Protein 6OAW (pdb70)

Foldseek 3Di:
DDAQFLAADDDPVDPDDFDKDWAFADPLLVVLQVVVQVVLQVLDDDVGHDDLNQLVLLCVQLLCLLLCVPPPLNLLNVLQDNFLLQCSNVLVVPPPPDDPVVSVVVSVVSLVVLLVVLPNTDTDIRGQDPVNNNVRNDCSSNSSCSSQVSHVNSSSNSSSNRLSVDFPQNVVCSSLSVLSSLLSVLCVVLPQLLQWWKWKWFCVDVDTDTKIWSFDDWAAAPRRQIWGFTWICVVVPNPATATAIGRSSGIDPIGDIDGDDPVRSVRQDDPSGGDPRRVVSSVVCRRHVDPPHPPPFKWKKAAAPVRLCLVPDPPLSFAFDVNDRDDHRGITITPGHLVSLLVVCVPVPPRIQTPDDPVSNVVVCSVVVVVVVVVVVVD/DDDDQFLAAADDPVDDDDWDKDWAWAFPLLVVLLVVVDVVLVDDDDDDDLNQLVLLCVQLLCLLLCVVPPVNLLNVLQDNFLLQCSNVLVVPPPPDDPVVSVVVLVVSLVVLLVVLVDDDPGPTDTDIRTQDPVNNNVRNDCSRRSSCSSQVSHVNSSSNSSSNRLSPDFPQNVVCSSLVVLSSLLSVLCVVCPQLLQWWKWKWFPVDVGTDTWIWSFDDWDAAPRGQIWGFTWICVVVPNPATATAIGRSDGIDDIDHIDGDDPVHSVRQDDPSGGPPRRVVLSVQCRNPVPQSRAFFDKWWKAAAPVRLCLVPDPVLSFAAVVRDRDDHRGITITRGHPVSLLVVCVPVVPRIQTPDDPVSNVVVCCVVVVVCVVVVVPD

Nearest PDB structures (foldseek):
  6oaw-assembly1_A  TM=1.003E+00  e=7.909E-63  Ruminococcus sp.
  6oaw-assembly1_B  TM=7.623E-01  e=4.161E-57  Ruminococcus sp.
  7u02-assembly1_M  TM=3.745E-01  e=2.035E-04  Caulobacter vibrioides CB15
  6oaw-assembly1_B  TM=1.003E+00  e=1.234E-64  Ruminococcus sp.
  6oaw-assembly1_A  TM=7.583E-01  e=3.830E-58  Ruminococcus sp.

Secondary structure (P-SEA, 3-state):
cccccccccccccccbbbbbbbbbbcaaaaaaaaaaaaaaaaacccccccccaaaaaaaaaaaaaaaacccccccccccccccccccaaaaaaccccccaaaaaaaaaaaaaaaaaaaccccbbbbbbcaaaaaaaacccaaaaaaaacccaaaaaaaaaaaaaaccaaaaaaaaaaaaaaaaaaaaaaacccccccccccccccccbbbbcccccbbbbccccccccbbbbccccccccccccccccccccccccbbbbcaaaaaaccccccccaaaaaaaaaaaacccccccccbbbbbbbccccccccccccccccccccccccccbbbbbcccaaaaaaaccccccccccccccccccccaaaaaaaaaaaaaac/cccccccccccccccbbbbbbbbbbbcaaaaaaaaaaaaaaaaaccccccaaaaaaaaaaaaaaaacccccccccccccccccccaaaaaaccccccaaaaaaaaaaaaaaaaaaaaccccccccbbbbbbcaaaaaaaacccaaaaaaaacccaaaaaaaaaaaaaaccaaaaaaaaaaaaaaaaaaaaaaaccccccccccccccccccccccccccccccccccccccccccccccccccccccccccccccccccbbbbcaaaaaaccccccccaaaaaaaaaaaaccccccccbbbbbbbbccccccccccccccccccccccccccbbbbbcccaaaaaaaccccccccccccccccccccaaaaaaaaaaaaacc

Sequence (761 aa):
IPPSTFLPKRDKNVPYIAEVQSIPLSPSAYSVIIKDKSIFETSLSPNGSVSSSFLTSIFDSAYIASLKYKSDDNYKYIGIPLLNAFVEWQIEEIDDSLDDKSKEIIKSYLISKLSAKYENAVRVRLSICRDLYDTLSSDDLYYENKVYSLTLRRFLKAVYEDYALLSDCERERLIFADNIIKINEVIKQNGSRYYSFIYAYSNYSREKRRIRLIPYRIVSDEYKYNYLVCLSDEKSAGKEFKADSYRRISRLSGLSIAEKLSQKEYSSVTEYERLKEGHVKSVKHLLSDPRFGSDESDISKVYLTEKGVEFRKILYQRPILKGNEKPKPNTVNEFISPPIQVKYYFNKFGKDGVILSPSDSFEERTLYVEGADAYNREVELIPPSTFLPKRDKNVPYIAEVQSIPLSPSAYSVIIKDKSIFETSLGSVSSSFLTSIFDSAYIASLKYKSDDNYKYIGIPLLNAFVEWQIEEIDDSLDDKSKEIIKSYLISKLSAKYEKTKTENAVRVRLSICRDLYDTLSSDDLYYENKVYSLTLRRFLKAVYEDYALLSDCERERLIFADNIIKINEVIKQNGSRYYSFIYAYSNYSREKRRIRLIPYRIVSDEYKYNYLVCLSDEKSAGKEFKADSYRISRLSGLSIAEKLSQKEYSSVTEYERLKEGHVKSVKHLLSDPRFGSDESDISKVYLTEKGVEFRKILYQRPILKGNEKPKPNTVNEFISPPIQVKYYFNKFGKDGVILSPSDSFEERTLYVEGADAYNREVE

B-factor: mean 52.68, std 16.55, range [24.04, 129.69]

Structure (mmCIF, N/CA/C/O backbone):
data_6OAW
#
_entry.id   6OAW
#
_cell.length_a   76.768
_cell.length_b   95.294
_cell.length_c   77.337
_cell.angle_alpha   90.000
_cell.angle_beta   112.760
_cell.angle_gamma   90.000
#
_symmetry.space_group_name_H-M   'P 1 2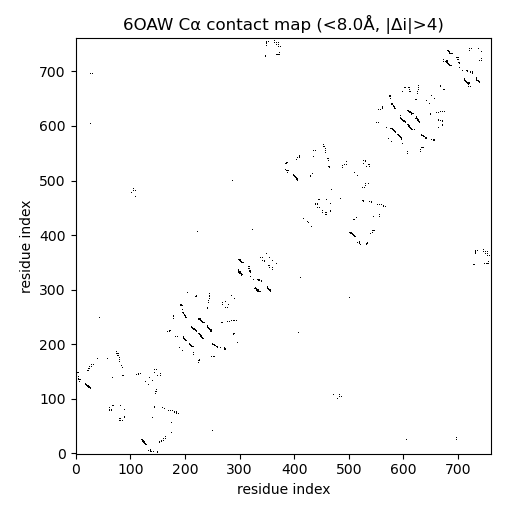1 1'
#
loop_
_entity.id
_entity.type
_entity.pdbx_description
1 polymer WYL1
2 non-polymer 'UNKNOWN LIGAND'
3 water water
#
loop_
_atom_site.group_PDB
_atom_site.id
_atom_site.type_symbol
_atom_site.label_atom_id
_atom_site.label_alt_id
_atom_site.label_comp_id
_atom_site.label_asym_id
_atom_site.label_entity_id
_atom_site.label_seq_id
_atom_site.pdbx_PDB_ins_code
_atom_site.Cartn_x
_atom_site.Cartn_y
_atom_site.Cartn_z
_atom_site.occupancy
_atom_site.B_iso_or_equiv
_atom_site.auth_seq_id
_atom_site.auth_comp_id
_atom_site.auth_asym_id
_atom_site.auth_atom_id
_atom_site.pdbx_PDB_model_num
ATOM 1 C CA . ILE A 1 4 ? 33.327 67.999 45.963 1.00 88.53 3 ILE A CA 1
ATOM 2 C C . ILE A 1 4 ? 33.220 66.632 46.643 1.00 87.63 3 ILE A C 1
ATOM 3 O O . ILE A 1 4 ? 34.174 66.172 47.270 1.00 84.49 3 ILE A O 1
ATOM 4 N N . PRO A 1 5 ? 32.068 65.929 46.522 1.00 87.29 4 PRO A N 1
ATOM 5 C CA . PRO A 1 5 ? 31.788 64.737 47.331 1.00 84.69 4 PRO A CA 1
ATOM 6 C C . PRO A 1 5 ? 32.457 63.456 46.830 1.00 82.23 4 PRO A C 1
ATOM 7 O O . PRO A 1 5 ? 32.643 63.283 45.624 1.00 77.42 4 PRO A O 1
ATOM 11 N N . PRO A 1 6 ? 32.771 62.489 47.730 1.00 78.79 5 PRO A N 1
ATOM 12 C CA . PRO A 1 6 ? 33.561 61.318 47.364 1.00 73.72 5 PRO A CA 1
ATOM 13 C C . PRO A 1 6 ? 32.855 60.539 46.252 1.00 69.38 5 PRO A C 1
ATOM 14 O O . PRO A 1 6 ? 31.628 60.545 46.211 1.00 69.12 5 PRO A O 1
ATOM 18 N N . SER A 1 7 ? 33.650 59.979 45.345 1.00 63.76 6 SER A N 1
ATOM 19 C CA . SER A 1 7 ? 33.190 59.216 44.155 1.00 62.69 6 SER A CA 1
ATOM 20 C C . SER A 1 7 ? 33.560 57.737 44.336 1.00 56.75 6 SER A C 1
ATOM 21 O O . SER A 1 7 ? 32.889 56.871 43.767 1.00 59.46 6 SER A O 1
ATOM 24 N N . THR A 1 8 ? 34.606 57.454 45.105 1.00 52.00 7 THR A N 1
ATOM 25 C CA . THR A 1 8 ? 35.200 56.103 45.265 1.00 50.72 7 THR A CA 1
ATOM 26 C C . THR A 1 8 ? 35.226 55.712 46.750 1.00 48.39 7 THR A C 1
ATOM 27 O O . THR A 1 8 ? 35.088 56.589 47.627 1.00 50.81 7 THR A O 1
ATOM 31 N N . PHE A 1 9 ? 35.385 54.420 47.029 1.00 45.42 8 PHE A N 1
ATOM 32 C CA . PHE A 1 9 ? 35.460 53.845 48.397 1.00 42.86 8 PHE A CA 1
ATOM 33 C C . PHE A 1 9 ? 36.555 54.536 49.205 1.00 42.47 8 PHE A C 1
ATOM 34 O O . PHE A 1 9 ? 36.337 54.781 50.394 1.00 42.51 8 PHE A O 1
ATOM 42 N N . LEU A 1 10 ? 37.692 54.790 48.558 1.00 42.12 9 LEU A N 1
ATOM 43 C CA . LEU A 1 10 ? 38.875 55.458 49.152 1.00 42.25 9 LEU A CA 1
ATOM 44 C C . LEU A 1 10 ? 39.315 56.560 48.206 1.00 42.42 9 LEU A C 1
ATOM 45 O O . LEU A 1 10 ? 39.208 56.426 46.978 1.00 40.93 9 LEU A O 1
ATOM 50 N N . PRO A 1 11 ? 39.846 57.675 48.746 1.00 41.40 10 PRO A N 1
ATOM 51 C CA . PRO A 1 11 ? 40.289 58.772 47.892 1.00 42.87 10 PRO A CA 1
ATOM 52 C C . PRO A 1 11 ? 41.593 58.346 47.194 1.00 42.18 10 PRO A C 1
ATOM 53 O O . PRO A 1 11 ? 42.296 57.504 47.722 1.00 41.46 10 PRO A O 1
ATOM 57 N N . LYS A 1 12 ? 41.872 58.914 46.026 1.00 41.70 11 LYS A N 1
ATOM 58 C CA . LYS A 1 12 ? 43.150 58.745 45.308 1.00 42.44 11 LYS A CA 1
ATOM 59 C C . LYS A 1 12 ? 44.251 59.250 46.246 1.00 41.77 11 LYS A C 1
ATOM 60 O O . LYS A 1 12 ? 44.044 60.283 46.846 1.00 42.66 11 LYS A O 1
ATOM 63 N N . ARG A 1 13 ? 45.363 58.527 46.386 1.00 40.38 12 ARG A N 1
ATOM 64 C CA . ARG A 1 13 ? 46.494 58.951 47.256 1.00 41.70 12 ARG A CA 1
ATOM 65 C C . ARG A 1 13 ? 47.509 59.747 46.420 1.00 44.14 12 ARG A C 1
ATOM 66 O O . ARG A 1 13 ? 47.648 59.470 45.256 1.00 45.11 12 ARG A O 1
ATOM 74 N N . ASP A 1 14 ? 48.210 60.698 47.020 1.00 46.14 13 ASP A N 1
ATOM 75 C CA . ASP A 1 14 ? 49.454 61.287 46.467 1.00 48.23 13 ASP A CA 1
ATOM 76 C C . ASP A 1 14 ? 50.490 60.165 46.373 1.00 49.62 13 ASP A C 1
ATOM 77 O O . ASP A 1 14 ? 50.972 59.722 47.434 1.00 47.55 13 ASP A O 1
ATOM 82 N N . LYS A 1 15 ? 50.805 59.708 45.153 1.00 50.89 14 LYS A N 1
ATOM 83 C CA . LYS A 1 15 ? 51.850 58.666 44.910 1.00 50.99 14 LYS A CA 1
ATOM 84 C C . LYS A 1 15 ? 53.256 59.220 45.172 1.00 51.76 14 LYS A C 1
ATOM 85 O O . LYS A 1 15 ? 54.171 58.413 45.210 1.00 52.51 14 LYS A O 1
ATOM 91 N N . ASN A 1 16 ? 53.432 60.521 45.399 1.00 53.38 15 ASN A N 1
ATOM 92 C CA . ASN A 1 16 ? 54.762 61.095 45.768 1.00 55.65 15 ASN A CA 1
ATOM 93 C C . ASN A 1 16 ? 55.094 60.820 47.241 1.00 54.10 15 ASN A C 1
ATOM 94 O O . ASN A 1 16 ? 56.262 60.944 47.609 1.00 53.86 15 ASN A O 1
ATOM 99 N N . VAL A 1 17 ? 54.106 60.443 48.045 1.00 52.12 16 VAL A N 1
ATOM 100 C CA . VAL A 1 17 ? 54.265 60.200 49.508 1.00 51.94 16 VAL A CA 1
ATOM 101 C C . VAL A 1 17 ? 54.453 58.702 49.720 1.00 48.54 16 VAL A C 1
ATOM 102 O O . VAL A 1 17 ? 53.718 57.925 49.146 1.00 44.52 16 VAL A O 1
ATOM 106 N N . PRO A 1 18 ? 55.450 58.245 50.510 1.00 48.15 17 PRO A N 1
ATOM 107 C CA . PRO A 1 18 ? 55.558 56.826 50.838 1.00 46.86 17 PRO A CA 1
ATOM 108 C C . PRO A 1 18 ? 54.196 56.265 51.287 1.00 45.29 17 PRO A C 1
ATOM 109 O O . PRO A 1 18 ? 53.484 56.952 52.025 1.00 47.70 17 PRO A O 1
ATOM 113 N N . TYR A 1 19 ? 53.848 55.064 50.848 1.00 40.97 18 TYR A N 1
ATOM 114 C CA . TYR A 1 19 ? 52.564 54.425 51.178 1.00 39.66 18 TYR A CA 1
ATOM 115 C C . TYR A 1 19 ? 52.571 53.911 52.636 1.00 39.88 18 TYR A C 1
ATOM 116 O O . TYR A 1 19 ? 53.507 53.233 53.051 1.00 40.94 18 TYR A O 1
ATOM 125 N N . ILE A 1 20 ? 51.528 54.207 53.400 1.00 39.12 19 ILE A N 1
ATOM 126 C CA . ILE A 1 20 ? 51.294 53.556 54.724 1.00 39.68 19 ILE A CA 1
ATOM 127 C C . ILE A 1 20 ? 50.001 52.778 54.581 1.00 38.50 19 ILE A C 1
ATOM 128 O O . ILE A 1 20 ? 49.029 53.385 54.221 1.00 37.58 19 ILE A O 1
ATOM 133 N N . ALA A 1 21 ? 50.060 51.462 54.762 1.00 40.80 20 ALA A N 1
ATOM 134 C CA . ALA A 1 21 ? 48.900 50.537 54.788 1.00 41.40 20 ALA A CA 1
ATOM 135 C C . ALA A 1 21 ? 47.980 50.961 55.939 1.00 44.79 20 ALA A C 1
ATOM 136 O O . ALA A 1 21 ? 48.418 50.873 57.095 1.00 49.54 20 ALA A O 1
ATOM 138 N N . GLU A 1 22 ? 46.784 51.442 55.635 1.00 47.70 21 GLU A N 1
ATOM 139 C CA . GLU A 1 22 ? 45.726 51.694 56.643 1.00 51.35 21 GLU A CA 1
ATOM 140 C C . GLU A 1 22 ? 44.939 50.383 56.844 1.00 48.65 21 GLU A C 1
ATOM 141 O O . GLU A 1 22 ? 44.848 49.590 55.888 1.00 39.41 21 GLU A O 1
ATOM 143 N N . VAL A 1 23 ? 44.444 50.169 58.068 1.00 47.56 22 VAL A N 1
ATOM 144 C CA . VAL A 1 23 ? 43.709 48.953 58.502 1.00 46.21 22 VAL A CA 1
ATOM 145 C C . VAL A 1 23 ? 42.217 49.239 58.485 1.00 47.65 22 VAL A C 1
ATOM 146 O O . VAL A 1 23 ? 41.802 50.219 59.139 1.00 50.01 22 VAL A O 1
ATOM 150 N N . GLN A 1 24 ? 41.455 48.405 57.766 1.00 44.97 23 GLN A N 1
ATOM 151 C CA . GLN A 1 24 ? 39.976 48.422 57.733 1.00 46.59 23 GLN A CA 1
ATOM 152 C C . GLN A 1 24 ? 39.469 47.275 58.604 1.00 45.29 23 GLN A C 1
ATOM 153 O O . GLN A 1 24 ? 39.865 46.132 58.352 1.00 46.94 23 GLN A O 1
ATOM 159 N N . SER A 1 25 ? 38.634 47.609 59.578 1.00 43.84 24 SER A N 1
ATOM 160 C CA . SER A 1 25 ? 37.891 46.698 60.473 1.00 45.15 24 SER A CA 1
ATOM 161 C C . SER A 1 25 ? 36.689 46.179 59.699 1.00 42.23 24 SER A C 1
ATOM 162 O O . SER A 1 25 ? 35.876 47.007 59.280 1.00 44.13 24 SER A O 1
ATOM 165 N N . ILE A 1 26 ? 36.634 44.874 59.436 1.00 37.57 25 ILE A N 1
ATOM 166 C CA . ILE A 1 26 ? 35.495 44.264 58.702 1.00 37.72 25 ILE A CA 1
ATOM 167 C C . ILE A 1 26 ? 34.757 43.381 59.691 1.00 38.94 25 ILE A C 1
ATOM 168 O O . ILE A 1 26 ? 35.340 42.442 60.237 1.00 39.48 25 ILE A O 1
ATOM 173 N N . PRO A 1 27 ? 33.470 43.673 59.955 1.00 39.86 26 PRO A N 1
ATOM 174 C CA . PRO A 1 27 ? 32.649 42.843 60.826 1.00 41.03 26 PRO A CA 1
ATOM 175 C C . PRO A 1 27 ? 32.056 41.669 60.031 1.00 39.86 26 PRO A C 1
ATOM 176 O O . PRO A 1 27 ? 31.211 41.851 59.198 1.00 40.70 26 PRO A O 1
ATOM 180 N N . LEU A 1 28 ? 32.541 40.476 60.337 1.00 39.29 27 LEU A N 1
ATOM 181 C CA . LEU A 1 28 ? 32.151 39.219 59.671 1.00 38.00 27 LEU A CA 1
ATOM 182 C C . LEU A 1 28 ? 31.303 38.426 60.643 1.00 37.43 27 LEU A C 1
ATOM 183 O O . LEU A 1 28 ? 31.623 38.435 61.846 1.00 35.85 27 LEU A O 1
ATOM 188 N N . SER A 1 29 ? 30.267 37.778 60.107 1.00 38.49 28 SER A N 1
ATOM 189 C CA . SER A 1 29 ? 29.449 36.788 60.846 1.00 38.94 28 SER A CA 1
ATOM 190 C C . SER A 1 29 ? 30.416 35.747 61.396 1.00 38.76 28 SER A C 1
ATOM 191 O O . SER A 1 29 ? 31.467 35.501 60.819 1.00 35.02 28 SER A O 1
ATOM 194 N N . PRO A 1 30 ? 30.151 35.189 62.594 1.00 41.71 29 PRO A N 1
ATOM 195 C CA . PRO A 1 30 ? 30.957 34.087 63.106 1.00 41.53 29 PRO A CA 1
ATOM 196 C C . PRO A 1 30 ? 31.070 32.958 62.070 1.00 40.43 29 PRO A C 1
ATOM 197 O O . PRO A 1 30 ? 32.134 32.395 61.975 1.00 40.84 29 PRO A O 1
ATOM 201 N N . SER A 1 31 ? 30.033 32.717 61.265 1.00 41.46 30 SER A N 1
ATOM 202 C CA . SER A 1 31 ? 30.007 31.561 60.327 1.00 41.88 30 SER A CA 1
ATOM 203 C C . SER A 1 31 ? 30.995 31.818 59.192 1.00 39.05 30 SER A C 1
ATOM 204 O O . SER A 1 31 ? 31.816 30.917 58.936 1.00 36.14 30 SER A O 1
ATOM 207 N N . ALA A 1 32 ? 31.012 33.038 58.647 1.00 37.03 31 ALA A N 1
ATOM 208 C CA . ALA A 1 32 ? 31.963 33.462 57.605 1.00 33.24 31 ALA A CA 1
ATOM 209 C C . ALA A 1 32 ? 33.387 33.417 58.139 1.00 34.31 31 ALA A C 1
ATOM 210 O O . ALA A 1 32 ? 34.295 32.936 57.388 1.00 34.61 31 ALA A O 1
ATOM 212 N N . TYR A 1 33 ? 33.631 33.950 59.336 1.00 35.13 32 TYR A N 1
ATOM 213 C CA . TYR A 1 33 ? 34.992 33.964 59.911 1.00 36.17 32 TYR A CA 1
ATOM 214 C C . TYR A 1 33 ? 35.498 32.509 60.022 1.00 38.64 32 TYR A C 1
ATOM 215 O O . TYR A 1 33 ? 36.676 32.249 59.729 1.00 37.82 32 TYR A O 1
ATOM 224 N N . SER A 1 34 ? 34.664 31.599 60.518 1.00 38.78 33 SER A N 1
ATOM 225 C CA . SER A 1 34 ? 35.074 30.197 60.763 1.00 43.05 33 SER A CA 1
ATOM 226 C C . SER A 1 34 ? 35.404 29.510 59.417 1.00 40.64 33 SER A C 1
ATOM 227 O O . SER A 1 34 ? 36.402 28.776 59.351 1.00 40.91 33 SER A O 1
ATOM 230 N N . VAL A 1 35 ? 34.639 29.781 58.360 1.00 39.42 34 VAL A N 1
ATOM 231 C CA . VAL A 1 35 ? 34.934 29.241 56.995 1.00 37.62 34 VAL A CA 1
ATOM 232 C C . VAL A 1 35 ? 36.295 29.782 56.507 1.00 36.44 34 VAL A C 1
ATOM 233 O O . VAL A 1 35 ? 37.144 29.007 56.038 1.00 36.53 34 VAL A O 1
ATOM 237 N N . ILE A 1 36 ? 36.547 31.071 56.664 1.00 36.09 35 ILE A N 1
ATOM 238 C CA . ILE A 1 36 ? 37.793 31.731 56.176 1.00 34.46 35 ILE A CA 1
ATOM 239 C C . ILE A 1 36 ? 39.019 31.243 56.959 1.00 34.59 35 ILE A C 1
ATOM 240 O O . ILE A 1 36 ? 40.020 30.961 56.282 1.00 35.87 35 ILE A O 1
ATOM 245 N N . ILE A 1 37 ? 38.986 31.140 58.288 1.00 35.90 36 ILE A N 1
ATOM 246 C CA . ILE A 1 37 ? 40.170 30.624 59.063 1.00 35.97 36 ILE A CA 1
ATOM 247 C C . ILE A 1 37 ? 40.425 29.154 58.713 1.00 34.35 36 ILE A C 1
ATOM 248 O O . ILE A 1 37 ? 41.562 28.820 58.522 1.00 35.56 36 ILE A O 1
ATOM 252 N N . LYS A 1 38 ? 39.416 28.300 58.626 1.00 33.72 37 LYS A N 1
ATOM 253 C CA . LYS A 1 38 ? 39.602 26.928 58.091 1.00 34.64 37 LYS A CA 1
ATOM 254 C C . LYS A 1 38 ? 40.253 27.000 56.672 1.00 33.22 37 LYS A C 1
ATOM 255 O O . LYS A 1 38 ? 41.253 26.338 56.457 1.00 33.02 37 LYS A O 1
ATOM 259 N N . ASP A 1 39 ? 39.737 27.780 55.727 1.00 31.95 38 ASP A N 1
ATOM 260 C CA . ASP A 1 39 ? 40.296 27.830 54.341 1.00 31.63 38 ASP A CA 1
ATOM 261 C C . ASP A 1 39 ? 41.763 28.237 54.412 1.00 30.68 38 ASP A C 1
ATOM 262 O O . ASP A 1 39 ? 42.552 27.650 53.712 1.00 30.38 38 ASP A O 1
ATOM 267 N N . LYS A 1 40 ? 42.102 29.211 55.252 1.00 31.07 39 LYS A N 1
ATOM 268 C CA . LYS A 1 40 ? 43.484 29.739 55.366 1.00 31.12 39 LYS A CA 1
ATOM 269 C C . LYS A 1 40 ? 44.403 28.629 55.860 1.00 33.35 39 LYS A C 1
ATOM 270 O O . LYS A 1 40 ? 45.492 28.491 55.299 1.00 34.34 39 LYS A O 1
ATOM 276 N N . SER A 1 41 ? 43.995 27.888 56.895 1.00 34.65 40 SER A N 1
ATOM 277 C CA . SER A 1 41 ? 44.772 26.742 57.444 1.00 37.07 40 SER A CA 1
ATOM 278 C C . SER A 1 41 ? 44.986 25.677 56.383 1.00 35.42 40 SER A C 1
ATOM 279 O O . SER A 1 41 ? 46.034 25.103 56.324 1.00 37.28 40 SER A O 1
ATOM 282 N N . ILE A 1 42 ? 43.960 25.404 55.613 1.00 34.70 41 ILE A N 1
ATOM 283 C CA . ILE A 1 42 ? 44.050 24.390 54.525 1.00 37.62 41 ILE A CA 1
ATOM 284 C C . ILE A 1 42 ? 44.911 24.943 53.384 1.00 36.99 41 ILE A C 1
ATOM 285 O O . ILE A 1 42 ? 45.783 24.212 52.928 1.00 38.05 41 ILE A O 1
ATOM 290 N N . PHE A 1 43 ? 44.754 26.191 52.988 1.00 36.98 42 PHE A N 1
ATOM 291 C CA . PHE A 1 43 ? 45.642 26.737 51.936 1.00 41.29 42 PHE A CA 1
ATOM 292 C C . PHE A 1 43 ? 47.115 26.618 52.379 1.00 44.31 42 PHE A C 1
ATOM 293 O O . PHE A 1 43 ? 47.964 26.183 51.576 1.00 43.61 42 PHE A O 1
ATOM 301 N N . GLU A 1 44 ? 47.420 26.991 53.623 1.00 46.97 43 GLU A N 1
ATOM 302 C CA . GLU A 1 44 ? 48.823 27.016 54.134 1.00 53.02 43 GLU A CA 1
ATOM 303 C C . GLU A 1 44 ? 49.490 25.642 53.986 1.00 55.82 43 GLU A C 1
ATOM 304 O O . GLU A 1 44 ? 50.706 25.634 53.753 1.00 62.28 43 GLU A O 1
ATOM 310 N N . THR A 1 45 ? 48.737 24.535 54.084 1.00 56.05 44 THR A N 1
ATOM 311 C CA . THR A 1 45 ? 49.252 23.143 53.901 1.00 55.45 44 THR A CA 1
ATOM 312 C C . THR A 1 45 ? 49.717 22.925 52.451 1.00 55.44 44 THR A C 1
ATOM 313 O O . THR A 1 45 ? 50.392 21.899 52.230 1.00 58.45 44 THR A O 1
ATOM 317 N N . SER A 1 46 ? 49.374 23.806 51.497 1.00 52.82 45 SER A N 1
ATOM 318 C CA . SER A 1 46 ? 49.957 23.803 50.122 1.00 56.80 45 SER A CA 1
ATOM 319 C C . SER A 1 46 ? 51.393 24.367 50.132 1.00 61.75 45 SER A C 1
ATOM 320 O O . SER A 1 46 ? 52.155 23.990 49.226 1.00 62.08 45 SER A O 1
ATOM 323 N N . LEU A 1 47 ? 51.755 25.225 51.097 1.00 64.19 46 LEU A N 1
ATOM 324 C CA . LEU A 1 47 ? 53.084 25.904 51.150 1.00 71.76 46 LEU A CA 1
ATOM 325 C C . LEU A 1 47 ? 54.190 24.962 51.682 1.00 80.24 46 LEU A C 1
ATOM 326 O O . LEU A 1 47 ? 53.863 23.834 52.145 1.00 81.88 46 LEU A O 1
ATOM 331 N N . SER A 1 48 ? 55.454 25.428 51.629 1.00 86.14 47 SER A N 1
ATOM 332 C CA . SER A 1 48 ? 56.672 24.819 52.243 1.00 92.47 47 SER A CA 1
ATOM 333 C C . SER A 1 48 ? 56.437 24.553 53.732 1.00 94.87 47 SER A C 1
ATOM 334 O O . SER A 1 48 ? 55.906 25.414 54.432 1.00 93.55 47 SER A O 1
ATOM 336 N N . PRO A 1 49 ? 56.908 23.403 54.274 1.00 98.12 48 PRO A N 1
ATOM 337 C CA . PRO A 1 49 ? 56.414 22.846 55.542 1.00 97.57 48 PRO A CA 1
ATOM 338 C C . PRO A 1 49 ? 55.834 23.786 56.621 1.00 95.52 48 PRO A C 1
ATOM 339 O O . PRO A 1 49 ? 54.684 23.564 56.981 1.00 92.51 48 PRO A O 1
ATOM 343 N N . ASN A 1 50 ? 56.593 24.784 57.108 1.00 94.06 49 ASN A N 1
ATOM 344 C CA . ASN A 1 50 ? 56.224 25.627 58.289 1.00 91.04 49 ASN A CA 1
ATOM 345 C C . ASN A 1 50 ? 55.596 26.968 57.838 1.00 86.59 49 ASN A C 1
ATOM 346 O O . ASN A 1 50 ? 55.488 27.875 58.700 1.00 85.03 49 ASN A O 1
ATOM 348 N N . GLY A 1 51 ? 55.136 27.065 56.574 1.00 79.36 50 GLY A N 1
ATOM 349 C CA . GLY A 1 51 ? 54.795 28.311 55.849 1.00 71.04 50 GLY A CA 1
ATOM 350 C C . GLY A 1 51 ? 53.423 28.868 56.206 1.00 65.76 50 GLY A C 1
ATOM 351 O O . GLY A 1 51 ? 52.492 28.075 56.450 1.00 61.95 50 GLY A O 1
ATOM 352 N N . SER A 1 52 ? 53.298 30.201 56.168 1.00 59.76 51 SER A N 1
ATOM 353 C CA . SER A 1 52 ? 52.149 30.998 56.674 1.00 56.00 51 SER A CA 1
ATOM 354 C C . SER A 1 52 ? 51.805 32.114 55.677 1.00 52.32 51 SER A C 1
ATOM 355 O O . SER A 1 52 ? 52.699 32.625 54.980 1.00 52.55 51 SER A O 1
ATOM 357 N N . VAL A 1 53 ? 50.541 32.520 55.646 1.00 48.61 52 VAL A N 1
ATOM 358 C CA . VAL A 1 53 ? 50.107 33.806 55.037 1.00 47.18 52 VAL A CA 1
ATOM 359 C C . VAL A 1 53 ? 49.395 34.588 56.138 1.00 43.26 52 VAL A C 1
ATOM 360 O O . VAL A 1 53 ? 48.697 33.963 56.963 1.00 42.33 52 VAL A O 1
ATOM 364 N N . SER A 1 54 ? 49.513 35.901 56.131 1.00 39.46 53 SER A N 1
ATOM 365 C CA . SER A 1 54 ? 48.698 36.737 57.037 1.00 38.75 53 SER A CA 1
ATOM 366 C C . SER A 1 54 ? 47.244 36.659 56.575 1.00 37.10 53 SER A C 1
ATOM 367 O O . SER A 1 54 ? 46.967 36.397 55.401 1.00 32.46 53 SER A O 1
ATOM 378 N N . SER A 1 56 ? 45.411 39.230 56.203 1.00 35.69 55 SER A N 1
ATOM 379 C CA . SER A 1 56 ? 45.248 40.359 55.248 1.00 34.55 55 SER A CA 1
ATOM 380 C C . SER A 1 56 ? 45.578 39.859 53.839 1.00 35.62 55 SER A C 1
ATOM 381 O O . SER A 1 56 ? 44.827 40.121 52.899 1.00 35.00 55 SER A O 1
ATOM 384 N N . SER A 1 57 ? 46.694 39.162 53.701 1.00 36.60 56 SER A N 1
ATOM 385 C CA . SER A 1 57 ? 47.157 38.617 52.406 1.00 38.37 56 SER A CA 1
ATOM 386 C C . SER A 1 57 ? 46.112 37.623 51.864 1.00 36.03 56 SER A C 1
ATOM 387 O O . SER A 1 57 ? 45.762 37.688 50.680 1.00 33.20 56 SER A O 1
ATOM 390 N N . PHE A 1 58 ? 45.577 36.760 52.726 1.00 35.90 57 PHE A N 1
ATOM 391 C CA . PHE A 1 58 ? 44.608 35.717 52.319 1.00 34.31 57 PHE A CA 1
ATOM 392 C C . PHE A 1 58 ? 43.331 36.438 51.855 1.00 33.51 57 PHE A C 1
ATOM 393 O O . PHE A 1 58 ? 42.785 36.101 50.800 1.00 34.52 57 PHE A O 1
ATOM 401 N N . LEU A 1 59 ? 42.863 37.427 52.611 1.00 33.47 58 LEU A N 1
ATOM 402 C CA . LEU A 1 59 ? 41.617 38.159 52.270 1.00 33.77 58 LEU A CA 1
ATOM 403 C C . LEU A 1 59 ? 41.869 38.953 50.981 1.00 32.91 58 LEU A C 1
ATOM 404 O O . LEU A 1 59 ? 40.915 39.098 50.185 1.00 30.00 58 LEU A O 1
ATOM 409 N N . THR A 1 60 ? 43.083 39.462 50.804 1.00 30.39 59 THR A N 1
ATOM 410 C CA . THR A 1 60 ? 43.468 40.231 49.611 1.00 31.33 59 THR A CA 1
ATOM 411 C C . THR A 1 60 ? 43.443 39.313 48.361 1.00 32.28 59 THR A C 1
ATOM 412 O O . THR A 1 60 ? 42.951 39.780 47.303 1.00 31.50 59 THR A O 1
ATOM 416 N N . SER A 1 61 ? 43.967 38.081 48.449 1.00 31.48 60 SER A N 1
ATOM 417 C CA . SER A 1 61 ? 43.931 37.075 47.350 1.00 32.03 60 SER A CA 1
ATOM 418 C C . SER A 1 61 ? 42.472 36.816 46.944 1.00 31.38 60 SER A C 1
ATOM 419 O O . SER A 1 61 ? 42.175 36.698 45.767 1.00 30.96 60 SER A O 1
ATOM 422 N N . ILE A 1 62 ? 41.594 36.664 47.924 1.00 30.70 61 ILE A N 1
ATOM 423 C CA . ILE A 1 62 ? 40.169 36.330 47.656 1.00 30.82 61 ILE A CA 1
ATOM 424 C C . ILE A 1 62 ? 39.586 37.510 46.891 1.00 32.15 61 ILE A C 1
ATOM 425 O O . ILE A 1 62 ? 39.000 37.277 45.822 1.00 34.56 61 ILE A O 1
ATOM 430 N N . PHE A 1 63 ? 39.761 38.723 47.426 1.00 30.87 62 PHE A N 1
ATOM 431 C CA . PHE A 1 63 ? 39.302 39.969 46.781 1.00 30.27 62 PHE A CA 1
ATOM 432 C C . PHE A 1 63 ? 39.865 40.016 45.356 1.00 29.44 62 PHE A C 1
ATOM 433 O O . PHE A 1 63 ? 39.087 40.223 44.480 1.00 31.02 62 PHE A O 1
ATOM 441 N N . ASP A 1 64 ? 41.163 39.806 45.149 1.00 31.99 63 ASP A N 1
ATOM 442 C CA . ASP A 1 64 ? 41.837 40.012 43.830 1.00 34.50 63 ASP A CA 1
ATOM 443 C C . ASP A 1 64 ? 41.257 39.033 42.798 1.00 34.18 63 ASP A C 1
ATOM 444 O O . ASP A 1 64 ? 40.937 39.466 41.650 1.00 34.65 63 ASP A O 1
ATOM 449 N N . SER A 1 65 ? 41.092 37.776 43.187 1.00 33.40 64 SER A N 1
ATOM 450 C CA . SER A 1 65 ? 40.530 36.724 42.306 1.00 34.59 64 SER A CA 1
ATOM 451 C C . SER A 1 65 ? 39.083 37.075 41.925 1.00 32.48 64 SER A C 1
ATOM 452 O O . SER A 1 65 ? 38.762 37.078 40.747 1.00 32.89 64 SER A O 1
ATOM 455 N N . ALA A 1 66 ? 38.228 37.326 42.902 1.00 32.27 65 ALA A N 1
ATOM 456 C CA . ALA A 1 66 ? 36.795 37.574 42.698 1.00 31.61 65 ALA A CA 1
ATOM 457 C C . ALA A 1 66 ? 36.635 38.836 41.847 1.00 33.87 65 ALA A C 1
ATOM 458 O O . ALA A 1 66 ? 35.765 38.848 40.950 1.00 32.73 65 ALA A O 1
ATOM 460 N N . TYR A 1 67 ? 37.470 39.848 42.102 1.00 33.44 66 TYR A N 1
ATOM 461 C CA . TYR A 1 67 ? 37.365 41.168 41.450 1.00 33.15 66 TYR A CA 1
ATOM 462 C C . TYR A 1 67 ? 37.692 41.036 39.958 1.00 32.04 66 TYR A C 1
ATOM 463 O O . TYR A 1 67 ? 36.954 41.553 39.092 1.00 30.74 66 TYR A O 1
ATOM 472 N N . ILE A 1 68 ? 38.813 40.415 39.661 1.00 32.03 67 ILE A N 1
ATOM 473 C CA . ILE A 1 68 ? 39.311 40.368 38.268 1.00 33.74 67 ILE A CA 1
ATOM 474 C C . ILE A 1 68 ? 38.338 39.522 37.417 1.00 33.92 67 ILE A C 1
ATOM 475 O O . ILE A 1 68 ? 38.133 39.883 36.226 1.00 34.55 67 ILE A O 1
ATOM 480 N N . ALA A 1 69 ? 37.748 38.454 37.960 1.00 33.26 68 ALA A N 1
ATOM 481 C CA . ALA A 1 69 ? 36.716 37.664 37.234 1.00 33.60 68 ALA A CA 1
ATOM 482 C C . ALA A 1 69 ? 35.516 38.569 36.896 1.00 35.49 68 ALA A C 1
ATOM 483 O O . ALA A 1 69 ? 34.988 38.502 35.761 1.00 34.68 68 ALA A O 1
ATOM 485 N N . SER A 1 70 ? 35.104 39.421 37.835 1.00 34.64 69 SER A N 1
ATOM 486 C CA . SER A 1 70 ? 33.975 40.355 37.615 1.00 35.70 69 SER A CA 1
ATOM 487 C C . SER A 1 70 ? 34.376 41.383 36.554 1.00 35.47 69 SER A C 1
ATOM 488 O O . SER A 1 70 ? 33.668 41.534 35.589 1.00 34.36 69 SER A O 1
ATOM 491 N N . LEU A 1 71 ? 35.535 42.005 36.712 1.00 36.63 70 LEU A N 1
ATOM 492 C CA . LEU A 1 71 ? 35.965 43.132 35.864 1.00 38.60 70 LEU A CA 1
ATOM 493 C C . LEU A 1 71 ? 36.115 42.657 34.414 1.00 39.61 70 LEU A C 1
ATOM 494 O O . LEU A 1 71 ? 35.797 43.410 33.521 1.00 43.73 70 LEU A O 1
ATOM 499 N N . LYS A 1 72 ? 36.597 41.442 34.207 1.00 39.17 71 LYS A N 1
ATOM 500 C CA . LYS A 1 72 ? 37.006 40.911 32.894 1.00 39.31 71 LYS A CA 1
ATOM 501 C C . LYS A 1 72 ? 35.930 39.974 32.349 1.00 38.23 71 LYS A C 1
ATOM 502 O O . LYS A 1 72 ? 36.200 39.349 31.314 1.00 38.88 71 LYS A O 1
ATOM 508 N N . TYR A 1 73 ? 34.734 39.942 32.956 1.00 39.75 72 TYR A N 1
ATOM 509 C CA . TYR A 1 73 ? 33.659 38.987 32.603 1.00 43.52 72 TYR A CA 1
ATOM 510 C C . TYR A 1 73 ? 33.332 39.072 31.108 1.00 47.65 72 TYR A C 1
ATOM 511 O O . TYR A 1 73 ? 33.127 38.004 30.496 1.00 49.83 72 TYR A O 1
ATOM 520 N N . LYS A 1 74 ? 33.301 40.260 30.511 1.00 51.42 73 LYS A N 1
ATOM 521 C CA . LYS A 1 74 ? 32.908 40.367 29.072 1.00 58.70 73 LYS A CA 1
ATOM 522 C C . LYS A 1 74 ? 34.114 40.666 28.191 1.00 57.77 73 LYS A C 1
ATOM 523 O O . LYS A 1 74 ? 33.914 40.753 26.987 1.00 65.35 73 LYS A O 1
ATOM 529 N N . SER A 1 75 ? 35.321 40.712 28.742 1.00 53.34 74 SER A N 1
ATOM 530 C CA . SER A 1 75 ? 36.494 41.173 27.973 1.00 53.19 74 SER A CA 1
ATOM 531 C C . SER A 1 75 ? 36.891 40.131 26.922 1.00 54.55 74 SER A C 1
ATOM 532 O O . SER A 1 75 ? 36.395 38.973 26.926 1.00 51.98 74 SER A O 1
ATOM 535 N N . ASP A 1 76 ? 37.749 40.577 26.017 1.00 56.34 75 ASP A N 1
ATOM 536 C CA . ASP A 1 76 ? 38.327 39.781 24.908 1.00 59.29 75 ASP A CA 1
ATOM 537 C C . ASP A 1 76 ? 39.073 38.580 25.472 1.00 57.30 75 ASP A C 1
ATOM 538 O O . ASP A 1 76 ? 39.145 37.556 24.755 1.00 62.10 75 ASP A O 1
ATOM 543 N N . ASP A 1 77 ? 39.597 38.702 26.690 1.00 54.76 76 ASP A N 1
ATOM 544 C CA . ASP A 1 77 ? 40.501 37.678 27.275 1.00 56.15 76 ASP A CA 1
ATOM 545 C C . ASP A 1 77 ? 39.796 36.989 28.470 1.00 51.58 76 ASP A C 1
ATOM 546 O O . ASP A 1 77 ? 40.490 36.552 29.382 1.00 51.78 76 ASP A O 1
ATOM 551 N N . ASN A 1 78 ? 38.467 36.856 28.425 1.00 47.91 77 ASN A N 1
ATOM 552 C CA . ASN A 1 78 ? 37.667 36.229 29.500 1.00 46.78 77 ASN A CA 1
ATOM 553 C C . ASN A 1 78 ? 37.859 34.712 29.516 1.00 43.25 77 ASN A C 1
ATOM 554 O O . ASN A 1 78 ? 37.488 34.115 30.526 1.00 43.66 77 ASN A O 1
ATOM 559 N N . TYR A 1 79 ? 38.428 34.127 28.469 1.00 40.74 78 TYR A N 1
ATOM 560 C CA . TYR A 1 79 ? 38.953 32.738 28.445 1.00 42.44 78 TYR A CA 1
ATOM 561 C C . TYR A 1 79 ? 39.879 32.514 29.647 1.00 40.41 78 TYR A C 1
ATOM 562 O O . TYR A 1 79 ? 39.940 31.378 30.125 1.00 37.87 78 TYR A O 1
ATOM 571 N N . LYS A 1 80 ? 40.504 33.581 30.174 1.00 40.01 79 LYS A N 1
ATOM 572 C CA . LYS A 1 80 ? 41.492 33.482 31.275 1.00 38.66 79 LYS A CA 1
ATOM 573 C C . LYS A 1 80 ? 40.784 33.117 32.570 1.00 35.40 79 LYS A C 1
ATOM 574 O O . LYS A 1 80 ? 41.457 32.563 33.407 1.00 33.00 79 LYS A O 1
ATOM 580 N N . TYR A 1 81 ? 39.481 33.396 32.693 1.00 34.86 80 TYR A N 1
ATOM 581 C CA . TYR A 1 81 ? 38.747 33.409 33.976 1.00 33.92 80 TYR A CA 1
ATOM 582 C C . TYR A 1 81 ? 37.643 32.355 33.961 1.00 33.40 80 TYR A C 1
ATOM 583 O O . TYR A 1 81 ? 36.813 32.377 34.863 1.00 31.74 80 TYR A O 1
ATOM 592 N N . ILE A 1 82 ? 37.658 31.439 32.993 1.00 33.03 81 ILE A N 1
ATOM 593 C CA . ILE A 1 82 ? 36.646 30.352 32.947 1.00 33.26 81 ILE A CA 1
ATOM 594 C C . ILE A 1 82 ? 36.774 29.576 34.264 1.00 33.03 81 ILE A C 1
ATOM 595 O O . ILE A 1 82 ? 37.896 29.156 34.606 1.00 33.53 81 ILE A O 1
ATOM 600 N N . GLY A 1 83 ? 35.680 29.413 35.002 1.00 33.61 82 GLY A N 1
ATOM 601 C CA . GLY A 1 83 ? 35.660 28.607 36.235 1.00 33.67 82 GLY A CA 1
ATOM 602 C C . GLY A 1 83 ? 35.949 29.447 37.482 1.00 35.41 82 GLY A C 1
ATOM 603 O O . GLY A 1 83 ? 35.756 28.897 38.561 1.00 37.56 82 GLY A O 1
ATOM 604 N N . ILE A 1 84 ? 36.403 30.710 37.371 1.00 33.22 83 ILE A N 1
ATOM 605 C CA . ILE A 1 84 ? 36.563 31.579 38.568 1.00 33.27 83 ILE A CA 1
ATOM 606 C C . ILE A 1 84 ? 35.170 32.038 38.997 1.00 31.87 83 ILE A C 1
ATOM 607 O O . ILE A 1 84 ? 34.432 32.609 38.197 1.00 32.79 83 ILE A O 1
ATOM 612 N N . PRO A 1 85 ? 34.724 31.743 40.239 1.00 31.92 84 PRO A N 1
ATOM 613 C CA . PRO A 1 85 ? 33.393 32.139 40.691 1.00 30.94 84 PRO A CA 1
ATOM 614 C C . PRO A 1 85 ? 33.123 33.652 40.603 1.00 32.61 84 PRO A C 1
ATOM 615 O O . PRO A 1 85 ? 34.018 34.461 40.838 1.00 31.39 84 PRO A O 1
ATOM 619 N N . LEU A 1 86 ? 31.893 33.992 40.221 1.00 32.15 85 LEU A N 1
ATOM 620 C CA . LEU A 1 86 ? 31.380 35.373 40.112 1.00 33.80 85 LEU A CA 1
ATOM 621 C C . LEU A 1 86 ? 30.529 35.630 41.350 1.00 33.57 85 LEU A C 1
ATOM 622 O O . LEU A 1 86 ? 29.452 35.091 41.451 1.00 36.83 85 LEU A O 1
ATOM 627 N N . LEU A 1 87 ? 31.067 36.352 42.328 1.00 33.23 86 LEU A N 1
ATOM 628 C CA . LEU A 1 87 ? 30.377 36.586 43.611 1.00 32.97 86 LEU A CA 1
ATOM 629 C C . LEU A 1 87 ? 29.274 37.608 43.350 1.00 33.69 86 LEU A C 1
ATOM 630 O O . LEU A 1 87 ? 29.532 38.593 42.571 1.00 31.46 86 LEU A O 1
ATOM 635 N N . ASN A 1 88 ? 28.123 37.390 43.990 1.00 34.91 87 ASN A N 1
ATOM 636 C CA . ASN A 1 88 ? 26.965 38.319 44.033 1.00 37.50 87 ASN A CA 1
ATOM 637 C C . ASN A 1 88 ? 27.401 39.691 44.556 1.00 36.84 87 ASN A C 1
ATOM 638 O O . ASN A 1 88 ? 26.796 40.636 44.125 1.00 37.43 87 ASN A O 1
ATOM 643 N N . ALA A 1 89 ? 28.467 39.785 45.364 1.00 35.29 88 ALA A N 1
ATOM 644 C CA . ALA A 1 89 ? 28.974 41.052 45.940 1.00 36.20 88 ALA A CA 1
ATOM 645 C C . ALA A 1 89 ? 29.571 41.950 44.863 1.00 35.13 88 ALA A C 1
ATOM 646 O O . ALA A 1 89 ? 29.572 43.171 45.060 1.00 34.93 88 ALA A O 1
ATOM 648 N N . PHE A 1 90 ? 30.121 41.361 43.804 1.00 36.37 89 PHE A N 1
ATOM 649 C CA . PHE A 1 90 ? 30.634 42.104 42.628 1.00 36.66 89 PHE A CA 1
ATOM 650 C C . PHE A 1 90 ? 29.485 42.321 41.654 1.00 38.21 89 PHE A C 1
ATOM 651 O O . PHE A 1 90 ? 28.680 41.418 41.442 1.00 38.79 89 PHE A O 1
ATOM 659 N N . VAL A 1 91 ? 29.430 43.527 41.085 1.00 39.64 90 VAL A N 1
ATOM 660 C CA . VAL A 1 91 ? 28.225 44.053 40.394 1.00 38.58 90 VAL A CA 1
ATOM 661 C C . VAL A 1 91 ? 28.510 44.174 38.892 1.00 37.92 90 VAL A C 1
ATOM 662 O O . VAL A 1 91 ? 27.587 43.929 38.122 1.00 38.31 90 VAL A O 1
ATOM 666 N N . GLU A 1 92 ? 29.725 44.563 38.502 1.00 36.83 91 GLU A N 1
ATOM 667 C CA . GLU A 1 92 ? 30.099 44.808 37.088 1.00 38.62 91 GLU A CA 1
ATOM 668 C C . GLU A 1 92 ? 29.644 43.623 36.222 1.00 39.73 91 GLU A C 1
ATOM 669 O O . GLU A 1 92 ? 28.964 43.871 35.212 1.00 40.83 91 GLU A O 1
ATOM 675 N N . TRP A 1 93 ? 29.982 42.387 36.608 1.00 36.89 92 TRP A N 1
ATOM 676 C CA . TRP A 1 93 ? 29.625 41.207 35.788 1.00 37.87 92 TRP A CA 1
ATOM 677 C C . TRP A 1 93 ? 28.106 41.141 35.654 1.00 38.95 92 TRP A C 1
ATOM 678 O O . TRP A 1 93 ? 27.663 40.676 34.614 1.00 43.71 92 TRP A O 1
ATOM 689 N N . GLN A 1 94 ? 27.355 41.525 36.683 1.00 37.82 93 GLN A N 1
ATOM 690 C CA . GLN A 1 94 ? 25.886 41.327 36.695 1.00 38.79 93 GLN A CA 1
ATOM 691 C C . GLN A 1 94 ? 25.270 42.335 35.745 1.00 39.94 93 GLN A C 1
ATOM 692 O O . GLN A 1 94 ? 24.303 41.960 35.091 1.00 40.87 93 GLN A O 1
ATOM 698 N N . ILE A 1 95 ? 25.873 43.522 35.609 1.00 42.11 94 ILE A N 1
ATOM 699 C CA . ILE A 1 95 ? 25.445 44.530 34.590 1.00 44.42 94 ILE A CA 1
ATOM 700 C C . ILE A 1 95 ? 25.816 44.002 33.192 1.00 45.93 94 ILE A C 1
ATOM 701 O O . ILE A 1 95 ? 24.938 43.948 32.361 1.00 50.73 94 ILE A O 1
ATOM 706 N N . GLU A 1 96 ? 27.046 43.547 32.980 1.00 47.03 95 GLU A N 1
ATOM 707 C CA . GLU A 1 96 ? 27.557 43.084 31.662 1.00 50.02 95 GLU A CA 1
ATOM 708 C C . GLU A 1 96 ? 26.839 41.809 31.199 1.00 49.32 95 GLU A C 1
ATOM 709 O O . GLU A 1 96 ? 26.805 41.577 29.985 1.00 50.07 95 GLU A O 1
ATOM 715 N N . GLU A 1 97 ? 26.278 41.017 32.112 1.00 47.24 96 GLU A N 1
ATOM 716 C CA . GLU A 1 97 ? 25.543 39.770 31.792 1.00 49.06 96 GLU A CA 1
ATOM 717 C C . GLU A 1 97 ? 24.226 40.085 31.070 1.00 50.03 96 GLU A C 1
ATOM 718 O O . GLU A 1 97 ? 23.676 39.189 30.429 1.00 51.86 96 GLU A O 1
ATOM 724 N N . ILE A 1 98 ? 23.720 41.307 31.163 1.00 48.65 97 ILE A N 1
ATOM 725 C CA . ILE A 1 98 ? 22.418 41.671 30.547 1.00 48.28 97 ILE A CA 1
ATOM 726 C C . ILE A 1 98 ? 22.479 41.359 29.042 1.00 48.85 97 ILE A C 1
ATOM 727 O O . ILE A 1 98 ? 23.417 41.788 28.363 1.00 48.91 97 ILE A O 1
ATOM 732 N N . ASP A 1 99 ? 21.497 40.625 28.538 1.00 49.64 98 ASP A N 1
ATOM 733 C CA . ASP A 1 99 ? 21.436 40.220 27.108 1.00 52.73 98 ASP A CA 1
ATOM 734 C C . ASP A 1 99 ? 21.758 41.432 26.225 1.00 55.32 98 ASP A C 1
ATOM 735 O O . ASP A 1 99 ? 20.965 42.396 26.207 1.00 55.09 98 ASP A O 1
ATOM 740 N N . ASP A 1 100 ? 22.888 41.386 25.524 1.00 58.18 99 ASP A N 1
ATOM 741 C CA . ASP A 1 100 ? 23.402 42.481 24.654 1.00 61.35 99 ASP A CA 1
ATOM 742 C C . ASP A 1 100 ? 22.399 42.808 23.534 1.00 63.52 99 ASP A C 1
ATOM 743 O O . ASP A 1 100 ? 22.428 43.966 23.053 1.00 65.32 99 ASP A O 1
ATOM 746 N N . SER A 1 101 ? 21.537 41.858 23.135 1.00 61.52 100 SER A N 1
ATOM 747 C CA . SER A 1 101 ? 20.586 42.035 22.008 1.00 62.69 100 SER A CA 1
ATOM 748 C C . SER A 1 101 ? 19.392 42.924 22.402 1.00 62.39 100 SER A C 1
ATOM 749 O O . SER A 1 101 ? 18.643 43.310 21.485 1.00 63.68 100 SER A O 1
ATOM 752 N N . LEU A 1 102 ? 19.179 43.226 23.693 1.00 58.99 101 LEU A N 1
ATOM 753 C CA . LEU A 1 102 ? 18.024 44.061 24.151 1.00 59.41 101 LEU A CA 1
ATOM 754 C C . LEU A 1 102 ? 18.282 45.505 23.741 1.00 59.68 101 LEU A C 1
ATOM 755 O O . LEU A 1 102 ? 19.473 45.875 23.678 1.00 58.19 101 LEU A O 1
ATOM 760 N N . ASP A 1 103 ? 17.224 46.293 23.511 1.00 61.93 102 ASP A N 1
ATOM 761 C CA . ASP A 1 103 ? 17.368 47.746 23.215 1.00 63.48 102 ASP A CA 1
ATOM 762 C C . ASP A 1 103 ? 17.915 48.467 24.451 1.00 61.37 102 ASP A C 1
ATOM 763 O O . ASP A 1 103 ? 17.917 47.880 25.576 1.00 57.03 102 ASP A O 1
ATOM 768 N N . ASP A 1 104 ? 18.454 49.666 24.234 1.00 62.96 103 ASP A N 1
ATOM 769 C CA . ASP A 1 104 ? 19.165 50.445 25.283 1.00 62.24 103 ASP A CA 1
ATOM 770 C C . ASP A 1 104 ? 18.226 50.726 26.463 1.00 59.68 103 ASP A C 1
ATOM 771 O O . ASP A 1 104 ? 18.662 50.532 27.586 1.00 56.77 103 ASP A O 1
ATOM 776 N N . LYS A 1 105 ? 16.973 51.113 26.196 1.00 60.62 104 LYS A N 1
ATOM 777 C CA . LYS A 1 105 ? 15.981 51.416 27.255 1.00 60.52 104 LYS A CA 1
ATOM 778 C C . LYS A 1 105 ? 15.781 50.196 28.172 1.00 57.76 104 LYS A C 1
ATOM 779 O O . LYS A 1 105 ? 15.841 50.367 29.381 1.00 55.73 104 LYS A O 1
ATOM 785 N N . SER A 1 106 ? 15.585 49.003 27.617 1.00 56.91 105 SER A N 1
ATOM 786 C CA . SER A 1 106 ? 15.373 47.757 28.399 1.00 55.18 105 SER A CA 1
ATOM 787 C C . SER A 1 106 ? 16.593 47.496 29.278 1.00 52.77 105 SER A C 1
ATOM 788 O O . SER A 1 106 ? 16.427 47.196 30.444 1.00 51.61 105 SER A O 1
ATOM 791 N N . LYS A 1 107 ? 17.792 47.606 28.733 1.00 53.60 106 LYS A N 1
ATOM 792 C CA . LYS A 1 107 ? 19.038 47.402 29.516 1.00 52.54 106 LYS A CA 1
ATOM 793 C C . LYS A 1 107 ? 19.134 48.417 30.664 1.00 51.57 106 LYS A C 1
ATOM 794 O O . LYS A 1 107 ? 19.460 47.994 31.795 1.00 48.13 106 LYS A O 1
ATOM 800 N N . GLU A 1 108 ? 18.857 49.698 30.406 1.00 53.79 107 GLU A N 1
ATOM 801 C CA . GLU A 1 108 ? 18.882 50.757 31.457 1.00 53.99 107 GLU A CA 1
ATOM 802 C C . GLU A 1 108 ? 17.860 50.388 32.543 1.00 52.74 107 GLU A C 1
ATOM 803 O O . GLU A 1 108 ? 18.182 50.502 33.716 1.00 51.77 107 GLU A O 1
ATOM 809 N N . ILE A 1 109 ? 16.684 49.882 32.176 1.00 53.92 108 ILE A N 1
ATOM 810 C CA . ILE A 1 109 ? 15.644 49.486 33.171 1.00 54.17 108 ILE A CA 1
ATOM 811 C C . ILE A 1 109 ? 16.184 48.316 33.988 1.00 51.85 108 ILE A C 1
ATOM 812 O O . ILE A 1 109 ? 15.969 48.316 35.208 1.00 51.13 108 ILE A O 1
ATOM 817 N N . ILE A 1 110 ? 16.858 47.357 33.357 1.00 50.45 109 ILE A N 1
ATOM 818 C CA . ILE A 1 110 ? 17.349 46.177 34.113 1.00 48.18 109 ILE A CA 1
ATOM 819 C C . ILE A 1 110 ? 18.501 46.634 35.003 1.00 46.67 109 ILE A C 1
ATOM 820 O O . ILE A 1 110 ? 18.533 46.194 36.141 1.00 44.25 109 ILE A O 1
ATOM 825 N N . LYS A 1 111 ? 19.423 47.441 34.471 1.00 49.11 110 LYS A N 1
ATOM 826 C CA . LYS A 1 111 ? 20.577 48.021 35.218 1.00 50.00 110 LYS A CA 1
ATOM 827 C C . LYS A 1 111 ? 20.055 48.685 36.499 1.00 50.71 110 LYS A C 1
ATOM 828 O O . LYS A 1 111 ? 20.562 48.350 37.566 1.00 49.91 110 LYS A O 1
ATOM 833 N N . SER A 1 112 ? 19.063 49.575 36.399 1.00 53.12 111 SER A N 1
ATOM 834 C CA . SER A 1 112 ? 18.487 50.292 37.567 1.00 54.51 111 SER A CA 1
ATOM 835 C C . SER A 1 112 ? 17.841 49.296 38.529 1.00 54.23 111 SER A C 1
ATOM 836 O O . SER A 1 112 ? 18.033 49.479 39.750 1.00 52.55 111 SER A O 1
ATOM 839 N N . TYR A 1 113 ? 17.102 48.307 38.018 1.00 52.75 112 TYR A N 1
ATOM 840 C CA . TYR A 1 113 ? 16.501 47.244 38.865 1.00 53.64 112 TYR A CA 1
ATOM 841 C C . TYR A 1 113 ? 17.605 46.529 39.653 1.00 52.52 112 TYR A C 1
ATOM 842 O O . TYR A 1 113 ? 17.372 46.242 40.811 1.00 53.98 112 TYR A O 1
ATOM 851 N N . LEU A 1 114 ? 18.735 46.203 39.030 1.00 51.17 113 LEU A N 1
ATOM 852 C CA . LEU A 1 114 ? 19.829 45.454 39.697 1.00 51.10 113 LEU A CA 1
ATOM 853 C C . LEU A 1 114 ? 20.532 46.332 40.748 1.00 49.82 113 LEU A C 1
ATOM 854 O O . LEU A 1 114 ? 20.758 45.847 41.856 1.00 47.30 113 LEU A O 1
ATOM 859 N N . ILE A 1 115 ? 20.903 47.558 40.406 1.00 51.11 114 ILE A N 1
ATOM 860 C CA . ILE A 1 115 ? 21.582 48.470 41.361 1.00 50.64 114 ILE A CA 1
ATOM 861 C C . ILE A 1 115 ? 20.679 48.591 42.604 1.00 53.35 114 ILE A C 1
ATOM 862 O O . ILE A 1 115 ? 21.150 48.288 43.711 1.00 52.67 114 ILE A O 1
ATOM 867 N N . SER A 1 116 ? 19.402 48.929 42.424 1.00 55.19 115 SER A N 1
ATOM 868 C CA . SER A 1 116 ? 18.450 49.178 43.539 1.00 57.92 115 SER A CA 1
ATOM 869 C C . SER A 1 116 ? 18.260 47.922 44.387 1.00 58.42 115 SER A C 1
ATOM 870 O O . SER A 1 116 ? 18.134 48.082 45.630 1.00 62.63 115 SER A O 1
ATOM 873 N N . LYS A 1 117 ? 18.197 46.737 43.773 1.00 55.63 116 LYS A N 1
ATOM 874 C CA . LYS A 1 117 ? 17.925 45.484 44.522 1.00 57.04 116 LYS A CA 1
ATOM 875 C C . LYS A 1 117 ? 19.195 45.037 45.261 1.00 54.20 116 LYS A C 1
ATOM 876 O O . LYS A 1 117 ? 19.075 44.462 46.365 1.00 53.39 116 LYS A O 1
ATOM 882 N N . LEU A 1 118 ? 20.371 45.243 44.666 1.00 52.57 117 LEU A N 1
ATOM 883 C CA . LEU A 1 118 ? 21.638 44.850 45.326 1.00 51.09 117 LEU A CA 1
ATOM 884 C C . LEU A 1 118 ? 21.899 45.828 46.475 1.00 52.42 117 LEU A C 1
ATOM 885 O O . LEU A 1 118 ? 22.311 45.332 47.520 1.00 54.13 117 LEU A O 1
ATOM 890 N N . SER A 1 119 ? 21.621 47.128 46.313 1.00 55.73 118 SER A N 1
ATOM 891 C CA . SER A 1 119 ? 21.677 48.130 47.405 1.00 59.93 118 SER A CA 1
ATOM 892 C C . SER A 1 119 ? 20.858 47.650 48.609 1.00 65.47 118 SER A C 1
ATOM 893 O O . SER A 1 119 ? 21.411 47.569 49.730 1.00 66.48 118 SER A O 1
ATOM 896 N N . ALA A 1 120 ? 19.585 47.330 48.392 1.00 68.99 119 ALA A N 1
ATOM 897 C CA . ALA A 1 120 ? 18.651 46.922 49.467 1.00 70.27 119 ALA A CA 1
ATOM 898 C C . ALA A 1 120 ? 19.159 45.631 50.129 1.00 69.14 119 ALA A C 1
ATOM 899 O O . ALA A 1 120 ? 19.041 45.542 51.355 1.00 72.78 119 ALA A O 1
ATOM 901 N N . LYS A 1 121 ? 19.735 44.694 49.369 1.00 65.78 120 LYS A N 1
ATOM 902 C CA . LYS A 1 121 ? 20.160 43.364 49.892 1.00 67.22 120 LYS A CA 1
ATOM 903 C C . LYS A 1 121 ? 21.391 43.483 50.814 1.00 69.24 120 LYS A C 1
ATOM 904 O O . LYS A 1 121 ? 21.406 42.834 51.862 1.00 70.79 120 LYS A O 1
ATOM 910 N N . TYR A 1 122 ? 22.425 44.229 50.424 1.00 69.67 121 TYR A N 1
ATOM 911 C CA . TYR A 1 122 ? 23.662 44.411 51.240 1.00 67.55 121 TYR A CA 1
ATOM 912 C C . TYR A 1 122 ? 23.620 45.714 52.060 1.00 74.04 121 TYR A C 1
ATOM 913 O O . TYR A 1 122 ? 24.727 46.237 52.344 1.00 74.25 121 TYR A O 1
ATOM 922 N N . GLU A 1 123 ? 22.430 46.216 52.437 1.00 79.50 122 GLU A N 1
ATOM 923 C CA . GLU A 1 123 ? 22.242 47.309 53.440 1.00 83.69 122 GLU A CA 1
ATOM 924 C C . GLU A 1 123 ? 21.370 46.770 54.587 1.00 91.38 122 GLU A C 1
ATOM 925 O O . GLU A 1 123 ? 21.805 46.889 55.757 1.00 96.31 122 GLU A O 1
ATOM 927 N N . ASN A 1 129 ? 26.494 39.760 66.213 1.00 52.32 128 ASN A N 1
ATOM 928 C CA . ASN A 1 129 ? 27.735 39.488 67.000 1.00 53.12 128 ASN A CA 1
ATOM 929 C C . ASN A 1 129 ? 28.901 39.250 66.033 1.00 53.57 128 ASN A C 1
ATOM 930 O O . ASN A 1 129 ? 29.375 38.112 65.919 1.00 56.13 128 ASN A O 1
ATOM 932 N N . ALA A 1 130 ? 29.369 40.305 65.381 1.00 50.51 129 ALA A N 1
ATOM 933 C CA . ALA A 1 130 ? 30.416 40.253 64.353 1.00 48.46 129 ALA A CA 1
ATOM 934 C C . ALA A 1 130 ? 31.762 39.893 64.982 1.00 47.31 129 ALA A C 1
ATOM 935 O O . ALA A 1 130 ? 32.047 40.289 66.094 1.00 46.89 129 ALA A O 1
ATOM 937 N N . VAL A 1 131 ? 32.582 39.197 64.213 1.00 46.23 130 VAL A N 1
ATOM 938 C CA . VAL A 1 131 ? 34.049 39.104 64.442 1.00 47.40 130 VAL A CA 1
ATOM 939 C C . VAL A 1 131 ? 34.675 40.273 63.683 1.00 44.39 130 VAL A C 1
ATOM 940 O O . VAL A 1 131 ? 34.485 40.348 62.467 1.00 43.77 130 VAL A O 1
ATOM 944 N N . ARG A 1 132 ? 35.397 41.136 64.387 1.00 46.28 131 ARG A N 1
ATOM 945 C CA . ARG A 1 132 ? 36.051 42.336 63.815 1.00 46.01 131 ARG A CA 1
ATOM 946 C C . ARG A 1 132 ? 37.363 41.838 63.208 1.00 45.23 131 ARG A C 1
ATOM 947 O O . ARG A 1 132 ? 38.231 41.376 63.932 1.00 48.23 131 ARG A O 1
ATOM 951 N N . VAL A 1 133 ? 37.442 41.775 61.886 1.00 45.13 132 VAL A N 1
ATOM 952 C CA . VAL A 1 133 ? 38.691 41.338 61.195 1.00 45.57 132 VAL A CA 1
ATOM 953 C C . VAL A 1 133 ? 39.405 42.581 60.650 1.00 44.05 132 VAL A C 1
ATOM 954 O O . VAL A 1 133 ? 38.780 43.400 59.955 1.00 42.02 132 VAL A O 1
ATOM 958 N N . ARG A 1 134 ? 40.662 42.716 61.035 1.00 44.95 133 ARG A N 1
ATOM 959 C CA . ARG A 1 134 ? 41.549 43.857 60.748 1.00 47.73 133 ARG A CA 1
ATOM 960 C C . ARG A 1 134 ? 42.289 43.536 59.453 1.00 42.64 133 ARG A C 1
ATOM 961 O O . ARG A 1 134 ? 43.200 42.721 59.467 1.00 45.39 133 ARG A O 1
ATOM 969 N N . LEU A 1 135 ? 41.845 44.125 58.361 1.00 38.88 134 LEU A N 1
ATOM 970 C CA . LEU A 1 135 ? 42.456 43.925 57.031 1.00 36.31 134 LEU A CA 1
ATOM 971 C C . LEU A 1 135 ? 43.406 45.092 56.770 1.00 35.61 134 LEU A C 1
ATOM 972 O O . LEU A 1 135 ? 42.924 46.219 56.684 1.00 34.84 134 LEU A O 1
ATOM 977 N N . SER A 1 136 ? 44.703 44.820 56.694 1.00 35.15 135 SER A N 1
ATOM 978 C CA . SER A 1 136 ? 45.738 45.788 56.263 1.00 35.76 135 SER A CA 1
ATOM 979 C C . SER A 1 136 ? 45.641 45.920 54.736 1.00 34.72 135 SER A C 1
ATOM 980 O O . SER A 1 136 ? 45.715 44.868 54.034 1.00 34.50 135 SER A O 1
ATOM 983 N N . ILE A 1 137 ? 45.404 47.141 54.237 1.00 35.07 136 ILE A N 1
ATOM 984 C CA . ILE A 1 137 ? 45.263 47.471 52.787 1.00 35.49 136 ILE A CA 1
ATOM 985 C C . ILE A 1 137 ? 46.651 47.693 52.175 1.00 35.12 136 ILE A C 1
ATOM 986 O O . ILE A 1 137 ? 47.268 48.783 52.451 1.00 37.88 136 ILE A O 1
ATOM 991 N N . CYS A 1 138 ? 47.113 46.788 51.330 1.00 32.82 137 CYS A N 1
ATOM 992 C CA . CYS A 1 138 ? 48.383 46.960 50.573 1.00 36.86 137 CYS A CA 1
ATOM 993 C C . CYS A 1 138 ? 48.185 48.057 49.515 1.00 36.37 137 CYS A C 1
ATOM 994 O O . CYS A 1 138 ? 47.024 48.471 49.202 1.00 33.35 137 CYS A O 1
ATOM 997 N N . ARG A 1 139 ? 49.301 48.529 49.002 1.00 37.18 138 ARG A N 1
ATOM 998 C CA . ARG A 1 139 ? 49.317 49.634 48.025 1.00 40.79 138 ARG A CA 1
ATOM 999 C C . ARG A 1 139 ? 48.440 49.296 46.812 1.00 38.05 138 ARG A C 1
ATOM 1000 O O . ARG A 1 139 ? 47.662 50.166 46.408 1.00 36.44 138 ARG A O 1
ATOM 1008 N N . ASP A 1 140 ? 48.566 48.093 46.251 1.00 36.84 139 ASP A N 1
ATOM 1009 C CA . ASP A 1 140 ? 47.832 47.710 45.019 1.00 37.30 139 ASP A CA 1
ATOM 1010 C C . ASP A 1 140 ? 46.340 47.651 45.325 1.00 35.00 139 ASP A C 1
ATOM 1011 O O . ASP A 1 140 ? 45.589 48.155 44.495 1.00 32.99 139 ASP A O 1
ATOM 1016 N N . LEU A 1 141 ? 45.926 47.128 46.485 1.00 35.42 140 LEU A N 1
ATOM 1017 C CA . LEU A 1 141 ? 44.477 47.107 46.853 1.00 35.07 140 LEU A CA 1
ATOM 1018 C C . LEU A 1 141 ? 43.988 48.541 47.088 1.00 35.25 140 LEU A C 1
ATOM 1019 O O . LEU A 1 141 ? 42.888 48.850 46.662 1.00 34.68 140 LEU A O 1
ATOM 1024 N N . TYR A 1 142 ? 44.790 49.404 47.705 1.00 35.33 141 TYR A N 1
ATOM 1025 C CA . TYR A 1 142 ? 44.367 50.815 47.923 1.00 36.18 141 TYR A CA 1
ATOM 1026 C C . TYR A 1 142 ? 44.023 51.445 46.565 1.00 37.01 141 TYR A C 1
ATOM 1027 O O . TYR A 1 142 ? 42.970 52.104 46.468 1.00 36.65 141 TYR A O 1
ATOM 1036 N N . ASP A 1 143 ? 44.899 51.255 45.570 1.00 37.54 142 ASP A N 1
ATOM 1037 C CA . ASP A 1 143 ? 44.799 51.883 44.227 1.00 39.61 142 ASP A CA 1
ATOM 1038 C C . ASP A 1 143 ? 43.589 51.312 43.477 1.00 39.32 142 ASP A C 1
ATOM 1039 O O . ASP A 1 143 ? 42.934 52.082 42.755 1.00 42.80 142 ASP A O 1
ATOM 1044 N N . THR A 1 144 ? 43.252 50.041 43.682 1.00 38.17 143 THR A N 1
ATOM 1045 C CA . THR A 1 144 ? 42.009 49.450 43.135 1.00 39.03 143 THR A CA 1
ATOM 1046 C C . THR A 1 144 ? 40.789 50.106 43.809 1.00 38.50 143 THR A C 1
ATOM 1047 O O . THR A 1 144 ? 39.861 50.518 43.081 1.00 36.73 143 THR A O 1
ATOM 1051 N N . LEU A 1 145 ? 40.774 50.184 45.141 1.00 38.19 144 LEU A N 1
ATOM 1052 C CA . LEU A 1 145 ? 39.601 50.677 45.905 1.00 39.00 144 LEU A CA 1
ATOM 1053 C C . LEU A 1 145 ? 39.415 52.190 45.697 1.00 41.97 144 LEU A C 1
ATOM 1054 O O . LEU A 1 145 ? 38.329 52.695 46.041 1.00 43.83 144 LEU A O 1
ATOM 1059 N N . SER A 1 146 ? 40.397 52.880 45.118 1.00 42.52 145 SER A N 1
ATOM 1060 C CA . SER A 1 146 ? 40.322 54.328 44.812 1.00 46.31 145 SER A CA 1
ATOM 1061 C C . SER A 1 146 ? 40.154 54.571 43.308 1.00 47.30 145 SER A C 1
ATOM 1062 O O . SER A 1 146 ? 40.034 55.720 42.933 1.00 47.96 145 SER A O 1
ATOM 1065 N N . SER A 1 147 ? 40.120 53.530 42.474 1.00 46.46 146 SER A N 1
ATOM 1066 C CA . SER A 1 147 ? 39.956 53.658 40.994 1.00 46.09 146 SER A CA 1
ATOM 1067 C C . SER A 1 147 ? 38.475 53.831 40.644 1.00 46.28 146 SER A C 1
AT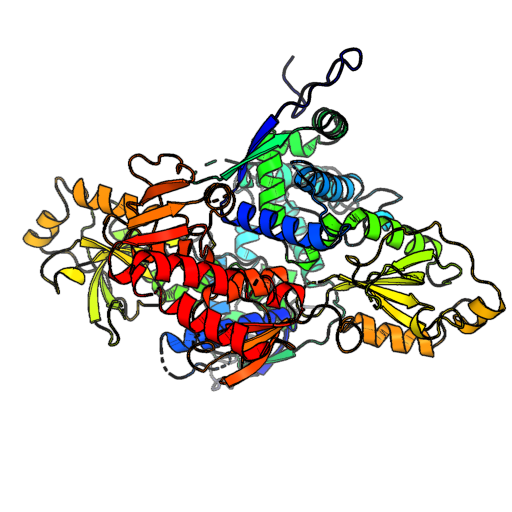OM 1068 O O . SER A 1 147 ? 37.618 53.640 41.539 1.00 44.23 146 SER A O 1
ATOM 1071 N N . ASP A 1 148 ? 38.204 54.106 39.368 1.00 48.28 147 ASP A N 1
ATOM 1072 C CA . ASP A 1 148 ? 36.843 54.267 38.808 1.00 50.42 147 ASP A CA 1
ATOM 1073 C C . ASP A 1 148 ? 36.336 52.904 38.329 1.00 47.89 147 ASP A C 1
ATOM 1074 O O . ASP A 1 148 ? 35.199 52.863 37.804 1.00 44.26 147 ASP A O 1
ATOM 1079 N N . ASP A 1 149 ? 37.088 51.812 38.555 1.00 47.18 148 ASP A N 1
ATOM 1080 C CA . ASP A 1 149 ? 36.717 50.471 38.026 1.00 44.88 148 ASP A CA 1
ATOM 1081 C C . ASP A 1 149 ? 35.842 49.709 39.023 1.00 41.20 148 ASP A C 1
ATOM 1082 O O . ASP A 1 149 ? 35.692 48.521 38.875 1.00 45.24 148 ASP A O 1
ATOM 1087 N N . LEU A 1 150 ? 35.257 50.392 39.984 1.00 39.92 149 LEU A N 1
ATOM 1088 C CA . LEU A 1 150 ? 34.238 49.878 40.930 1.00 40.06 149 LEU A CA 1
ATOM 1089 C C . LEU A 1 150 ? 33.013 50.782 40.850 1.00 39.93 149 LEU A C 1
ATOM 1090 O O . LEU A 1 150 ? 32.359 50.978 41.859 1.00 40.00 149 LEU A O 1
ATOM 1095 N N . TYR A 1 151 ? 32.730 51.312 39.673 1.00 42.38 150 TYR A N 1
ATOM 1096 C CA . TYR A 1 151 ? 31.603 52.241 39.394 1.00 45.58 150 TYR A CA 1
ATOM 1097 C C . TYR A 1 151 ? 30.325 51.741 40.077 1.00 42.57 150 TYR A C 1
ATOM 1098 O O . TYR A 1 151 ? 29.768 52.446 40.891 1.00 45.03 150 TYR A O 1
ATOM 1107 N N . TYR A 1 152 ? 29.881 50.527 39.781 1.00 41.00 151 TYR A N 1
ATOM 1108 C CA . TYR A 1 152 ? 28.557 50.017 40.218 1.00 40.85 151 TYR A CA 1
ATOM 1109 C C . TYR A 1 152 ? 28.614 49.567 41.666 1.00 39.40 151 TYR A C 1
ATOM 1110 O O . TYR A 1 152 ? 27.605 49.676 42.339 1.00 42.23 151 TYR A O 1
ATOM 1119 N N . GLU A 1 153 ? 29.761 49.069 42.128 1.00 38.94 152 GLU A N 1
ATOM 1120 C CA . GLU A 1 153 ? 29.970 48.690 43.557 1.00 38.74 152 GLU A CA 1
ATOM 1121 C C . GLU A 1 153 ? 29.843 49.939 44.440 1.00 39.08 152 GLU A C 1
ATOM 1122 O O . GLU A 1 153 ? 29.197 49.860 45.472 1.00 39.91 152 GLU A O 1
ATOM 1128 N N . ASN A 1 154 ? 30.402 51.066 44.012 1.00 41.16 153 ASN A N 1
ATOM 1129 C CA . ASN A 1 154 ? 30.354 52.354 44.758 1.00 43.76 153 ASN A CA 1
ATOM 1130 C C . ASN A 1 154 ? 28.898 52.768 44.965 1.00 46.06 153 ASN A C 1
ATOM 1131 O O . ASN A 1 154 ? 28.575 53.272 46.083 1.00 47.23 153 ASN A O 1
ATOM 1136 N N . LYS A 1 155 ? 28.053 52.549 43.946 1.00 47.08 154 LYS A N 1
ATOM 1137 C CA . LYS A 1 155 ? 26.612 52.913 43.995 1.00 48.29 154 LYS A CA 1
ATOM 1138 C C . LYS A 1 155 ? 25.884 51.928 44.922 1.00 45.66 154 LYS A C 1
ATOM 1139 O O . LYS A 1 155 ? 25.158 52.380 45.818 1.00 45.48 154 LYS A O 1
ATOM 1145 N N . VAL A 1 156 ? 26.108 50.626 44.736 1.00 42.15 155 VAL A N 1
ATOM 1146 C CA . VAL A 1 156 ? 25.427 49.549 45.505 1.00 41.47 155 VAL A CA 1
ATOM 1147 C C . VAL A 1 156 ? 25.740 49.668 46.998 1.00 40.80 155 VAL A C 1
ATOM 1148 O O . VAL A 1 156 ? 24.815 49.519 47.796 1.00 40.41 155 VAL A O 1
ATOM 1152 N N . TYR A 1 157 ? 26.995 49.932 47.366 1.00 40.15 156 TYR A N 1
ATOM 1153 C CA . TYR A 1 157 ? 27.463 49.915 48.775 1.00 39.56 156 TYR A CA 1
ATOM 1154 C C . TYR A 1 157 ? 27.561 51.357 49.309 1.00 42.01 156 TYR A C 1
ATOM 1155 O O . TYR A 1 157 ? 28.146 51.551 50.417 1.00 41.67 156 TYR A O 1
ATOM 1164 N N . SER A 1 158 ? 26.978 52.328 48.593 1.00 43.49 157 SER A N 1
ATOM 1165 C CA . SER A 1 158 ? 26.981 53.777 48.932 1.00 46.54 157 SER A CA 1
ATOM 1166 C C . SER A 1 158 ? 28.368 54.195 49.433 1.00 46.54 157 SER A C 1
ATOM 1167 O O . SER A 1 158 ? 28.443 54.682 50.573 1.00 46.82 157 SER A O 1
ATOM 1170 N N . LEU A 1 159 ? 29.424 53.943 48.641 1.00 46.58 158 LEU A N 1
ATOM 1171 C CA . LEU A 1 159 ? 30.811 54.421 48.911 1.00 46.54 158 LEU A CA 1
ATOM 1172 C C . LEU A 1 159 ? 31.352 53.904 50.257 1.00 43.96 158 LEU A C 1
ATOM 1173 O O . LEU A 1 159 ? 32.362 54.427 50.703 1.00 42.72 158 LEU A O 1
ATOM 1178 N N . THR A 1 160 ? 30.756 52.882 50.871 1.00 40.49 159 THR A N 1
ATOM 1179 C CA . THR A 1 160 ? 31.172 52.418 52.217 1.00 39.36 159 THR A CA 1
ATOM 1180 C C . THR A 1 160 ? 31.992 51.126 52.092 1.00 37.98 159 THR A C 1
ATOM 1181 O O . THR A 1 160 ? 31.397 50.070 51.916 1.00 35.21 159 THR A O 1
ATOM 1185 N N . LEU A 1 161 ? 33.317 51.238 52.182 1.00 37.39 160 LEU A N 1
ATOM 1186 C CA . LEU A 1 161 ? 34.268 50.122 51.990 1.00 36.71 160 LEU A CA 1
ATOM 1187 C C . LEU A 1 161 ? 33.905 48.954 52.905 1.00 36.75 160 LEU A C 1
ATOM 1188 O O . LEU A 1 161 ? 33.859 47.802 52.413 1.00 36.56 160 LEU A O 1
ATOM 1193 N N . ARG A 1 162 ? 33.602 49.231 54.163 1.00 38.42 161 ARG A N 1
ATOM 1194 C CA . ARG A 1 162 ? 33.259 48.221 55.200 1.00 40.46 161 ARG A CA 1
ATOM 1195 C C . ARG A 1 162 ? 32.120 47.337 54.653 1.00 40.85 161 ARG A C 1
ATOM 1196 O O . ARG A 1 162 ? 32.222 46.114 54.725 1.00 39.33 161 ARG A O 1
ATOM 1199 N N . ARG A 1 163 ? 31.067 47.949 54.119 1.00 41.98 162 ARG A N 1
ATOM 1200 C CA . ARG A 1 163 ? 29.869 47.254 53.601 1.00 42.93 162 ARG A CA 1
ATOM 1201 C C . ARG A 1 163 ? 30.269 46.385 52.393 1.00 41.33 162 ARG A C 1
ATOM 1202 O O . ARG A 1 163 ? 29.838 45.209 52.333 1.00 40.24 162 ARG A O 1
ATOM 1210 N N . PHE A 1 164 ? 31.060 46.932 51.468 1.00 37.98 163 PHE A N 1
ATOM 1211 C CA . PHE A 1 164 ? 31.498 46.221 50.245 1.00 38.57 163 PHE A CA 1
ATOM 1212 C C . PHE A 1 164 ? 32.302 44.984 50.669 1.00 36.60 163 PHE A C 1
ATOM 1213 O O . PHE A 1 164 ? 31.978 43.875 50.228 1.00 35.57 163 PHE A O 1
ATOM 1221 N N . LEU A 1 165 ? 33.317 45.168 51.510 1.00 35.85 164 LEU A N 1
ATOM 1222 C CA . LEU A 1 165 ? 34.252 44.068 51.873 1.00 35.89 164 LEU A CA 1
ATOM 1223 C C . LEU A 1 165 ? 33.508 43.016 52.707 1.00 35.41 164 LEU A C 1
ATOM 1224 O O . LEU A 1 165 ? 33.765 41.842 52.521 1.00 34.23 164 LEU A O 1
ATOM 1229 N N . LYS A 1 166 ? 32.594 43.418 53.579 1.00 35.47 165 LYS A N 1
ATOM 1230 C CA . LYS A 1 166 ? 31.792 42.443 54.337 1.00 36.30 165 LYS A CA 1
ATOM 1231 C C . LYS A 1 166 ? 30.995 41.577 53.359 1.00 37.21 165 LYS A C 1
ATOM 1232 O O . LYS A 1 166 ? 30.921 40.340 53.574 1.00 38.00 165 LYS A O 1
ATOM 1238 N N . ALA A 1 167 ? 30.390 42.195 52.345 1.00 35.79 166 ALA A N 1
ATOM 1239 C CA . ALA A 1 167 ? 29.583 41.497 51.322 1.00 36.25 166 ALA A CA 1
ATOM 1240 C C . ALA A 1 167 ? 30.484 40.523 50.549 1.00 35.36 166 ALA A C 1
ATOM 1241 O O . ALA A 1 167 ? 30.072 39.380 50.312 1.00 34.38 166 ALA A O 1
ATOM 1243 N N . VAL A 1 168 ? 31.691 40.944 50.188 1.00 33.03 167 VAL A N 1
ATOM 1244 C CA . VAL A 1 168 ? 32.629 40.062 49.454 1.00 32.71 167 VAL A CA 1
ATOM 1245 C C . VAL A 1 168 ? 32.885 38.788 50.289 1.00 33.81 167 VAL A C 1
ATOM 1246 O O . VAL A 1 168 ? 32.764 37.686 49.716 1.00 32.53 167 VAL A O 1
ATOM 1250 N N . TYR A 1 169 ? 33.216 38.927 51.580 1.00 32.52 168 TYR A N 1
ATOM 1251 C CA . TYR A 1 169 ? 33.720 37.808 52.418 1.00 31.88 168 TYR A CA 1
ATOM 1252 C C . TYR A 1 169 ? 32.543 36.974 52.897 1.00 32.66 168 TYR A C 1
ATOM 1253 O O . TYR A 1 169 ? 32.738 35.763 52.956 1.00 33.82 168 TYR A O 1
ATOM 1262 N N . GLU A 1 170 ? 31.385 37.573 53.188 1.00 33.20 169 GLU A N 1
ATOM 1263 C CA . GLU A 1 170 ? 30.152 36.810 53.499 1.00 35.09 169 GLU A CA 1
ATOM 1264 C C . GLU A 1 170 ? 29.786 35.948 52.279 1.00 34.77 169 GLU A C 1
ATOM 1265 O O . GLU A 1 170 ? 29.444 34.792 52.475 1.00 35.78 169 GLU A O 1
ATOM 1271 N N . ASP A 1 171 ? 29.859 36.482 51.070 1.00 36.24 170 ASP A N 1
ATOM 1272 C CA . ASP A 1 171 ? 29.513 35.709 49.840 1.00 37.41 170 ASP A CA 1
ATOM 1273 C C . ASP A 1 171 ? 30.564 34.622 49.607 1.00 35.17 170 ASP A C 1
ATOM 1274 O O . ASP A 1 171 ? 30.184 33.495 49.302 1.00 34.29 170 ASP A O 1
ATOM 1279 N N . TYR A 1 172 ? 31.845 34.943 49.768 1.00 34.80 171 TYR A N 1
ATOM 1280 C CA . TYR A 1 172 ? 32.937 33.946 49.706 1.00 34.44 171 TYR A CA 1
ATOM 1281 C C . TYR A 1 172 ? 32.562 32.738 50.572 1.00 36.17 171 TYR A C 1
ATOM 1282 O O . TYR A 1 172 ? 32.478 31.609 50.064 1.00 35.01 171 TYR A O 1
ATOM 1291 N N . ALA A 1 173 ? 32.250 32.995 51.843 1.00 38.12 172 ALA A N 1
ATOM 1292 C CA . ALA A 1 173 ? 31.984 31.954 52.866 1.00 37.80 172 ALA A CA 1
ATOM 1293 C C . ALA A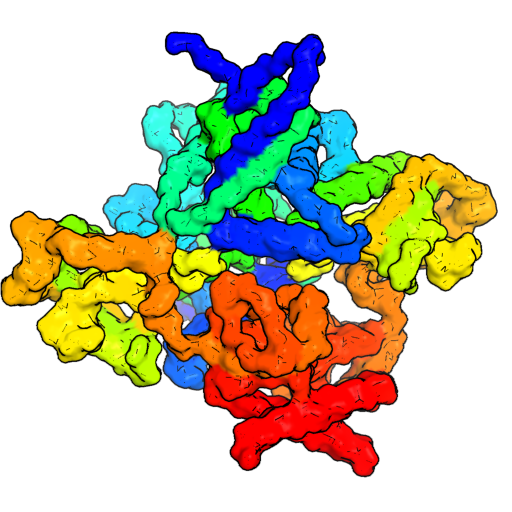 1 173 ? 30.779 31.073 52.509 1.00 37.83 172 ALA A C 1
ATOM 1294 O O . ALA A 1 173 ? 30.716 30.004 53.088 1.00 36.64 172 ALA A O 1
ATOM 1296 N N . LEU A 1 174 ? 29.857 31.517 51.636 1.00 39.15 173 LEU A N 1
ATOM 1297 C CA . LEU A 1 174 ? 28.620 30.770 51.262 1.00 39.63 173 LEU A CA 1
ATOM 1298 C C . LEU A 1 174 ? 28.896 29.783 50.108 1.00 38.05 173 LEU A C 1
ATOM 1299 O O . LEU A 1 174 ? 28.116 28.856 49.926 1.00 37.83 173 LEU A O 1
ATOM 1304 N N . LEU A 1 175 ? 29.966 29.981 49.351 1.00 37.72 174 LEU A N 1
ATOM 1305 C CA . LEU A 1 175 ? 30.355 29.098 48.224 1.00 35.63 174 LEU A CA 1
ATOM 1306 C C . LEU A 1 175 ? 30.650 27.682 48.762 1.00 34.88 174 LEU A C 1
ATOM 1307 O O . LEU A 1 175 ? 31.111 27.535 49.903 1.00 34.09 174 LEU A O 1
ATOM 1312 N N . SER A 1 176 ? 30.515 26.687 47.912 1.00 34.15 175 SER A N 1
ATOM 1313 C CA . SER A 1 176 ? 30.962 25.295 48.167 1.00 33.51 175 SER A CA 1
ATOM 1314 C C . SER A 1 176 ? 32.496 25.250 48.334 1.00 32.12 175 SER A C 1
ATOM 1315 O O . SER A 1 176 ? 33.202 26.198 47.878 1.00 29.78 175 SER A O 1
ATOM 1318 N N . ASP A 1 177 ? 33.027 24.177 48.911 1.00 29.91 176 ASP A N 1
ATOM 1319 C CA . ASP A 1 177 ? 34.479 24.011 49.116 1.00 31.66 176 ASP A CA 1
ATOM 1320 C C . ASP A 1 177 ? 35.215 24.211 47.778 1.00 32.11 176 ASP A C 1
ATOM 1321 O O . ASP A 1 177 ? 36.180 24.988 47.740 1.00 32.50 176 ASP A O 1
ATOM 1326 N N . CYS A 1 178 ? 34.756 23.575 46.697 1.00 30.66 177 CYS A N 1
ATOM 1327 C CA . CYS A 1 178 ? 35.467 23.563 45.405 1.00 30.82 177 CYS A CA 1
ATOM 1328 C C . CYS A 1 178 ? 35.375 24.966 44.797 1.00 30.64 177 CYS A C 1
ATOM 1329 O O . CYS A 1 178 ? 36.339 25.388 44.119 1.00 30.77 177 CYS A O 1
ATOM 1332 N N . GLU A 1 179 ? 34.294 25.704 45.037 1.00 31.13 178 GLU A N 1
ATOM 1333 C CA . GLU A 1 179 ? 34.212 27.092 44.524 1.00 30.71 178 GLU A CA 1
ATOM 1334 C C . GLU A 1 179 ? 35.222 27.954 45.268 1.00 30.73 178 GLU A C 1
ATOM 1335 O O . GLU A 1 179 ? 35.935 28.697 44.601 1.00 32.81 178 GLU A O 1
ATOM 1341 N N . ARG A 1 180 ? 35.303 27.847 46.585 1.00 29.16 179 ARG A N 1
ATOM 1342 C CA . ARG A 1 180 ? 36.223 28.690 47.363 1.00 30.77 179 ARG A CA 1
ATOM 1343 C C . ARG A 1 180 ? 37.646 28.378 46.909 1.00 31.06 179 ARG A C 1
ATOM 1344 O O . ARG A 1 180 ? 38.451 29.336 46.795 1.00 30.63 179 ARG A O 1
ATOM 1352 N N . GLU A 1 181 ? 37.921 27.099 46.637 1.00 29.32 180 GLU A N 1
ATOM 1353 C CA . GLU A 1 181 ? 39.271 26.623 46.233 1.00 30.98 180 GLU A CA 1
ATOM 1354 C C . GLU A 1 181 ? 39.652 27.270 44.890 1.00 28.83 180 GLU A C 1
ATOM 1355 O O . GLU A 1 181 ? 40.834 27.598 44.701 1.00 30.60 180 GLU A O 1
ATOM 1361 N N . ARG A 1 182 ? 38.702 27.523 44.011 1.00 28.01 181 ARG A N 1
ATOM 1362 C CA . ARG A 1 182 ? 39.014 28.093 42.679 1.00 29.23 181 ARG A CA 1
ATOM 1363 C C . ARG A 1 182 ? 39.345 29.580 42.806 1.00 30.82 181 ARG A C 1
ATOM 1364 O O . ARG A 1 182 ? 40.204 30.045 42.058 1.00 33.74 181 ARG A O 1
ATOM 1372 N N . LEU A 1 183 ? 38.785 30.296 43.774 1.00 31.15 182 LEU A N 1
ATOM 1373 C CA . LEU A 1 183 ? 39.222 31.688 44.048 1.00 31.35 182 LEU A CA 1
ATOM 1374 C C . LEU A 1 183 ? 40.653 31.676 44.603 1.00 32.13 182 LEU A C 1
ATOM 1375 O O . LEU A 1 183 ? 41.490 32.482 44.164 1.00 34.32 182 LEU A O 1
ATOM 1380 N N . ILE A 1 184 ? 40.952 30.779 45.524 1.00 31.54 183 ILE A N 1
ATOM 1381 C CA . ILE A 1 184 ? 42.287 30.739 46.180 1.00 32.50 183 ILE A CA 1
ATOM 1382 C C . ILE A 1 184 ? 43.372 30.339 45.171 1.00 31.60 183 ILE A C 1
ATOM 1383 O O . ILE A 1 184 ? 44.480 30.820 45.323 1.00 31.27 183 ILE A O 1
ATOM 1388 N N . PHE A 1 185 ? 43.077 29.439 44.246 1.00 29.57 184 PHE A N 1
ATOM 1389 C CA . PHE A 1 185 ? 44.076 28.893 43.296 1.00 31.09 184 PHE A CA 1
ATOM 1390 C C . PHE A 1 185 ? 43.822 29.488 41.918 1.00 32.29 184 PHE A C 1
ATOM 1391 O O . PHE A 1 185 ? 44.214 28.879 40.941 1.00 32.50 184 PHE A O 1
ATOM 1399 N N . ALA A 1 186 ? 43.206 30.671 41.868 1.00 34.25 185 ALA A N 1
ATOM 1400 C CA . ALA A 1 186 ? 42.878 31.389 40.626 1.00 34.95 185 ALA A CA 1
ATOM 1401 C C . ALA A 1 186 ? 44.127 31.495 39.747 1.00 37.15 185 ALA A C 1
ATOM 1402 O O . ALA A 1 186 ? 43.977 31.354 38.506 1.00 39.37 185 ALA A O 1
ATOM 1404 N N . ASP A 1 187 ? 45.295 31.774 40.318 1.00 38.37 186 ASP A N 1
ATOM 1405 C CA . ASP A 1 187 ? 46.523 32.014 39.513 1.00 42.20 186 ASP A CA 1
ATOM 1406 C C . ASP A 1 187 ? 46.833 30.729 38.720 1.00 40.59 186 ASP A C 1
ATOM 1407 O O . ASP A 1 187 ? 47.040 30.823 37.500 1.00 37.50 186 ASP A O 1
ATOM 1412 N N . ASN A 1 188 ? 46.766 29.548 39.351 1.00 39.03 187 ASN A N 1
ATOM 1413 C CA . ASN A 1 188 ? 46.918 28.251 38.637 1.00 37.64 187 ASN A CA 1
ATOM 1414 C C . ASN A 1 188 ? 45.823 28.154 37.574 1.00 37.07 187 ASN A C 1
ATOM 1415 O O . ASN A 1 188 ? 46.106 27.709 36.431 1.00 37.68 187 ASN A O 1
ATOM 1420 N N . ILE A 1 189 ? 44.598 28.539 37.920 1.00 34.42 188 ILE A N 1
ATOM 1421 C CA . ILE A 1 189 ? 43.471 28.345 36.981 1.00 34.35 188 ILE A CA 1
ATOM 1422 C C . ILE A 1 189 ? 43.671 29.215 35.737 1.00 34.77 188 ILE A C 1
ATOM 1423 O O . ILE A 1 189 ? 43.427 28.711 34.630 1.00 35.10 188 ILE A O 1
ATOM 1428 N N . ILE A 1 190 ? 44.086 30.458 35.930 1.00 36.46 189 ILE A N 1
ATOM 1429 C CA . ILE A 1 190 ? 44.319 31.450 34.837 1.00 39.19 189 ILE A CA 1
ATOM 1430 C C . ILE A 1 190 ? 45.404 30.905 33.883 1.00 39.70 189 ILE A C 1
ATOM 1431 O O . ILE A 1 190 ? 45.185 30.976 32.673 1.00 39.50 189 ILE A O 1
ATOM 1436 N N . LYS A 1 191 ? 46.522 30.389 34.399 1.00 39.99 190 LYS A N 1
ATOM 1437 C CA . LYS A 1 191 ? 47.639 29.850 33.575 1.00 41.95 190 LYS A CA 1
ATOM 1438 C C . LYS A 1 191 ? 47.143 28.624 32.804 1.00 40.50 190 LYS A C 1
ATOM 1439 O O . LYS A 1 191 ? 47.399 28.533 31.595 1.00 42.52 190 LYS A O 1
ATOM 1445 N N . ILE A 1 192 ? 46.389 27.752 33.467 1.00 36.73 191 ILE A N 1
ATOM 1446 C CA . ILE A 1 192 ? 45.793 26.563 32.807 1.00 36.12 191 ILE A CA 1
ATOM 1447 C C . ILE A 1 192 ? 44.862 27.020 31.677 1.00 35.39 191 ILE A C 1
ATOM 1448 O O . ILE A 1 192 ? 44.987 26.473 30.564 1.00 36.63 191 ILE A O 1
ATOM 1453 N N . ASN A 1 193 ? 44.006 27.998 31.935 1.00 34.29 192 ASN A N 1
ATOM 1454 C CA . ASN A 1 193 ? 43.008 28.473 30.949 1.00 35.62 192 ASN A CA 1
ATOM 1455 C C . ASN A 1 193 ? 43.732 29.075 29.753 1.00 39.82 192 ASN A C 1
ATOM 1456 O O . ASN A 1 193 ? 43.202 28.946 28.671 1.00 40.75 192 ASN A O 1
ATOM 1461 N N . GLU A 1 194 ? 44.860 29.761 29.964 1.00 42.36 193 GLU A N 1
ATOM 1462 C CA . GLU A 1 194 ? 45.643 30.380 28.862 1.00 45.70 193 GLU A CA 1
ATOM 1463 C C . GLU A 1 194 ? 46.052 29.263 27.899 1.00 44.51 193 GLU A C 1
ATOM 1464 O O . GLU A 1 194 ? 45.820 29.445 26.708 1.00 43.79 193 GLU A O 1
ATOM 1470 N N . VAL A 1 195 ? 46.540 28.144 28.423 1.00 42.59 194 VAL A N 1
ATOM 1471 C CA . VAL A 1 195 ? 47.064 26.990 27.644 1.00 44.09 194 VAL A CA 1
ATOM 1472 C C . VAL A 1 195 ? 45.878 26.282 26.981 1.00 43.44 194 VAL A C 1
ATOM 1473 O O . VAL A 1 195 ? 46.020 25.860 25.836 1.00 46.19 194 VAL A O 1
ATOM 1477 N N . ILE A 1 196 ? 44.752 26.122 27.673 1.00 40.54 195 ILE A N 1
ATOM 1478 C CA . ILE A 1 196 ? 43.531 25.489 27.083 1.00 38.75 195 ILE A CA 1
ATOM 1479 C C . ILE A 1 196 ? 43.107 26.265 25.823 1.00 40.20 195 ILE A C 1
ATOM 1480 O O . ILE A 1 196 ? 42.771 25.597 24.803 1.00 40.61 195 ILE A O 1
ATOM 1485 N N . LYS A 1 197 ? 43.087 27.596 25.889 1.00 39.98 196 LYS A N 1
ATOM 1486 C CA . LYS A 1 197 ? 42.691 28.468 24.756 1.00 44.52 196 LYS A CA 1
ATOM 1487 C C . LYS A 1 197 ? 43.709 28.303 23.601 1.00 46.37 196 LYS A C 1
ATOM 1488 O O . LYS A 1 197 ? 43.264 28.022 22.495 1.00 46.88 196 LYS A O 1
ATOM 1493 N N . GLN A 1 198 ? 45.011 28.478 23.864 1.00 46.92 197 GLN A N 1
ATOM 1494 C CA . GLN A 1 198 ? 46.107 28.364 22.862 1.00 51.83 197 GLN A CA 1
ATOM 1495 C C . GLN A 1 198 ? 45.992 27.006 22.149 1.00 50.57 197 GLN A C 1
ATOM 1496 O O . GLN A 1 198 ? 46.137 26.990 20.950 1.00 51.06 197 GLN A O 1
ATOM 1498 N N . ASN A 1 199 ? 45.684 25.925 22.881 1.00 48.57 198 ASN A N 1
ATOM 1499 C CA . ASN A 1 199 ? 45.703 24.529 22.375 1.00 46.99 198 ASN A CA 1
ATOM 1500 C C . ASN A 1 199 ? 44.416 24.245 21.581 1.00 46.62 198 ASN A C 1
ATOM 1501 O O . ASN A 1 199 ? 44.503 23.477 20.580 1.00 47.11 198 ASN A O 1
ATOM 1506 N N . GLY A 1 200 ? 43.284 24.859 21.944 1.00 44.41 199 GLY A N 1
ATOM 1507 C CA . GLY A 1 200 ? 41.942 24.461 21.454 1.00 43.03 199 GLY A CA 1
ATOM 1508 C C . GLY A 1 200 ? 41.810 22.944 21.366 1.00 43.15 199 GLY A C 1
ATOM 1509 O O . GLY A 1 200 ? 42.125 22.258 22.345 1.00 39.07 199 GLY A O 1
ATOM 1510 N N . SER A 1 201 ? 41.501 22.434 20.170 1.00 48.03 200 SER A N 1
ATOM 1511 C CA . SER A 1 201 ? 41.252 21.014 19.824 1.00 49.05 200 SER A CA 1
ATOM 1512 C C . SER A 1 201 ? 42.515 20.321 19.306 1.00 50.27 200 SER A C 1
ATOM 1513 O O . SER A 1 201 ? 42.430 19.101 19.027 1.00 48.77 200 SER A O 1
ATOM 1516 N N . ARG A 1 202 ? 43.618 21.056 19.167 1.00 50.70 201 ARG A N 1
ATOM 1517 C CA . ARG A 1 202 ? 44.837 20.596 18.462 1.00 54.40 201 ARG A CA 1
ATOM 1518 C C . ARG A 1 202 ? 45.867 20.054 19.461 1.00 50.72 201 ARG A C 1
ATOM 1519 O O . ARG A 1 202 ? 46.698 19.225 19.053 1.00 49.55 201 ARG A O 1
ATOM 1527 N N . TYR A 1 203 ? 45.828 20.493 20.726 1.00 47.64 202 TYR A N 1
ATOM 1528 C CA . TYR A 1 203 ? 46.697 19.947 21.811 1.00 46.22 202 TYR A CA 1
ATOM 1529 C C . TYR A 1 203 ? 48.151 19.931 21.331 1.00 49.52 202 TYR A C 1
ATOM 1530 O O . TYR A 1 203 ? 48.834 18.931 21.522 1.00 49.17 202 TYR A O 1
ATOM 1539 N N . TYR A 1 204 ? 48.607 21.028 20.727 1.00 53.94 203 TYR A N 1
ATOM 1540 C CA . TYR A 1 204 ? 49.963 21.137 20.125 1.00 58.58 203 TYR A CA 1
ATOM 1541 C C . TYR A 1 204 ? 51.002 21.249 21.254 1.00 59.44 203 TYR A C 1
ATOM 1542 O O . TYR A 1 204 ? 52.166 20.793 21.042 1.00 62.17 203 TYR A O 1
ATOM 1545 N N . SER A 1 205 ? 50.633 21.806 22.413 1.00 56.96 204 SER A N 1
ATOM 1546 C CA . SER A 1 205 ? 51.624 22.237 23.441 1.00 59.14 204 SER A CA 1
ATOM 1547 C C . SER A 1 205 ? 51.344 21.640 24.834 1.00 56.18 204 SER A C 1
ATOM 1548 O O . SER A 1 205 ? 50.170 21.336 25.161 1.00 54.88 204 SER A O 1
ATOM 1551 N N . PHE A 1 206 ? 52.418 21.462 25.608 1.00 56.18 205 PHE A N 1
ATOM 1552 C CA . PHE A 1 206 ? 52.413 21.059 27.030 1.00 54.37 205 PHE A CA 1
ATOM 1553 C C . PHE A 1 206 ? 52.980 22.218 27.855 1.00 55.55 205 PHE A C 1
ATOM 1554 O O . PHE A 1 206 ? 53.683 23.038 27.286 1.00 56.31 205 PHE A O 1
ATOM 1562 N N . ILE A 1 207 ? 52.650 22.261 29.149 1.00 53.70 206 ILE A N 1
ATOM 1563 C CA . ILE A 1 207 ? 53.368 23.054 30.199 1.00 54.73 206 ILE A CA 1
ATOM 1564 C C . ILE A 1 207 ? 54.059 22.084 31.155 1.00 54.65 206 ILE A C 1
ATOM 1565 O O . ILE A 1 207 ? 53.533 20.978 31.398 1.00 52.96 206 ILE A O 1
ATOM 1570 N N . TYR A 1 208 ? 55.206 22.504 31.672 1.00 57.18 207 TYR A N 1
ATOM 1571 C CA . TYR A 1 208 ? 55.896 21.875 32.815 1.00 57.80 207 TYR A CA 1
ATOM 1572 C C . TYR A 1 208 ? 55.165 22.359 34.058 1.00 55.76 207 TYR A C 1
ATOM 1573 O O . TYR A 1 208 ? 54.646 23.502 34.060 1.00 53.95 207 TYR A O 1
ATOM 1582 N N . ALA A 1 209 ? 55.059 21.499 35.061 1.00 55.64 208 ALA A N 1
ATOM 1583 C CA . ALA A 1 209 ? 54.515 21.868 36.383 1.00 53.46 208 ALA A CA 1
ATOM 1584 C C . ALA A 1 209 ? 55.149 20.999 37.466 1.00 55.84 208 ALA A C 1
ATOM 1585 O O . ALA A 1 209 ? 55.642 19.899 37.168 1.00 56.61 208 ALA A O 1
ATOM 1587 N N . TYR A 1 210 ? 55.108 21.495 38.697 1.00 55.95 209 TYR A N 1
ATOM 1588 C CA . TYR A 1 210 ? 55.510 20.737 39.895 1.00 57.98 209 TYR A CA 1
ATOM 1589 C C . TYR A 1 210 ? 54.221 20.171 40.499 1.00 54.76 209 TYR A C 1
ATOM 1590 O O . TYR A 1 210 ? 53.185 20.878 40.569 1.00 50.30 209 TYR A O 1
ATOM 1599 N N . SER A 1 211 ? 54.301 18.895 40.867 1.00 56.43 210 SER A N 1
ATOM 1600 C CA . SER A 1 211 ? 53.238 18.089 41.494 1.00 56.20 210 SER A CA 1
ATOM 1601 C C . SER A 1 211 ? 53.708 17.578 42.860 1.00 59.27 210 SER A C 1
ATOM 1602 O O . SER A 1 211 ? 54.773 16.947 42.906 1.00 62.06 210 SER A O 1
ATOM 1605 N N . ASN A 1 212 ? 52.914 17.897 43.890 1.00 61.70 211 ASN A N 1
ATOM 1606 C CA . ASN A 1 212 ? 52.821 17.280 45.241 1.00 66.41 211 ASN A CA 1
ATOM 1607 C C . ASN A 1 212 ? 51.760 16.158 45.208 1.00 69.07 211 ASN A C 1
ATOM 1608 O O . ASN A 1 212 ? 51.674 15.390 46.166 1.00 70.60 211 ASN A O 1
ATOM 1618 N N . TYR A 1 214 ? 51.443 13.036 43.302 1.00 84.41 213 TYR A N 1
ATOM 1619 C CA . TYR A 1 214 ? 51.813 11.593 43.268 1.00 90.53 213 TYR A CA 1
ATOM 1620 C C . TYR A 1 214 ? 53.259 11.394 43.757 1.00 96.57 213 TYR A C 1
ATOM 1621 O O . TYR A 1 214 ? 53.865 10.337 43.451 1.00 95.18 213 TYR A O 1
ATOM 1630 N N . SER A 1 215 ? 53.795 12.360 44.516 1.00 97.36 214 SER A N 1
ATOM 1631 C CA . SER A 1 215 ? 55.131 12.287 45.176 1.00 99.54 214 SER A CA 1
ATOM 1632 C C . SER A 1 215 ? 55.111 13.105 46.479 1.00 98.15 214 SER A C 1
ATOM 1633 O O . SER A 1 215 ? 54.291 14.057 46.554 1.00 94.26 214 SER A O 1
ATOM 1635 N N . ARG A 1 216 ? 55.949 12.745 47.470 1.00 99.53 215 ARG A N 1
ATOM 1636 C CA . ARG A 1 216 ? 56.090 13.501 48.749 1.00 98.88 215 ARG A CA 1
ATOM 1637 C C . ARG A 1 216 ? 56.815 14.825 48.457 1.00 97.62 215 ARG A C 1
ATOM 1638 O O . ARG A 1 216 ? 56.306 15.869 48.902 1.00 95.70 215 ARG A O 1
ATOM 1640 N N . GLU A 1 217 ? 57.935 14.784 47.719 1.00 98.71 216 GLU A N 1
ATOM 1641 C CA . GLU A 1 217 ? 58.673 15.988 47.230 1.00 97.86 216 GLU A CA 1
ATOM 1642 C C . GLU A 1 217 ? 58.116 16.405 45.860 1.00 93.54 216 GLU A C 1
ATOM 1643 O O . GLU A 1 217 ? 57.728 15.501 45.074 1.00 91.66 216 GLU A O 1
ATOM 1645 N N . LYS A 1 218 ? 58.067 17.719 45.591 1.00 90.82 217 LYS A N 1
ATOM 1646 C CA . LYS A 1 218 ? 57.557 18.321 44.322 1.00 85.12 217 LYS A CA 1
ATOM 1647 C C . LYS A 1 218 ? 58.315 17.710 43.130 1.00 88.81 217 LYS A C 1
ATOM 1648 O O . LYS A 1 218 ? 59.579 17.742 43.149 1.00 93.87 217 LYS A O 1
ATOM 1650 N N . ARG A 1 219 ? 57.574 17.138 42.164 1.00 85.14 218 ARG A N 1
ATOM 1651 C CA . ARG A 1 219 ? 58.076 16.395 40.963 1.00 84.95 218 ARG A CA 1
ATOM 1652 C C . ARG A 1 219 ? 57.754 17.221 39.708 1.00 79.17 218 ARG A C 1
ATOM 1653 O O . ARG A 1 219 ? 56.566 17.589 39.530 1.00 70.48 218 ARG A O 1
ATOM 1658 N N . ARG A 1 220 ? 58.766 17.525 38.892 1.00 80.29 219 ARG A N 1
ATOM 1659 C CA . ARG A 1 220 ? 58.581 18.301 37.636 1.00 77.98 219 ARG A CA 1
ATOM 1660 C C . ARG A 1 220 ? 58.055 17.356 36.553 1.00 72.80 219 ARG A C 1
ATOM 1661 O O . ARG A 1 220 ? 58.787 16.443 36.165 1.00 75.53 219 ARG A O 1
ATOM 1669 N N . ILE A 1 221 ? 56.825 17.594 36.109 1.00 66.25 220 ILE A N 1
ATOM 1670 C CA . ILE A 1 221 ? 56.094 16.792 35.084 1.00 63.72 220 ILE A CA 1
ATOM 1671 C C . ILE A 1 221 ? 55.686 17.710 33.929 1.00 59.64 220 ILE A C 1
ATOM 1672 O O . ILE A 1 221 ? 55.804 18.940 34.063 1.00 59.16 220 ILE A O 1
ATOM 1677 N N . ARG A 1 222 ? 55.238 17.103 32.830 1.00 57.65 221 ARG A N 1
ATOM 1678 C CA . ARG A 1 222 ? 54.683 17.798 31.644 1.00 54.94 221 ARG A CA 1
ATOM 1679 C C . ARG A 1 222 ? 53.178 17.530 31.579 1.00 49.42 221 ARG A C 1
ATOM 1680 O O . ARG A 1 222 ? 52.807 16.359 31.676 1.00 49.86 221 ARG A O 1
ATOM 1688 N N . LEU A 1 223 ? 52.367 18.567 31.409 1.00 45.99 222 LEU A N 1
ATOM 1689 C CA . LEU A 1 223 ? 50.885 18.497 31.353 1.00 42.99 222 LEU A CA 1
ATOM 1690 C C . LEU A 1 223 ? 50.389 19.046 30.033 1.00 41.91 222 LEU A C 1
ATOM 1691 O O . LEU A 1 223 ? 50.854 20.095 29.655 1.00 44.45 222 LEU A O 1
ATOM 1696 N N . ILE A 1 224 ? 49.379 18.403 29.456 1.00 40.48 223 ILE A N 1
ATOM 1697 C CA . ILE A 1 224 ? 48.536 18.930 28.353 1.00 39.72 223 ILE A CA 1
ATOM 1698 C C . ILE A 1 224 ? 47.155 19.098 28.965 1.00 36.81 223 ILE A C 1
ATOM 1699 O O . ILE A 1 224 ? 46.433 18.130 29.155 1.00 36.45 223 ILE A O 1
ATOM 1704 N N . PRO A 1 225 ? 46.779 20.319 29.376 1.00 37.84 224 PRO A N 1
ATOM 1705 C CA . PRO A 1 225 ? 45.518 20.525 30.081 1.00 35.04 224 PRO A CA 1
ATOM 1706 C C . PRO A 1 225 ? 44.320 20.170 29.191 1.00 34.77 224 PRO A C 1
ATOM 1707 O O . PRO A 1 225 ? 44.405 20.358 27.996 1.00 37.16 224 PRO A O 1
ATOM 1711 N N . TYR A 1 226 ? 43.242 19.664 29.789 1.00 32.80 225 TYR A N 1
ATOM 1712 C CA . TYR A 1 226 ? 41.960 19.419 29.086 1.00 31.63 225 TYR A CA 1
ATOM 1713 C C . TYR A 1 226 ? 40.872 20.288 29.700 1.00 29.54 225 TYR A C 1
ATOM 1714 O O . TYR A 1 226 ? 40.262 21.119 29.009 1.00 29.10 225 TYR A O 1
ATOM 1723 N N . ARG A 1 227 ? 40.594 20.101 30.986 1.00 29.21 226 ARG A N 1
ATOM 1724 C CA . ARG A 1 227 ? 39.491 20.833 31.659 1.00 28.58 226 ARG A CA 1
ATOM 1725 C C . ARG A 1 227 ? 39.660 20.668 33.167 1.00 29.15 226 ARG A C 1
ATOM 1726 O O . ARG A 1 227 ? 40.142 19.589 33.608 1.00 27.29 226 ARG A O 1
ATOM 1734 N N . ILE A 1 228 ? 39.286 21.712 33.912 1.00 27.95 227 ILE A N 1
ATOM 1735 C CA . ILE A 1 228 ? 39.237 21.670 35.402 1.00 27.17 227 ILE A CA 1
ATOM 1736 C C . ILE A 1 228 ? 37.835 21.192 35.777 1.00 26.74 227 ILE A C 1
ATOM 1737 O O . ILE A 1 228 ? 36.883 21.735 35.239 1.00 26.68 227 ILE A O 1
ATOM 1742 N N . VAL A 1 229 ? 37.703 20.183 36.653 1.00 26.57 228 VAL A N 1
ATOM 1743 C CA . VAL A 1 229 ? 36.383 19.685 37.100 1.00 27.37 228 VAL A CA 1
ATOM 1744 C C . VAL A 1 229 ? 36.438 19.529 38.612 1.00 27.46 228 VAL A C 1
ATOM 1745 O O . VAL A 1 229 ? 37.515 19.300 39.160 1.00 27.37 228 VAL A O 1
ATOM 1749 N N . SER A 1 230 ? 35.285 19.493 39.247 1.00 26.64 229 SER A N 1
ATOM 1750 C CA . SER A 1 230 ? 35.207 19.255 40.691 1.00 27.82 229 SER A CA 1
ATOM 1751 C C . SER A 1 230 ? 34.852 17.778 40.885 1.00 28.14 229 SER A C 1
ATOM 1752 O O . SER A 1 230 ? 34.218 17.205 39.993 1.00 27.74 229 SER A O 1
ATOM 1755 N N . ASP A 1 231 ? 35.306 17.187 41.990 1.00 26.12 230 ASP A N 1
ATOM 1756 C CA . ASP A 1 231 ? 34.932 15.810 42.377 1.00 25.87 230 ASP A CA 1
ATOM 1757 C C . ASP A 1 231 ? 33.441 15.742 42.718 1.00 27.19 230 ASP A C 1
ATOM 1758 O O . ASP A 1 231 ? 32.814 16.756 42.869 1.00 26.39 230 ASP A O 1
ATOM 1763 N N . GLU A 1 232 ? 32.913 14.548 42.938 1.00 30.26 231 GLU A N 1
ATOM 1764 C CA . GLU A 1 232 ? 31.493 14.319 43.255 1.00 35.04 231 GLU A CA 1
ATOM 1765 C C . GLU A 1 232 ? 31.167 14.869 44.670 1.00 36.37 231 GLU A C 1
ATOM 1766 O O . GLU A 1 232 ? 29.993 15.073 44.925 1.00 35.53 231 GLU A O 1
ATOM 1772 N N . TYR A 1 233 ? 32.158 15.220 45.501 1.00 35.33 232 TYR A N 1
ATOM 1773 C CA . TYR A 1 233 ? 31.938 15.778 46.859 1.00 37.01 232 TYR A CA 1
ATOM 1774 C C . TYR A 1 233 ? 31.930 17.300 46.824 1.00 34.68 232 TYR A C 1
ATOM 1775 O O . TYR A 1 233 ? 31.654 17.861 47.855 1.00 33.51 232 TYR A O 1
ATOM 1784 N N . LYS A 1 234 ? 32.213 17.934 45.674 1.00 32.54 233 LYS A N 1
ATOM 1785 C CA . LYS A 1 234 ? 32.310 19.410 45.581 1.00 30.77 233 LYS A CA 1
ATOM 1786 C C . LYS A 1 234 ? 33.375 19.861 46.607 1.00 30.40 233 LYS A C 1
ATOM 1787 O O . LYS A 1 234 ? 33.232 20.960 47.222 1.00 28.08 233 LYS A O 1
ATOM 1798 N N . TYR A 1 236 ? 37.312 19.093 46.084 1.00 28.84 235 TYR A N 1
ATOM 1799 C CA . TYR A 1 236 ? 38.510 19.559 45.356 1.00 28.23 235 TYR A CA 1
ATOM 1800 C C . TYR A 1 236 ? 38.232 19.674 43.864 1.00 27.92 235 TYR A C 1
ATOM 1801 O O . TYR A 1 236 ? 37.361 18.971 43.332 1.00 28.36 235 TYR A O 1
ATOM 1810 N N . ASN A 1 237 ? 38.990 20.575 43.220 1.00 27.44 236 ASN A N 1
ATOM 1811 C CA . ASN A 1 237 ? 39.027 20.752 41.754 1.00 26.94 236 ASN A CA 1
ATOM 1812 C C . ASN A 1 237 ? 40.248 20.013 41.205 1.00 28.63 236 ASN A C 1
ATOM 1813 O O . ASN A 1 237 ? 41.319 20.063 41.815 1.00 29.30 236 ASN A O 1
ATOM 1818 N N . TYR A 1 238 ? 40.055 19.305 40.100 1.00 27.39 237 TYR A N 1
ATOM 1819 C CA . TYR A 1 238 ? 41.099 18.519 39.407 1.00 28.27 237 TYR A CA 1
ATOM 1820 C C . TYR A 1 238 ? 41.314 19.106 38.019 1.00 26.78 237 TYR A C 1
ATOM 1821 O O . TYR A 1 238 ? 40.331 19.374 37.312 1.00 24.89 237 TYR A O 1
ATOM 1830 N N . LEU A 1 239 ? 42.575 19.265 37.639 1.00 27.74 238 LEU A N 1
ATOM 1831 C CA . LEU A 1 239 ? 42.943 19.440 36.215 1.00 27.67 238 LEU A CA 1
ATOM 1832 C C . LEU A 1 239 ? 42.966 18.046 35.573 1.00 27.93 238 LEU A C 1
ATOM 1833 O O . LEU A 1 239 ? 43.885 17.261 35.867 1.00 30.37 238 LEU A O 1
ATOM 1838 N N . VAL A 1 240 ? 41.972 17.747 34.756 1.00 27.42 239 VAL A N 1
ATOM 1839 C CA . VAL A 1 240 ? 41.987 16.571 33.848 1.00 29.28 239 VAL A CA 1
ATOM 1840 C C . VAL A 1 240 ? 42.869 16.941 32.672 1.00 28.98 239 VAL A C 1
ATOM 1841 O O . VAL A 1 240 ? 42.689 18.026 32.113 1.00 27.42 239 VAL A O 1
ATOM 1845 N N . CYS A 1 241 ? 43.823 16.074 32.349 1.00 32.36 240 CYS A N 1
ATOM 1846 C CA . CYS A 1 241 ? 44.898 16.416 31.404 1.00 34.62 240 CYS A CA 1
ATOM 1847 C C . CYS A 1 241 ? 45.487 15.143 30.817 1.00 36.22 240 CYS A C 1
ATOM 1848 O O . CYS A 1 241 ? 45.080 14.036 31.256 1.00 35.36 240 CYS A O 1
ATOM 1851 N N . LEU A 1 242 ? 46.443 15.292 29.899 1.00 36.60 241 LEU A N 1
ATOM 1852 C CA . LEU A 1 242 ? 47.435 14.225 29.669 1.00 39.09 241 LEU A CA 1
ATOM 1853 C C . LEU A 1 242 ? 48.704 14.633 30.412 1.00 40.98 241 LEU A C 1
ATOM 1854 O O . LEU A 1 242 ? 49.017 15.846 30.461 1.00 39.41 241 LEU A O 1
ATOM 1859 N N . SER A 1 243 ? 49.446 13.639 30.896 1.00 41.84 242 SER A N 1
ATOM 1860 C CA . SER A 1 243 ? 50.637 13.836 31.744 1.00 43.93 242 SER A CA 1
ATOM 1861 C C . SER A 1 243 ? 51.650 12.748 31.414 1.00 47.25 242 SER A C 1
ATOM 1862 O O . SER A 1 243 ? 51.218 11.673 30.996 1.00 47.47 242 SER A O 1
ATOM 1865 N N . ASP A 1 244 ? 52.934 13.029 31.620 1.00 51.13 243 ASP A N 1
ATOM 1866 C CA . ASP A 1 244 ? 54.030 12.076 31.349 1.00 56.35 243 ASP A CA 1
ATOM 1867 C C . ASP A 1 244 ? 54.522 11.451 32.659 1.00 59.70 243 ASP A C 1
ATOM 1868 O O . ASP A 1 244 ? 55.562 10.769 32.639 1.00 64.44 243 ASP A O 1
ATOM 1873 N N . GLU A 1 245 ? 53.816 11.648 33.768 1.00 58.43 244 GLU A N 1
ATOM 1874 C CA . GLU A 1 245 ? 54.329 11.228 35.096 1.00 61.35 244 GLU A CA 1
ATOM 1875 C C . GLU A 1 245 ? 54.374 9.700 35.159 1.00 62.44 244 GLU A C 1
ATOM 1876 O O . GLU A 1 245 ? 55.401 9.177 35.609 1.00 65.43 244 GLU A O 1
ATOM 1882 N N . LYS A 1 246 ? 53.297 9.028 34.747 1.00 60.84 245 LYS A N 1
ATOM 1883 C CA . LYS A 1 246 ? 53.043 7.586 35.032 1.00 64.37 245 LYS A CA 1
ATOM 1884 C C . LYS A 1 246 ? 54.077 6.720 34.290 1.00 70.60 245 LYS A C 1
ATOM 1885 O O . LYS A 1 246 ? 54.435 5.631 34.810 1.00 74.08 245 LYS A O 1
ATOM 1887 N N . SER A 1 247 ? 54.534 7.174 33.117 1.00 71.59 246 SER A N 1
ATOM 1888 C CA . SER A 1 247 ? 55.546 6.487 32.270 1.00 76.88 246 SER A CA 1
ATOM 1889 C C . SER A 1 247 ? 56.925 7.100 32.534 1.00 79.59 246 SER A C 1
ATOM 1890 O O . SER A 1 247 ? 57.862 6.724 31.841 1.00 82.85 246 SER A O 1
ATOM 1893 N N . ALA A 1 248 ? 57.022 8.032 33.492 1.00 78.25 247 ALA A N 1
ATOM 1894 C CA . ALA A 1 248 ? 58.284 8.679 33.924 1.00 81.94 247 ALA A CA 1
ATOM 1895 C C . ALA A 1 248 ? 58.959 9.361 32.727 1.00 82.38 247 ALA A C 1
ATOM 1896 O O . ALA A 1 248 ? 60.111 9.006 32.430 1.00 87.45 247 ALA A O 1
ATOM 1898 N N . GLY A 1 249 ? 58.257 10.277 32.058 1.00 77.56 248 GLY A N 1
ATOM 1899 C CA . GLY A 1 249 ? 58.793 11.115 30.973 1.00 78.62 248 GLY A CA 1
ATOM 1900 C C . GLY A 1 249 ? 58.578 10.519 29.586 1.00 79.52 248 GLY A C 1
ATOM 1901 O O . GLY A 1 249 ? 58.677 11.286 28.605 1.00 79.97 248 GLY A O 1
ATOM 1902 N N . LYS A 1 250 ? 58.299 9.214 29.479 1.00 80.08 249 LYS A N 1
ATOM 1903 C CA . LYS A 1 250 ? 58.347 8.467 28.188 1.00 80.60 249 LYS A CA 1
ATOM 1904 C C . LYS A 1 250 ? 57.165 8.874 27.287 1.00 75.85 249 LYS A C 1
ATOM 1905 O O . LYS A 1 250 ? 57.390 9.108 26.107 1.00 79.80 249 LYS A O 1
ATOM 1907 N N . GLU A 1 251 ? 55.937 8.968 27.789 1.00 70.55 250 GLU A N 1
ATOM 1908 C CA . GLU A 1 251 ? 54.730 9.199 26.944 1.00 65.88 250 GLU A CA 1
ATOM 1909 C C . GLU A 1 251 ? 53.629 9.887 27.762 1.00 61.12 250 GLU A C 1
ATOM 1910 O O . GLU A 1 251 ? 53.624 9.808 29.009 1.00 60.13 250 GLU A O 1
ATOM 1912 N N . PHE A 1 252 ? 52.711 10.536 27.065 1.00 56.79 251 PHE A N 1
ATOM 1913 C CA . PHE A 1 252 ? 51.567 11.267 27.649 1.00 51.92 251 PHE A CA 1
ATOM 1914 C C . PHE A 1 252 ? 50.383 10.319 27.840 1.00 50.37 251 PHE A C 1
ATOM 1915 O O . PHE A 1 252 ? 50.027 9.636 26.873 1.00 50.69 251 PHE A O 1
ATOM 1923 N N . LYS A 1 253 ? 49.827 10.278 29.064 1.00 47.61 252 LYS A N 1
ATOM 1924 C CA . LYS A 1 253 ? 48.635 9.458 29.418 1.00 45.60 252 LYS A CA 1
ATOM 1925 C C . LYS A 1 253 ? 47.661 10.343 30.180 1.00 41.85 252 LYS A C 1
ATOM 1926 O O . LYS A 1 253 ? 48.092 11.253 30.981 1.00 40.43 252 LYS A O 1
ATOM 1928 N N . ALA A 1 254 ? 46.376 10.091 29.964 1.00 39.86 253 ALA A N 1
ATOM 1929 C CA . ALA A 1 254 ? 45.294 10.794 30.676 1.00 35.53 253 ALA A CA 1
ATOM 1930 C C . ALA A 1 254 ? 45.553 10.708 32.178 1.00 34.56 253 ALA A C 1
ATOM 1931 O O . ALA A 1 254 ? 45.906 9.669 32.653 1.00 35.89 253 ALA A O 1
ATOM 1933 N N . ASP A 1 255 ? 45.395 11.817 32.888 1.00 33.15 254 ASP A N 1
ATOM 1934 C CA . ASP A 1 255 ? 45.586 11.858 34.348 1.00 34.20 254 ASP A CA 1
ATOM 1935 C C . ASP A 1 255 ? 44.769 13.026 34.916 1.00 31.13 254 ASP A C 1
ATOM 1936 O O . ASP A 1 255 ? 44.128 13.791 34.145 1.00 28.41 254 ASP A O 1
ATOM 1941 N N . SER A 1 256 ? 44.808 13.146 36.229 1.00 31.96 255 SER A N 1
ATOM 1942 C CA . SER A 1 256 ? 43.995 14.083 37.032 1.00 32.57 255 SER A CA 1
ATOM 1943 C C . SER A 1 256 ? 44.880 14.614 38.157 1.00 32.43 255 SER A C 1
ATOM 1944 O O . SER A 1 256 ? 45.549 13.788 38.782 1.00 35.62 255 SER A O 1
ATOM 1947 N N . TYR A 1 257 ? 44.991 15.918 38.320 1.00 31.71 256 TYR A N 1
ATOM 1948 C CA . TYR A 1 257 ? 45.806 16.560 39.395 1.00 32.84 256 TYR A CA 1
ATOM 1949 C C . TYR A 1 257 ? 44.951 17.557 40.174 1.00 31.16 256 TYR A C 1
ATOM 1950 O O . TYR A 1 257 ? 44.324 18.401 39.539 1.00 29.21 256 TYR A O 1
ATOM 1959 N N . ARG A 1 258 ? 44.931 17.459 41.507 1.00 31.65 257 ARG A N 1
ATOM 1960 C CA A ARG A 1 258 ? 44.360 18.518 42.384 0.50 30.26 257 ARG A CA 1
ATOM 1961 C CA B ARG A 1 258 ? 44.324 18.526 42.346 0.50 30.30 257 ARG A CA 1
ATOM 1962 C C . ARG A 1 258 ? 45.006 19.848 41.987 1.00 29.87 257 ARG A C 1
ATOM 1963 O O . ARG A 1 258 ? 46.219 19.904 41.967 1.00 30.35 257 ARG A O 1
ATOM 1978 N N . ILE A 1 259 ? 44.230 20.859 41.637 1.00 29.67 258 ILE A N 1
ATOM 1979 C CA . ILE A 1 259 ? 44.821 22.177 41.280 1.00 31.58 258 ILE A CA 1
ATOM 1980 C C . ILE A 1 259 ? 45.566 22.742 42.498 1.00 32.84 258 ILE A C 1
ATOM 1981 O O . ILE A 1 259 ? 46.505 23.518 42.275 1.00 33.17 258 ILE A O 1
ATOM 1986 N N . SER A 1 260 ? 45.207 22.331 43.729 1.00 32.32 259 SER A N 1
ATOM 1987 C CA . SER A 1 260 ? 45.915 22.777 44.956 1.00 35.45 259 SER A CA 1
ATOM 1988 C C . SER A 1 260 ? 47.314 22.153 45.064 1.00 37.59 259 SER A C 1
ATOM 1989 O O . SER A 1 260 ? 48.074 22.607 45.931 1.00 40.36 259 SER A O 1
ATOM 1992 N N . ARG A 1 261 ? 47.652 21.127 44.278 1.00 37.79 260 ARG A N 1
ATOM 1993 C CA . ARG A 1 261 ? 48.960 20.413 44.404 1.00 42.13 260 ARG A CA 1
ATOM 1994 C C . ARG A 1 261 ? 49.814 20.647 43.145 1.00 41.27 260 ARG A C 1
ATOM 1995 O O . ARG A 1 261 ? 50.764 19.887 42.939 1.00 42.42 260 ARG A O 1
ATOM 2003 N N . LEU A 1 262 ? 49.468 21.643 42.325 1.00 40.34 261 LEU A N 1
ATOM 2004 C CA . LEU A 1 262 ? 50.294 22.098 41.171 1.00 42.99 261 LEU A CA 1
ATOM 2005 C C . LEU A 1 262 ? 50.909 23.439 41.557 1.00 45.95 261 LEU A C 1
ATOM 2006 O O . LEU A 1 262 ? 50.228 24.245 42.224 1.00 44.56 261 LEU A O 1
ATOM 2011 N N . SER A 1 263 ? 52.180 23.625 41.198 1.00 48.91 262 SER A N 1
ATOM 2012 C CA . SER A 1 263 ? 52.924 24.900 41.367 1.00 51.03 262 SER A CA 1
ATOM 2013 C C . SER A 1 263 ? 53.991 25.008 40.268 1.00 53.57 262 SER A C 1
ATOM 2014 O O . SER A 1 263 ? 54.140 24.024 39.512 1.00 52.73 262 SER A O 1
ATOM 2017 N N . GLY A 1 264 ? 54.701 26.144 40.209 1.00 55.58 263 GLY A N 1
ATOM 2018 C CA . GLY A 1 264 ? 55.763 26.441 39.230 1.00 58.77 263 GLY A CA 1
ATOM 2019 C C . GLY A 1 264 ? 55.323 26.147 37.805 1.00 57.41 263 GLY A C 1
ATOM 2020 O O . GLY A 1 264 ? 56.079 25.486 37.101 1.00 58.25 263 GLY A O 1
ATOM 2021 N N . LEU A 1 265 ? 54.115 26.568 37.415 1.00 54.63 264 LEU A N 1
ATOM 2022 C CA . LEU A 1 265 ? 53.583 26.340 36.047 1.00 54.70 264 LEU A CA 1
ATOM 2023 C C . LEU A 1 265 ? 54.409 27.152 35.034 1.00 59.79 264 LEU A C 1
ATOM 2024 O O . LEU A 1 265 ? 54.615 28.340 35.289 1.00 64.45 264 LEU A O 1
ATOM 2029 N N . SER A 1 266 ? 54.903 26.526 33.958 1.00 61.86 265 SER A N 1
ATOM 2030 C CA . SER A 1 266 ? 55.736 27.209 32.922 1.00 66.78 265 SER A CA 1
ATOM 2031 C C . SER A 1 266 ? 54.852 27.714 31.773 1.00 66.41 265 SER A C 1
ATOM 2032 O O . SER A 1 266 ? 53.647 27.393 31.756 1.00 66.53 265 SER A O 1
ATOM 2035 N N . ILE A 1 267 ? 55.426 28.573 30.926 1.00 72.82 266 ILE A N 1
ATOM 2036 C CA . ILE A 1 267 ? 55.007 28.871 29.522 1.00 74.15 266 ILE A CA 1
ATOM 2037 C C . ILE A 1 267 ? 54.692 27.533 28.838 1.00 72.40 266 ILE A C 1
ATOM 2038 O O . ILE A 1 267 ? 55.358 26.537 29.162 1.00 74.59 266 ILE A O 1
ATOM 2040 N N . ALA A 1 268 ? 53.743 27.508 27.905 1.00 71.21 267 ALA A N 1
ATOM 2041 C CA . ALA A 1 268 ? 53.556 26.377 26.968 1.00 69.32 267 ALA A CA 1
ATOM 2042 C C . ALA A 1 268 ? 54.764 26.290 26.021 1.00 74.56 267 ALA A C 1
ATOM 2043 O O . ALA A 1 268 ? 55.231 27.337 25.526 1.00 76.50 267 ALA A O 1
ATOM 2045 N N . GLU A 1 269 ? 55.265 25.066 25.826 1.00 74.29 268 GLU A N 1
ATOM 2046 C CA . GLU A 1 269 ? 56.179 24.645 24.735 1.00 76.87 268 GLU A CA 1
ATOM 2047 C C . GLU A 1 269 ? 55.424 23.671 23.828 1.00 74.70 268 GLU A C 1
ATOM 2048 O O . GLU A 1 269 ? 54.600 22.899 24.347 1.00 67.09 268 GLU A O 1
ATOM 2054 N N . LYS A 1 270 ? 55.731 23.677 22.530 1.00 76.84 269 LYS A N 1
ATOM 2055 C CA . LYS A 1 270 ? 55.141 22.743 21.542 1.00 76.67 269 LYS A CA 1
ATOM 2056 C C . LYS A 1 270 ? 55.778 21.366 21.769 1.00 77.53 269 LYS A C 1
ATOM 2057 O O . LYS A 1 270 ? 56.982 21.320 22.100 1.00 81.16 269 LYS A O 1
ATOM 2062 N N . LEU A 1 271 ? 54.982 20.296 21.656 1.00 73.91 270 LEU A N 1
ATOM 2063 C CA . LEU A 1 271 ? 55.463 18.885 21.688 1.00 74.43 270 LEU A CA 1
ATOM 2064 C C . LEU A 1 271 ? 56.305 18.593 20.440 1.00 77.73 270 LEU A C 1
ATOM 2065 O O . LEU A 1 271 ? 56.059 19.239 19.408 1.00 77.52 270 LEU A O 1
ATOM 2070 N N . SER A 1 272 ? 57.247 17.644 20.544 1.00 80.93 271 SER A N 1
ATOM 2071 C CA . SER A 1 272 ? 58.038 17.077 19.415 1.00 83.61 271 SER A CA 1
ATOM 2072 C C . SER A 1 272 ? 57.143 16.103 18.635 1.00 82.82 271 SER A C 1
ATOM 2073 O O . SER A 1 272 ? 56.142 15.627 19.200 1.00 76.24 271 SER A O 1
ATOM 2075 N N . GLN A 1 273 ? 57.471 15.836 17.361 1.00 88.22 272 GLN A N 1
ATOM 2076 C CA . GLN A 1 273 ? 56.512 15.216 16.401 1.00 88.56 272 GLN A CA 1
ATOM 2077 C C . GLN A 1 273 ? 56.236 13.766 16.817 1.00 86.54 272 GLN A C 1
ATOM 2078 O O . GLN A 1 273 ? 55.072 13.338 16.709 1.00 80.37 272 GLN A O 1
ATOM 2084 N N . LYS A 1 274 ? 57.259 13.045 17.284 1.00 90.10 273 LYS A N 1
ATOM 2085 C CA . LYS A 1 274 ? 57.103 11.714 17.933 1.00 89.36 273 LYS A CA 1
ATOM 2086 C C . LYS A 1 274 ? 56.026 11.830 19.036 1.00 84.37 273 LYS A C 1
ATOM 2087 O O . LYS A 1 274 ? 55.035 11.071 18.961 1.00 83.86 273 LYS A O 1
ATOM 2089 N N . GLU A 1 275 ? 56.163 12.773 19.979 1.00 80.82 274 GLU A N 1
ATOM 2090 C CA . GLU A 1 275 ? 55.203 12.948 21.117 1.00 76.48 274 GLU A CA 1
ATOM 2091 C C . GLU A 1 275 ? 53.832 13.440 20.617 1.00 70.50 274 GLU A C 1
ATOM 2092 O O . GLU A 1 275 ? 52.796 12.878 21.089 1.00 65.01 274 GLU A O 1
ATOM 2098 N N . TYR A 1 276 ? 53.804 14.451 19.737 1.00 68.05 275 TYR A N 1
ATOM 2099 C CA . TYR A 1 276 ? 52.540 14.962 19.152 1.00 65.68 275 TYR A CA 1
ATOM 2100 C C . TYR A 1 276 ? 51.776 13.816 18.457 1.00 66.52 275 TYR A C 1
ATOM 2101 O O . TYR A 1 276 ? 50.539 13.789 18.637 1.00 66.44 275 TYR A O 1
ATOM 2110 N N . SER A 1 277 ? 52.465 12.875 17.791 1.00 67.86 276 SER A N 1
ATOM 2111 C CA . SER A 1 277 ? 51.876 11.735 17.037 1.00 68.63 276 SER A CA 1
ATOM 2112 C C . SER A 1 277 ? 51.417 10.624 17.996 1.00 68.49 276 SER A C 1
ATOM 2113 O O . SER A 1 277 ? 50.546 9.851 17.577 1.00 69.62 276 SER A O 1
ATOM 2115 N N . SER A 1 278 ? 51.937 10.529 19.232 1.00 69.33 277 SER A N 1
ATOM 2116 C CA . SER A 1 278 ? 51.371 9.666 20.319 1.00 66.87 277 SER A CA 1
ATOM 2117 C C . SER A 1 278 ? 50.041 10.244 20.805 1.00 62.62 277 SER A C 1
ATOM 2118 O O . SER A 1 278 ? 49.150 9.456 21.201 1.00 62.55 277 SER A O 1
ATOM 2120 N N . VAL A 1 279 ? 49.891 11.568 20.804 1.00 60.41 278 VAL A N 1
ATOM 2121 C CA . VAL A 1 279 ? 48.729 12.238 21.465 1.00 56.00 278 VAL A CA 1
ATOM 2122 C C . VAL A 1 279 ? 47.596 12.446 20.454 1.00 53.83 278 VAL A C 1
ATOM 2123 O O . VAL A 1 279 ? 46.440 12.215 20.807 1.00 50.55 278 VAL A O 1
ATOM 2127 N N . THR A 1 280 ? 47.914 12.890 19.242 1.00 54.99 279 THR A N 1
ATOM 2128 C CA . THR A 1 280 ? 46.903 13.241 18.207 1.00 54.33 279 THR A CA 1
ATOM 2129 C C . THR A 1 280 ? 47.130 12.426 16.928 1.00 57.31 279 THR A C 1
ATOM 2130 O O . THR A 1 280 ? 48.232 11.902 16.729 1.00 56.98 279 THR A O 1
ATOM 2134 N N . GLU A 1 281 ? 46.070 12.308 16.135 1.00 58.16 280 GLU A N 1
ATOM 2135 C CA . GLU A 1 281 ? 46.102 11.954 14.701 1.00 61.78 280 GLU A CA 1
ATOM 2136 C C . GLU A 1 281 ? 45.287 13.013 13.949 1.00 60.97 280 GLU A C 1
ATOM 2137 O O . GLU A 1 281 ? 44.153 13.343 14.420 1.00 56.04 280 GLU A O 1
ATOM 2143 N N . TYR A 1 282 ? 45.858 13.527 12.852 1.00 63.45 281 TYR A N 1
ATOM 2144 C CA . TYR A 1 282 ? 45.283 14.581 11.980 1.00 64.28 281 TYR A CA 1
ATOM 2145 C C . TYR A 1 282 ? 44.820 15.733 12.869 1.00 61.52 281 TYR A C 1
ATOM 2146 O O . TYR A 1 282 ? 43.684 16.223 12.701 1.00 60.67 281 TYR A O 1
ATOM 2155 N N . GLU A 1 283 ? 45.684 16.110 13.823 1.00 60.58 282 GLU A N 1
ATOM 2156 C CA . GLU A 1 283 ? 45.522 17.284 14.727 1.00 58.79 282 GLU A CA 1
ATOM 2157 C C . GLU A 1 283 ? 44.288 17.157 15.631 1.00 55.42 282 GLU A C 1
ATOM 2158 O O . GLU A 1 283 ? 43.807 18.187 16.117 1.00 55.01 282 GLU A O 1
ATOM 2164 N N . ARG A 1 284 ? 43.803 15.942 15.870 1.00 54.93 283 ARG A N 1
ATOM 2165 C CA . ARG A 1 284 ? 42.718 15.679 16.843 1.00 52.15 283 ARG A CA 1
ATOM 2166 C C . ARG A 1 284 ? 43.171 14.619 17.845 1.00 49.38 283 ARG A C 1
ATOM 2167 O O . ARG A 1 284 ? 43.919 13.738 17.467 1.00 49.43 283 ARG A O 1
ATOM 2175 N N . LEU A 1 285 ? 42.739 14.753 19.095 1.00 46.44 284 LEU A N 1
ATOM 2176 C CA . LEU A 1 285 ? 43.061 13.810 20.189 1.00 45.52 284 LEU A CA 1
ATOM 2177 C C . LEU A 1 285 ? 42.684 12.388 19.764 1.00 45.57 284 LEU A C 1
ATOM 2178 O O . LEU A 1 285 ? 41.529 12.207 19.363 1.00 45.29 284 LEU A O 1
ATOM 2183 N N . LYS A 1 286 ? 43.593 11.417 19.893 1.00 46.57 285 LYS A N 1
ATOM 2184 C CA . LYS A 1 286 ? 43.310 9.995 19.548 1.00 48.91 285 LYS A CA 1
ATOM 2185 C C . LYS A 1 286 ? 42.191 9.473 20.441 1.00 48.11 285 LYS A C 1
ATOM 2186 O O . LYS A 1 286 ? 42.127 9.868 21.647 1.00 43.66 285 LYS A O 1
ATOM 2192 N N . GLU A 1 287 ? 41.397 8.569 19.873 1.00 50.97 286 GLU A N 1
ATOM 2193 C CA . GLU A 1 287 ? 40.182 7.985 20.498 1.00 51.96 286 GLU A CA 1
ATOM 2194 C C . GLU A 1 287 ? 40.507 7.472 21.917 1.00 48.88 286 GLU A C 1
ATOM 2195 O O . GLU A 1 287 ? 39.660 7.658 22.810 1.00 48.51 286 GLU A O 1
ATOM 2201 N N . GLY A 1 288 ? 41.697 6.903 22.127 1.00 47.39 287 GLY A N 1
ATOM 2202 C CA . GLY A 1 288 ? 42.136 6.297 23.397 1.00 47.85 287 GLY A CA 1
ATOM 2203 C C . GLY A 1 288 ? 42.268 7.337 24.505 1.00 44.30 287 GLY A C 1
ATOM 2204 O O . GLY A 1 288 ? 41.768 7.099 25.628 1.00 43.78 287 GLY A O 1
ATOM 2205 N N . HIS A 1 289 ? 42.914 8.457 24.196 1.00 43.07 288 HIS A N 1
ATOM 2206 C CA . HIS A 1 289 ? 43.041 9.629 25.091 1.00 41.69 288 HIS A CA 1
ATOM 2207 C C . HIS A 1 289 ? 41.661 10.232 25.357 1.00 39.98 288 HIS A C 1
ATOM 2208 O O . HIS A 1 289 ? 41.360 10.474 26.540 1.00 37.67 288 HIS A O 1
ATOM 2215 N N . VAL A 1 290 ? 40.835 10.422 24.320 1.00 42.16 289 VAL A N 1
ATOM 2216 C CA . VAL A 1 290 ? 39.438 10.962 24.465 1.00 40.27 289 VAL A CA 1
ATOM 2217 C C . VAL A 1 290 ? 38.694 10.102 25.499 1.00 38.49 289 VAL A C 1
ATOM 2218 O O . VAL A 1 290 ? 38.091 10.693 26.395 1.00 35.54 289 VAL A O 1
ATOM 2222 N N . LYS A 1 291 ? 38.739 8.766 25.362 1.00 39.90 290 LYS A N 1
ATOM 2223 C CA . LYS A 1 291 ? 37.938 7.802 26.158 1.00 41.80 290 LYS A CA 1
ATOM 2224 C C . LYS A 1 291 ? 38.381 7.860 27.637 1.00 40.57 290 LYS A C 1
ATOM 2225 O O . LYS A 1 291 ? 37.486 7.972 28.528 1.00 38.16 290 LYS A O 1
ATOM 2230 N N . SER A 1 292 ? 39.695 7.876 27.879 1.00 40.20 291 SER A N 1
ATOM 2231 C CA . SER A 1 292 ? 40.303 7.945 29.231 1.00 38.89 291 SER A CA 1
ATOM 2232 C C . SER A 1 292 ? 39.949 9.289 29.856 1.00 36.83 291 SER A C 1
ATOM 2233 O O . SER A 1 292 ? 39.528 9.308 31.043 1.00 34.94 291 SER A O 1
ATOM 2236 N N . VAL A 1 293 ? 40.115 10.373 29.094 1.00 35.31 292 VAL A N 1
ATOM 2237 C CA . VAL A 1 293 ? 39.748 11.745 29.542 1.00 32.84 292 VAL A CA 1
ATOM 2238 C C . VAL A 1 293 ? 38.252 11.767 29.919 1.00 33.09 292 VAL A C 1
ATOM 2239 O O . VAL A 1 293 ? 37.949 12.249 31.021 1.00 31.94 292 VAL A O 1
ATOM 2243 N N . LYS A 1 294 ? 37.367 11.222 29.094 1.00 33.85 293 LYS A N 1
ATOM 2244 C CA . LYS A 1 294 ? 35.903 11.175 29.381 1.00 36.71 293 LYS A CA 1
ATOM 2245 C C . LYS A 1 294 ? 35.599 10.501 30.730 1.00 34.43 293 LYS A C 1
ATOM 2246 O O . LYS A 1 294 ? 34.787 11.061 31.418 1.00 34.28 293 LYS A O 1
ATOM 2252 N N . HIS A 1 295 ? 36.217 9.365 31.088 1.00 34.40 294 HIS A N 1
ATOM 2253 C CA . HIS A 1 295 ? 36.061 8.737 32.441 1.00 34.98 294 HIS A CA 1
ATOM 2254 C C . HIS A 1 295 ? 36.449 9.741 33.554 1.00 34.26 294 HIS A C 1
ATOM 2255 O O . HIS A 1 295 ? 35.641 9.950 34.462 1.00 35.22 294 HIS A O 1
ATOM 2262 N N . LEU A 1 296 ? 37.585 10.435 33.421 1.00 32.06 295 LEU A N 1
ATOM 2263 C CA . LEU A 1 296 ? 38.096 11.432 34.392 1.00 31.84 295 LEU A CA 1
ATOM 2264 C C . LEU A 1 296 ? 37.221 12.692 34.444 1.00 30.62 295 LEU A C 1
ATOM 2265 O O . LEU A 1 296 ? 37.119 13.240 35.568 1.00 30.16 295 LEU A O 1
ATOM 2270 N N . LEU A 1 297 ? 36.583 13.139 33.350 1.00 31.77 296 LEU A N 1
ATOM 2271 C CA . LEU A 1 297 ? 35.657 14.310 33.409 1.00 31.76 296 LEU A CA 1
ATOM 2272 C C . LEU A 1 297 ? 34.481 13.958 34.345 1.00 33.90 296 LEU A C 1
ATOM 2273 O O . LEU A 1 297 ? 34.037 14.837 35.066 1.00 35.23 296 LEU A O 1
ATOM 2278 N N . SER A 1 298 ? 33.965 12.734 34.317 1.00 36.31 297 SER A N 1
ATOM 2279 C CA . SER A 1 298 ? 32.745 12.413 35.098 1.00 40.68 297 SER A CA 1
ATOM 2280 C C . SER A 1 298 ? 33.133 12.044 36.541 1.00 41.78 297 SER A C 1
ATOM 2281 O O . SER A 1 298 ? 32.344 12.386 37.439 1.00 44.01 2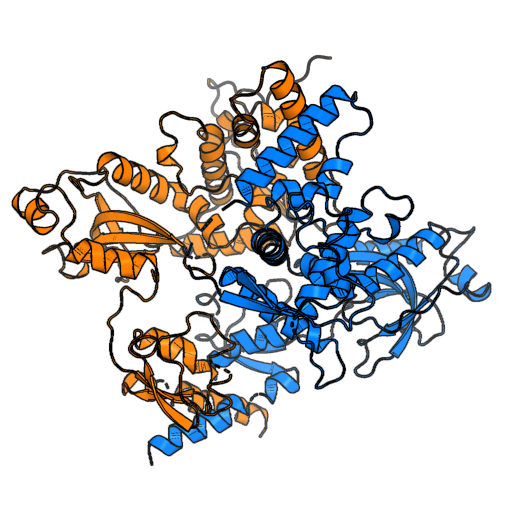97 SER A O 1
ATOM 2284 N N . ASP A 1 299 ? 34.331 11.465 36.754 1.00 38.06 298 ASP A N 1
ATOM 2285 C CA . ASP A 1 299 ? 34.898 11.281 38.120 1.00 36.95 298 ASP A CA 1
ATOM 2286 C C . ASP A 1 299 ? 36.411 11.500 38.080 1.00 34.64 298 ASP A C 1
ATOM 2287 O O . ASP A 1 299 ? 37.179 10.604 37.729 1.00 30.65 298 ASP A O 1
ATOM 2292 N N . PRO A 1 300 ? 36.906 12.710 38.408 1.00 32.31 299 PRO A N 1
ATOM 2293 C CA . PRO A 1 300 ? 38.340 12.959 38.340 1.00 31.93 299 PRO A CA 1
ATOM 2294 C C . PRO A 1 300 ? 39.152 12.374 39.496 1.00 31.86 299 PRO A C 1
ATOM 2295 O O . PRO A 1 300 ? 40.330 12.488 39.409 1.00 30.85 299 PRO A O 1
ATOM 2299 N N . ARG A 1 301 ? 38.517 11.796 40.518 1.00 31.38 300 ARG A N 1
ATOM 2300 C CA . ARG A 1 301 ? 39.182 11.508 41.798 1.00 34.30 300 ARG A CA 1
ATOM 2301 C C . ARG A 1 301 ? 39.303 10.017 42.031 1.00 36.59 300 ARG A C 1
ATOM 2302 O O . ARG A 1 301 ? 40.274 9.627 42.614 1.00 35.72 300 ARG A O 1
ATOM 2310 N N . PHE A 1 302 ? 38.252 9.247 41.775 1.00 39.95 301 PHE A N 1
ATOM 2311 C CA . PHE A 1 302 ? 38.192 7.830 42.188 1.00 43.76 301 PHE A CA 1
ATOM 2312 C C . PHE A 1 302 ? 39.398 7.117 41.582 1.00 46.03 301 PHE A C 1
ATOM 2313 O O . PHE A 1 302 ? 39.606 7.261 40.411 1.00 44.41 301 PHE A O 1
ATOM 2321 N N . GLY A 1 303 ? 40.184 6.395 42.362 1.00 51.41 302 GLY A N 1
ATOM 2322 C CA . GLY A 1 303 ? 41.280 5.588 41.777 1.00 59.36 302 GLY A CA 1
ATOM 2323 C C . GLY A 1 303 ? 42.243 6.407 40.911 1.00 57.58 302 GLY A C 1
ATOM 2324 O O . GLY A 1 303 ? 42.766 5.878 39.956 1.00 61.46 302 GLY A O 1
ATOM 2325 N N . SER A 1 304 ? 42.490 7.668 41.242 1.00 78.26 303 SER A N 1
ATOM 2326 C CA . SER A 1 304 ? 43.767 8.345 40.893 1.00 80.32 303 SER A CA 1
ATOM 2327 C C . SER A 1 304 ? 44.295 9.032 42.157 1.00 76.46 303 SER A C 1
ATOM 2328 O O . SER A 1 304 ? 45.477 8.837 42.470 1.00 78.72 303 SER A O 1
ATOM 2331 N N . ASP A 1 305 ? 43.427 9.717 42.902 1.00 72.70 304 ASP A N 1
ATOM 2332 C CA . ASP A 1 305 ? 43.802 10.520 44.093 1.00 71.56 304 ASP A CA 1
ATOM 2333 C C . ASP A 1 305 ? 43.810 9.638 45.358 1.00 72.44 304 ASP A C 1
ATOM 2334 O O . ASP A 1 305 ? 42.716 9.418 45.966 1.00 69.46 304 ASP A O 1
ATOM 2339 N N . GLU A 1 306 ? 45.017 9.205 45.779 1.00 75.15 305 GLU A N 1
ATOM 2340 C CA . GLU A 1 306 ? 45.266 8.303 46.944 1.00 74.20 305 GLU A CA 1
ATOM 2341 C C . GLU A 1 306 ? 45.881 9.091 48.135 1.00 73.00 305 GLU A C 1
ATOM 2342 O O . GLU A 1 306 ? 45.855 8.564 49.254 1.00 71.33 305 GLU A O 1
ATOM 2345 N N . SER A 1 307 ? 46.277 10.354 47.934 1.00 73.16 306 SER A N 1
ATOM 2346 C CA . SER A 1 307 ? 47.271 11.168 48.703 1.00 74.49 306 SER A CA 1
ATOM 2347 C C . SER A 1 307 ? 47.014 11.302 50.226 1.00 73.40 306 SER A C 1
ATOM 2348 O O . SER A 1 307 ? 47.886 10.884 51.044 1.00 72.64 306 SER A O 1
ATOM 2350 N N . ASP A 1 308 ? 45.939 11.964 50.654 1.00 67.07 307 ASP A N 1
ATOM 2351 C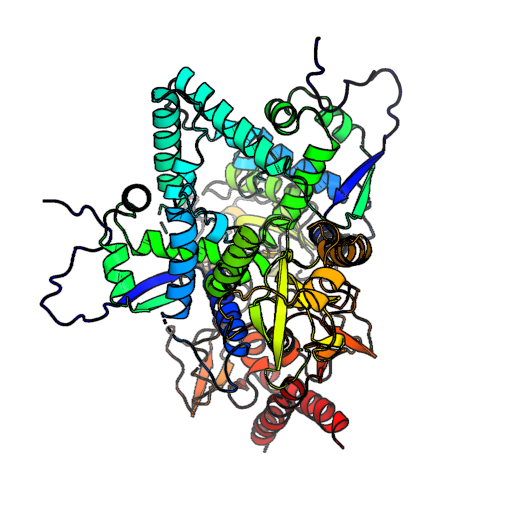 CA . ASP A 1 308 ? 45.908 12.430 52.063 1.00 62.79 307 ASP A CA 1
ATOM 2352 C C . ASP A 1 308 ? 44.610 11.905 52.695 1.00 56.53 307 ASP A C 1
ATOM 2353 O O . ASP A 1 308 ? 43.740 12.706 53.128 1.00 51.17 307 ASP A O 1
ATOM 2358 N N . ILE A 1 309 ? 44.472 10.579 52.685 1.00 51.52 308 ILE A N 1
ATOM 2359 C CA . ILE A 1 309 ? 43.365 9.881 53.378 1.00 49.25 308 ILE A CA 1
ATOM 2360 C C . ILE A 1 309 ? 43.766 9.800 54.850 1.00 46.51 308 ILE A C 1
ATOM 2361 O O . ILE A 1 309 ? 44.933 9.528 55.120 1.00 47.59 308 ILE A O 1
ATOM 2366 N N . SER A 1 310 ? 42.825 10.042 55.744 1.00 42.18 309 SER A N 1
ATOM 2367 C CA . SER A 1 310 ? 42.985 9.845 57.199 1.00 42.39 309 SER A CA 1
ATOM 2368 C C . SER A 1 310 ? 42.360 8.503 57.595 1.00 43.79 309 SER A C 1
ATOM 2369 O O . SER A 1 310 ? 41.214 8.258 57.230 1.00 46.76 309 SER A O 1
ATOM 2372 N N . LYS A 1 311 ? 43.106 7.684 58.322 1.00 44.16 310 LYS A N 1
ATOM 2373 C CA . LYS A 1 311 ? 42.602 6.427 58.922 1.00 43.50 310 LYS A CA 1
ATOM 2374 C C . LYS A 1 311 ? 42.255 6.707 60.385 1.00 41.73 310 LYS A C 1
ATOM 2375 O O . LYS A 1 311 ? 43.148 7.154 61.148 1.00 42.63 310 LYS A O 1
ATOM 2381 N N . VAL A 1 312 ? 40.993 6.478 60.744 1.00 39.30 311 VAL A N 1
ATOM 2382 C CA . VAL A 1 312 ? 40.465 6.738 62.104 1.00 38.37 311 VAL A CA 1
ATOM 2383 C C . VAL A 1 312 ? 39.792 5.475 62.624 1.00 39.08 311 VAL A C 1
ATOM 2384 O O . VAL A 1 312 ? 38.841 5.038 62.002 1.00 38.75 311 VAL A O 1
ATOM 2388 N N . TYR A 1 313 ? 40.249 4.961 63.759 1.00 39.83 312 TYR A N 1
ATOM 2389 C CA . TYR A 1 313 ? 39.564 3.864 64.488 1.00 41.91 312 TYR A CA 1
ATOM 2390 C C . TYR A 1 313 ? 38.430 4.485 65.293 1.00 40.43 312 TYR A C 1
ATOM 2391 O O . TYR A 1 313 ? 38.720 5.384 66.117 1.00 40.79 312 TYR A O 1
ATOM 2400 N N . LEU A 1 314 ? 37.195 4.080 65.012 1.00 41.15 313 LEU A N 1
ATOM 2401 C CA . LEU A 1 314 ? 35.992 4.490 65.777 1.00 42.15 313 LEU A CA 1
ATOM 2402 C C . LEU A 1 314 ? 35.558 3.321 66.638 1.00 42.85 313 LEU A C 1
ATOM 2403 O O . LEU A 1 314 ? 35.492 2.208 66.128 1.00 42.94 313 LEU A O 1
ATOM 2408 N N . THR A 1 315 ? 35.259 3.574 67.908 1.00 44.18 314 THR A N 1
ATOM 2409 C CA . THR A 1 315 ? 34.550 2.600 68.767 1.00 43.90 314 THR A CA 1
ATOM 2410 C C . THR A 1 315 ? 33.058 2.734 68.466 1.00 45.35 314 THR A C 1
ATOM 2411 O O . THR A 1 315 ? 32.697 3.611 67.666 1.00 43.41 314 THR A O 1
ATOM 2415 N N . GLU A 1 316 ? 32.236 1.902 69.090 1.00 48.58 315 GLU A N 1
ATOM 2416 C CA . GLU A 1 316 ? 30.757 1.985 69.055 1.00 51.78 315 GLU A CA 1
ATOM 2417 C C . GLU A 1 316 ? 30.370 3.377 69.555 1.00 49.92 315 GLU A C 1
ATOM 2418 O O . GLU A 1 316 ? 29.600 4.077 68.857 1.00 49.14 315 GLU A O 1
ATOM 2424 N N . LYS A 1 317 ? 30.929 3.785 70.692 1.00 47.65 316 LYS A N 1
ATOM 2425 C CA . LYS A 1 317 ? 30.697 5.138 71.240 1.00 48.94 316 LYS A CA 1
ATOM 2426 C C . LYS A 1 317 ? 31.133 6.201 70.215 1.00 46.60 316 LYS A C 1
ATOM 2427 O O . LYS A 1 317 ? 30.446 7.226 70.113 1.00 46.04 316 LYS A O 1
ATOM 2433 N N . GLY A 1 318 ? 32.247 5.981 69.507 1.00 44.04 317 GLY A N 1
ATOM 2434 C CA . GLY A 1 318 ? 32.786 6.894 68.481 1.00 43.79 317 GLY A CA 1
ATOM 2435 C C . GLY A 1 318 ? 31.784 7.136 67.363 1.00 44.98 317 GLY A C 1
ATOM 2436 O O . GLY A 1 318 ? 31.652 8.320 66.889 1.00 44.33 317 GLY A O 1
ATOM 2437 N N . VAL A 1 319 ? 31.120 6.059 66.933 1.00 45.07 318 VAL A N 1
ATOM 2438 C CA . VAL A 1 319 ? 30.117 6.085 65.834 1.00 46.71 318 VAL A CA 1
ATOM 2439 C C . VAL A 1 319 ? 28.916 6.881 66.336 1.00 46.70 318 VAL A C 1
ATOM 2440 O O . VAL A 1 319 ? 28.386 7.688 65.559 1.00 45.62 318 VAL A O 1
ATOM 2444 N N . GLU A 1 320 ? 28.500 6.649 67.581 1.00 46.24 319 GLU A N 1
ATOM 2445 C CA . GLU A 1 320 ? 27.357 7.371 68.186 1.00 49.83 319 GLU A CA 1
ATOM 2446 C C . GLU A 1 320 ? 27.724 8.867 68.216 1.00 48.70 319 GLU A C 1
ATOM 2447 O O . GLU A 1 320 ? 26.855 9.672 67.897 1.00 47.98 319 GLU A O 1
ATOM 2461 N N . PHE A 1 322 ? 29.909 10.482 66.320 1.00 43.81 321 PHE A N 1
ATOM 2462 C CA . PHE A 1 322 ? 29.961 10.864 64.897 1.00 42.59 321 PHE A CA 1
ATOM 2463 C C . PHE A 1 322 ? 28.546 11.211 64.413 1.00 44.70 321 PHE A C 1
ATOM 2464 O O . PHE A 1 322 ? 28.385 12.238 63.714 1.00 47.63 321 PHE A O 1
ATOM 2472 N N . ARG A 1 323 ? 27.557 10.386 64.747 1.00 43.10 322 ARG A N 1
ATOM 2473 C CA . ARG A 1 323 ? 26.150 10.580 64.322 1.00 44.82 322 ARG A CA 1
ATOM 2474 C C . ARG A 1 323 ? 25.624 11.907 64.907 1.00 45.19 322 ARG A C 1
ATOM 2475 O O . ARG A 1 323 ? 24.876 12.599 64.209 1.00 45.67 322 ARG A O 1
ATOM 2477 N N . LYS A 1 324 ? 26.010 12.253 66.132 1.00 43.53 323 LYS A N 1
ATOM 2478 C CA . LYS A 1 324 ? 25.415 13.361 66.934 1.00 46.47 323 LYS A CA 1
ATOM 2479 C C . LYS A 1 324 ? 26.169 14.678 66.701 1.00 44.28 323 LYS A C 1
ATOM 2480 O O . LYS A 1 324 ? 25.569 15.708 66.923 1.00 48.04 323 LYS A O 1
ATOM 2484 N N . ILE A 1 325 ? 27.453 14.660 66.365 1.00 41.99 324 ILE A N 1
ATOM 2485 C CA . ILE A 1 325 ? 28.287 15.888 66.261 1.00 41.48 324 ILE A CA 1
ATOM 2486 C C . ILE A 1 325 ? 28.488 16.196 64.769 1.00 41.76 324 ILE A C 1
ATOM 2487 O O . ILE A 1 325 ? 29.357 15.530 64.106 1.00 39.60 324 ILE A O 1
ATOM 2492 N N . LEU A 1 326 ? 27.722 17.162 64.249 1.00 43.78 325 LEU A N 1
ATOM 2493 C CA . LEU A 1 326 ? 27.653 17.485 62.791 1.00 44.69 325 LEU A CA 1
ATOM 2494 C C . LEU A 1 326 ? 28.699 18.544 62.436 1.00 44.04 325 LEU A C 1
ATOM 2495 O O . LEU A 1 326 ? 29.145 18.574 61.287 1.00 46.18 325 LEU A O 1
ATOM 2498 N N . TYR A 1 327 ? 29.089 19.380 63.386 1.00 43.07 326 TYR A N 1
ATOM 2499 C CA . TYR A 1 327 ? 29.942 20.559 63.119 1.00 43.27 326 TYR A CA 1
ATOM 2500 C C . TYR A 1 327 ? 31.260 20.155 62.456 1.00 42.03 326 TYR A C 1
ATOM 2501 O O . TYR A 1 327 ? 32.023 19.453 63.053 1.00 39.65 326 TYR A O 1
ATOM 2510 N N . GLN A 1 328 ? 31.491 20.582 61.209 1.00 46.77 327 GLN A N 1
ATOM 2511 C CA . GLN A 1 328 ? 32.772 20.376 60.457 1.00 46.17 327 GLN A CA 1
ATOM 2512 C C . GLN A 1 328 ? 33.082 18.873 60.413 1.00 43.28 327 GLN A C 1
ATOM 2513 O O . GLN A 1 328 ? 34.267 18.509 60.376 1.00 42.06 327 GLN A O 1
ATOM 2519 N N . ARG A 1 329 ? 32.051 18.026 60.426 1.00 42.32 328 ARG A N 1
ATOM 2520 C CA . ARG A 1 329 ? 32.229 16.564 60.487 1.00 42.24 328 ARG A CA 1
ATOM 2521 C C . ARG A 1 329 ? 32.810 16.091 59.154 1.00 43.56 328 ARG A C 1
ATOM 2522 O O . ARG A 1 329 ? 32.289 16.422 58.107 1.00 40.66 328 ARG A O 1
ATOM 2530 N N . PRO A 1 330 ? 33.908 15.310 59.149 1.00 44.64 329 PRO A N 1
ATOM 2531 C CA . PRO A 1 330 ? 34.564 14.936 57.906 1.00 45.22 329 PRO A CA 1
ATOM 2532 C C . PRO A 1 330 ? 33.810 13.830 57.161 1.00 46.83 329 PRO A C 1
ATOM 2533 O O . PRO A 1 330 ? 32.917 13.165 57.729 1.00 45.86 329 PRO A O 1
ATOM 2537 N N . ILE A 1 331 ? 34.121 13.759 55.870 1.00 46.21 330 ILE A N 1
ATOM 2538 C CA . ILE A 1 331 ? 33.414 12.933 54.858 1.00 48.25 330 ILE A CA 1
ATOM 2539 C C . ILE A 1 331 ? 34.114 11.571 54.821 1.00 47.50 330 ILE A C 1
ATOM 2540 O O . ILE A 1 331 ? 35.387 11.517 54.763 1.00 47.27 330 ILE A O 1
ATOM 2543 N N . LEU A 1 332 ? 33.343 10.494 54.890 1.00 49.65 331 LEU A N 1
ATOM 2544 C CA . LEU A 1 332 ? 33.932 9.157 54.655 1.00 52.97 331 LEU A CA 1
ATOM 2545 C C . LEU A 1 332 ? 34.097 8.955 53.159 1.00 54.42 331 LEU A C 1
ATOM 2546 O O . LEU A 1 332 ? 33.362 9.595 52.355 1.00 52.12 331 LEU A O 1
ATOM 2551 N N . LYS A 1 333 ? 35.042 8.068 52.849 1.00 57.85 332 LYS A N 1
ATOM 2552 C CA . LYS A 1 333 ? 35.237 7.372 51.552 1.00 58.01 332 LYS A CA 1
ATOM 2553 C C . LYS A 1 333 ? 33.858 7.022 50.977 1.00 60.17 332 LYS A C 1
ATOM 2554 O O . LYS A 1 333 ? 33.068 6.390 51.709 1.00 61.93 332 LYS A O 1
ATOM 2556 N N . GLY A 1 334 ? 33.558 7.445 49.747 1.00 59.97 333 GLY A N 1
ATOM 2557 C CA . GLY A 1 334 ? 32.294 7.131 49.054 1.00 62.18 333 GLY A CA 1
ATOM 2558 C C . GLY A 1 334 ? 31.048 7.556 49.814 1.00 60.87 333 GLY A C 1
ATOM 2559 O O . GLY A 1 334 ? 29.937 7.253 49.352 1.00 61.19 333 GLY A O 1
ATOM 2560 N N . ASN A 1 335 ? 31.184 8.278 50.924 1.00 61.03 334 ASN A N 1
ATOM 2561 C CA . ASN A 1 335 ? 30.037 8.800 51.713 1.00 59.80 334 ASN A CA 1
ATOM 2562 C C . ASN A 1 335 ? 29.335 7.655 52.461 1.00 59.88 334 ASN A C 1
ATOM 2563 O O . ASN A 1 335 ? 28.203 7.890 52.923 1.00 59.30 334 ASN A O 1
ATOM 2568 N N . GLU A 1 336 ? 30.006 6.506 52.641 1.00 58.00 335 GLU A N 1
ATOM 2569 C CA . GLU A 1 336 ? 29.566 5.361 53.490 1.00 58.77 335 GLU A CA 1
ATOM 2570 C C . GLU A 1 336 ? 29.264 5.821 54.932 1.00 57.25 335 GLU A C 1
ATOM 2571 O O . GLU A 1 336 ? 29.816 6.846 55.386 1.00 53.30 335 GLU A O 1
ATOM 2575 N N . LYS A 1 337 ? 28.407 5.067 55.630 1.00 59.65 336 LYS A N 1
ATOM 2576 C CA . LYS A 1 337 ? 28.205 5.146 57.108 1.00 58.39 336 LYS A CA 1
ATOM 2577 C C . LYS A 1 337 ? 29.506 4.685 57.767 1.00 54.85 336 LYS A C 1
ATOM 2578 O O . LYS A 1 337 ? 30.158 3.775 57.261 1.00 55.21 336 LYS A O 1
ATOM 2581 N N . PRO A 1 338 ? 29.953 5.303 58.876 1.00 51.50 337 PRO A N 1
ATOM 2582 C CA . PRO A 1 338 ? 31.126 4.810 59.594 1.00 50.58 337 PRO A CA 1
ATOM 2583 C C . PRO A 1 338 ? 30.834 3.464 60.299 1.00 49.11 337 PRO A C 1
ATOM 2584 O O . PRO A 1 338 ? 29.682 3.214 60.607 1.00 47.63 337 PRO A O 1
ATOM 2588 N N . LYS A 1 339 ? 31.859 2.630 60.510 1.00 48.27 338 LYS A N 1
ATOM 2589 C CA . LYS A 1 339 ? 31.712 1.233 61.035 1.00 51.88 338 LYS A CA 1
ATOM 2590 C C . LYS A 1 339 ? 32.341 1.155 62.424 1.00 49.34 338 LYS A C 1
ATOM 2591 O O . LYS A 1 339 ? 33.464 1.609 62.628 1.00 47.74 338 LYS A O 1
ATOM 2593 N N . PRO A 1 340 ? 31.611 0.621 63.428 1.00 51.84 339 PRO A N 1
ATOM 2594 C CA . PRO A 1 340 ? 32.131 0.514 64.798 1.00 50.60 339 PRO A CA 1
ATOM 2595 C C . PRO A 1 340 ? 33.299 -0.480 64.934 1.00 52.40 339 PRO A C 1
ATOM 2596 O O . PRO A 1 340 ? 33.311 -1.487 64.265 1.00 52.59 339 PRO A O 1
ATOM 2600 N N . ASN A 1 341 ? 34.249 -0.176 65.818 1.00 51.97 340 ASN A N 1
ATOM 2601 C CA . ASN A 1 341 ? 35.351 -1.101 66.197 1.00 54.40 340 ASN A CA 1
ATOM 2602 C C . ASN A 1 341 ? 36.165 -1.469 64.953 1.00 54.80 340 ASN A C 1
ATOM 2603 O O . ASN A 1 341 ? 36.563 -2.649 64.816 1.00 57.10 340 ASN A O 1
ATOM 2608 N N . THR A 1 342 ? 36.406 -0.506 64.063 1.00 51.64 341 THR A N 1
ATOM 2609 C CA . THR A 1 342 ? 37.238 -0.747 62.860 1.00 52.22 341 THR A CA 1
ATOM 2610 C C . THR A 1 342 ? 37.825 0.576 62.379 1.00 48.87 341 THR A C 1
ATOM 2611 O O . THR A 1 342 ? 37.399 1.682 62.875 1.00 47.11 341 THR A O 1
ATOM 2615 N N . VAL A 1 343 ? 38.825 0.474 61.518 1.00 46.78 342 VAL A N 1
ATOM 2616 C CA . VAL A 1 343 ? 39.508 1.644 60.903 1.00 44.96 342 VAL A CA 1
ATOM 2617 C C . VAL A 1 343 ? 38.620 2.148 59.774 1.00 45.02 342 VAL A C 1
ATOM 2618 O O . VAL A 1 343 ? 38.274 1.350 58.916 1.00 49.80 342 VAL A O 1
ATOM 2622 N N . ASN A 1 344 ? 38.265 3.419 59.816 1.00 42.42 343 ASN A N 1
ATOM 2623 C CA . ASN A 1 344 ? 37.450 4.122 58.797 1.00 44.14 343 ASN A CA 1
ATOM 2624 C C . ASN A 1 344 ? 38.350 5.095 58.025 1.00 45.51 343 ASN A C 1
ATOM 2625 O O . ASN A 1 344 ? 39.211 5.781 58.658 1.00 41.72 343 ASN A O 1
ATOM 2630 N N . GLU A 1 345 ? 38.176 5.148 56.701 1.00 49.15 344 GLU A N 1
ATOM 2631 C CA . GLU A 1 345 ? 38.913 6.106 55.833 1.00 49.47 344 GLU A CA 1
ATOM 2632 C C . GLU A 1 345 ? 38.093 7.380 55.637 1.00 46.24 344 GLU A C 1
ATOM 2633 O O . GLU A 1 345 ? 36.951 7.296 55.175 1.00 48.07 344 GLU A O 1
ATOM 2639 N N . PHE A 1 346 ? 38.687 8.507 56.000 1.00 43.85 345 PHE A N 1
ATOM 2640 C CA . PHE A 1 346 ? 38.119 9.860 55.815 1.00 42.21 345 PHE A CA 1
ATOM 2641 C C . PHE A 1 346 ? 38.905 10.510 54.679 1.00 41.98 345 PHE A C 1
ATOM 2642 O O . PHE A 1 346 ? 40.158 10.357 54.634 1.00 41.09 345 PHE A O 1
ATOM 2650 N N . ILE A 1 347 ? 38.192 11.184 53.774 1.00 41.48 346 ILE A N 1
ATOM 2651 C CA . ILE A 1 347 ? 38.783 11.803 52.557 1.00 41.75 346 ILE A CA 1
ATOM 2652 C C . ILE A 1 347 ? 38.686 13.325 52.636 1.00 40.49 346 ILE A C 1
ATOM 2653 O O . ILE A 1 347 ? 39.168 14.025 51.699 1.00 41.51 346 ILE A O 1
ATOM 2658 N N . SER A 1 348 ? 38.122 13.855 53.719 1.00 40.13 347 SER A N 1
ATOM 2659 C CA . SER A 1 348 ? 38.198 15.304 54.037 1.00 39.27 347 SER A CA 1
ATOM 2660 C C . SER A 1 348 ? 39.667 15.668 54.210 1.00 39.70 347 SER A C 1
ATOM 2661 O O . SER A 1 348 ? 40.497 14.825 54.516 1.00 40.81 347 SER A O 1
ATOM 2664 N N . PRO A 1 349 ? 40.047 16.944 54.086 1.00 41.74 348 PRO A N 1
ATOM 2665 C CA . PRO A 1 349 ? 41.424 17.340 54.388 1.00 43.91 348 PRO A CA 1
ATOM 2666 C C . PRO A 1 349 ? 41.906 16.820 55.745 1.00 42.93 348 PRO A C 1
ATOM 2667 O O . PRO A 1 349 ? 41.151 16.805 56.713 1.00 40.23 348 PRO A O 1
ATOM 2671 N N . PRO A 1 350 ? 43.162 16.341 55.852 1.00 44.55 349 PRO A N 1
ATOM 2672 C CA . PRO A 1 350 ? 43.709 15.888 57.127 1.00 42.64 349 PRO A CA 1
ATOM 2673 C C . PRO A 1 350 ? 43.485 16.878 58.284 1.00 43.61 349 PRO A C 1
ATOM 2674 O O . PRO A 1 350 ? 43.225 16.425 59.438 1.00 41.77 349 PRO A O 1
ATOM 2678 N N . ILE A 1 351 ? 43.579 18.178 57.999 1.00 43.93 350 ILE A N 1
ATOM 2679 C CA . ILE A 1 351 ? 43.368 19.251 59.019 1.00 45.63 350 ILE A CA 1
ATOM 2680 C C . ILE A 1 351 ? 41.954 19.155 59.604 1.00 41.85 350 ILE A C 1
ATOM 2681 O O . ILE A 1 351 ? 41.821 19.280 60.836 1.00 41.02 350 ILE A O 1
ATOM 2686 N N . GLN A 1 352 ? 40.943 18.933 58.763 1.00 40.85 351 GLN A N 1
ATOM 2687 C CA . GLN A 1 352 ? 39.520 18.889 59.195 1.00 39.90 351 GLN A CA 1
ATOM 2688 C C . GLN A 1 352 ? 39.275 17.612 59.993 1.00 38.10 351 GLN A C 1
ATOM 2689 O O . GLN A 1 352 ? 38.585 17.691 61.001 1.00 39.09 351 GLN A O 1
ATOM 2695 N N . VAL A 1 353 ? 39.885 16.489 59.597 1.00 38.25 352 VAL A N 1
ATOM 2696 C CA . VAL A 1 353 ? 39.763 15.217 60.362 1.00 37.26 352 VAL A CA 1
ATOM 2697 C C . VAL A 1 353 ? 40.296 15.478 61.782 1.00 36.51 352 VAL A C 1
ATOM 2698 O O . VAL A 1 353 ? 39.624 15.117 62.756 1.00 34.70 352 VAL A O 1
ATOM 2702 N N . LYS A 1 354 ? 41.488 16.060 61.868 1.00 37.05 353 LYS A N 1
ATOM 2703 C CA . LYS A 1 354 ? 42.207 16.367 63.123 1.00 39.15 353 LYS A CA 1
ATOM 2704 C C . LYS A 1 354 ? 41.358 17.335 63.981 1.00 39.63 353 LYS A C 1
ATOM 2705 O O . LYS A 1 354 ? 41.186 17.056 65.164 1.00 37.16 353 LYS A O 1
ATOM 2711 N N . TYR A 1 355 ? 40.794 18.406 63.399 1.00 40.84 354 TYR A N 1
ATOM 2712 C CA . TYR A 1 355 ? 39.938 19.374 64.135 1.00 41.35 354 TYR A CA 1
ATOM 2713 C C . TYR A 1 355 ? 38.637 18.684 64.564 1.00 38.83 354 TYR A C 1
ATOM 2714 O O . TYR A 1 355 ? 38.025 19.143 65.510 1.00 36.18 354 TYR A O 1
ATOM 2723 N N . TYR A 1 356 ? 38.245 17.571 63.963 1.00 36.95 355 TYR A N 1
ATOM 2724 C CA . TYR A 1 356 ? 37.001 16.881 64.387 1.00 35.16 355 TYR A CA 1
ATOM 2725 C C . TYR A 1 356 ? 37.294 15.852 65.487 1.00 34.78 355 TYR A C 1
ATOM 2726 O O . TYR A 1 356 ? 36.483 15.752 66.458 1.00 33.32 355 TYR A O 1
ATOM 2735 N N . PHE A 1 357 ? 38.345 15.053 65.314 1.00 33.66 356 PHE A N 1
ATOM 2736 C CA . PHE A 1 357 ? 38.587 13.869 66.180 1.00 33.91 356 PHE A CA 1
ATOM 2737 C C . PHE A 1 357 ? 39.543 14.234 67.320 1.00 33.78 356 PHE A C 1
ATOM 2738 O O . PHE A 1 357 ? 39.762 13.376 68.214 1.00 33.24 356 PHE A O 1
ATOM 2746 N N . ASN A 1 358 ? 40.045 15.468 67.372 1.00 33.91 357 ASN A N 1
ATOM 2747 C CA . ASN A 1 358 ? 40.933 15.873 68.499 1.00 33.84 357 ASN A CA 1
ATOM 2748 C C . ASN A 1 358 ? 40.192 15.745 69.845 1.00 34.65 357 ASN A C 1
ATOM 2749 O O . ASN A 1 358 ? 40.872 15.575 70.827 1.00 35.23 357 ASN A O 1
ATOM 2754 N N . LYS A 1 359 ? 38.855 15.832 69.886 1.00 35.32 358 LYS A N 1
ATOM 2755 C CA . LYS A 1 359 ? 38.050 15.713 71.126 1.00 35.09 358 LYS A CA 1
ATOM 2756 C C . LYS A 1 359 ? 37.533 14.280 71.342 1.00 35.36 358 LYS A C 1
ATOM 2757 O O . LYS A 1 359 ? 36.837 14.086 72.297 1.00 36.64 358 LYS A O 1
ATOM 2763 N N . PHE A 1 360 ? 37.906 13.275 70.545 1.00 35.55 359 PHE A N 1
ATOM 2764 C CA . PHE A 1 360 ? 37.295 11.922 70.635 1.00 33.33 359 PHE A CA 1
ATOM 2765 C C . PHE A 1 360 ? 38.076 10.986 71.562 1.00 34.24 359 PHE A C 1
ATOM 2766 O O . PHE A 1 360 ? 37.475 9.964 72.010 1.00 31.54 359 PHE A O 1
ATOM 2774 N N . GLY A 1 361 ? 39.360 11.273 71.801 1.00 32.93 360 GLY A N 1
ATOM 2775 C CA . GLY A 1 361 ? 40.235 10.359 72.539 1.00 33.66 360 GLY A CA 1
ATOM 2776 C C . GLY A 1 361 ? 40.166 8.963 71.935 1.00 36.32 360 GLY A C 1
ATOM 2777 O O . GLY A 1 361 ? 40.265 8.811 70.681 1.00 37.35 360 GLY A O 1
ATOM 2778 N N . LYS A 1 362 ? 40.007 7.946 72.778 1.00 38.02 361 LYS A N 1
ATOM 2779 C CA . LYS A 1 362 ? 40.141 6.531 72.367 1.00 38.89 361 LYS A CA 1
ATOM 2780 C C . LYS A 1 362 ? 38.951 6.105 71.501 1.00 38.13 361 LYS A C 1
ATOM 2781 O O . LYS A 1 362 ? 39.040 5.054 70.889 1.00 40.57 361 LYS A O 1
ATOM 2787 N N . ASP A 1 363 ? 37.872 6.887 71.449 1.00 37.92 362 ASP A N 1
ATOM 2788 C CA . ASP A 1 363 ? 36.673 6.603 70.621 1.00 38.86 362 ASP A CA 1
ATOM 2789 C C . ASP A 1 363 ? 36.877 7.042 69.158 1.00 36.81 362 ASP A C 1
ATOM 2790 O O . ASP A 1 363 ? 36.070 6.627 68.313 1.00 36.47 362 ASP A O 1
ATOM 2795 N N . GLY A 1 364 ? 37.920 7.818 68.857 1.00 35.88 363 GLY A N 1
ATOM 2796 C CA . GLY A 1 364 ? 38.241 8.268 67.476 1.00 34.90 363 GLY A CA 1
ATOM 2797 C C . GLY A 1 364 ? 39.735 8.488 67.325 1.00 34.46 363 GLY A C 1
ATOM 2798 O O . GLY A 1 364 ? 40.175 9.610 67.508 1.00 35.13 363 GLY A O 1
ATOM 2799 N N . VAL A 1 365 ? 40.503 7.425 67.114 1.00 34.52 364 VAL A N 1
ATOM 2800 C CA . VAL A 1 365 ? 41.986 7.463 67.153 1.00 35.82 364 VAL A CA 1
ATOM 2801 C C . VAL A 1 365 ? 42.475 7.671 65.720 1.00 37.79 364 VAL A C 1
ATOM 2802 O O . VAL A 1 365 ? 42.275 6.742 64.911 1.00 39.50 364 VAL A O 1
ATOM 2806 N N . ILE A 1 366 ? 43.102 8.813 65.418 1.00 36.09 365 ILE A N 1
ATOM 2807 C CA . ILE A 1 366 ? 43.683 9.055 64.072 1.00 37.43 365 ILE A CA 1
ATOM 2808 C C . ILE A 1 366 ? 44.987 8.280 63.953 1.00 38.22 365 ILE A C 1
ATOM 2809 O O . ILE A 1 366 ? 45.955 8.697 64.583 1.00 38.76 365 ILE A O 1
ATOM 2814 N N . LEU A 1 367 ? 44.986 7.237 63.110 1.00 42.21 366 LEU A N 1
ATOM 2815 C CA . LEU A 1 367 ? 46.130 6.317 62.882 1.00 45.50 366 LEU A CA 1
ATOM 2816 C C . LEU A 1 367 ? 47.046 6.874 61.800 1.00 47.51 366 LEU A C 1
ATOM 2817 O O . LEU A 1 367 ? 48.257 6.606 61.879 1.00 49.29 366 LEU A O 1
ATOM 2822 N N . SER A 1 368 ? 46.514 7.599 60.817 1.00 48.52 367 SER A N 1
ATOM 2823 C CA . SER A 1 368 ? 47.343 8.180 59.720 1.00 49.44 367 SER A CA 1
ATOM 2824 C C . SER A 1 368 ? 46.585 9.339 59.098 1.00 46.21 367 SER A C 1
ATOM 2825 O O . SER A 1 368 ? 45.377 9.400 59.221 1.00 45.77 367 SER A O 1
ATOM 2828 N N . PRO A 1 369 ? 47.256 10.306 58.448 1.00 45.97 368 PRO A N 1
ATOM 2829 C CA . PRO A 1 369 ? 48.694 10.224 58.171 1.00 47.08 368 PRO A CA 1
ATOM 2830 C C . PRO A 1 369 ? 49.580 10.434 59.410 1.00 46.41 368 PRO A C 1
ATOM 2831 O O . PRO A 1 369 ? 49.065 10.805 60.435 1.00 46.34 368 PRO A O 1
ATOM 2835 N N . SER A 1 370 ? 50.873 10.151 59.294 1.00 48.81 369 SER A N 1
ATOM 2836 C CA . SER A 1 370 ? 51.917 10.239 60.352 1.00 51.32 369 SER A CA 1
ATOM 2837 C C . SER A 1 370 ? 51.804 11.569 61.118 1.00 51.02 369 SER A C 1
ATOM 2838 O O . SER A 1 370 ? 51.831 11.518 62.367 1.00 53.41 369 SER A O 1
ATOM 2840 N N . ASP A 1 371 ? 51.708 12.706 60.427 1.00 51.92 370 ASP A N 1
ATOM 2841 C CA . ASP A 1 371 ? 51.617 14.049 61.059 1.00 52.94 370 ASP A CA 1
ATOM 2842 C C . ASP A 1 371 ? 50.453 14.121 62.064 1.00 48.61 370 ASP A C 1
ATOM 2843 O O . ASP A 1 371 ? 50.664 14.653 63.174 1.00 46.66 370 ASP A O 1
ATOM 2848 N N . SER A 1 372 ? 49.256 13.718 61.627 1.00 45.72 371 SER A N 1
ATOM 2849 C CA . SER A 1 372 ? 48.015 13.672 62.430 1.00 42.39 371 SER A CA 1
ATOM 2850 C C . SER A 1 372 ? 48.210 12.735 63.632 1.00 41.29 371 SER A C 1
ATOM 2851 O O . SER A 1 372 ? 47.972 13.135 64.771 1.00 40.79 371 SER A O 1
ATOM 2854 N N . PHE A 1 373 ? 48.679 11.526 63.395 1.00 43.43 372 PHE A N 1
ATOM 2855 C CA . PHE A 1 373 ? 48.966 10.557 64.475 1.00 43.29 372 PHE A CA 1
ATOM 2856 C C . PHE A 1 373 ? 49.865 11.224 65.511 1.00 44.38 372 PHE A C 1
ATOM 2857 O O . PHE A 1 373 ? 49.494 11.165 66.700 1.00 42.05 372 PHE A O 1
ATOM 2865 N N . GLU A 1 374 ? 50.971 11.836 65.091 1.00 46.25 373 GLU A N 1
ATOM 2866 C CA . GLU A 1 374 ? 52.005 12.303 66.049 1.00 50.71 373 GLU A CA 1
ATOM 2867 C C . GLU A 1 374 ? 51.479 13.535 66.804 1.00 49.35 373 GLU A C 1
ATOM 2868 O O . GLU A 1 374 ? 51.730 13.620 68.020 1.00 46.71 373 GLU A O 1
ATOM 2874 N N . GLU A 1 375 ? 50.719 14.422 66.145 1.00 48.82 374 GLU A N 1
ATOM 2875 C CA . GLU A 1 375 ? 50.126 15.612 66.822 1.00 47.24 374 GLU A CA 1
ATOM 2876 C C . GLU A 1 375 ? 49.113 15.136 67.873 1.00 43.16 374 GLU A C 1
ATOM 2877 O O . GLU A 1 375 ? 49.122 15.660 68.971 1.00 41.03 374 GLU A O 1
ATOM 2887 N N . ARG A 1 377 ? 48.865 12.179 69.316 1.00 42.07 376 ARG A N 1
ATOM 2888 C CA . ARG A 1 377 ? 49.558 11.431 70.391 1.00 45.32 376 ARG A CA 1
ATOM 2889 C C . ARG A 1 377 ? 50.152 12.441 71.392 1.00 46.41 376 ARG A C 1
ATOM 2890 O O . ARG A 1 377 ? 50.003 12.219 72.590 1.00 44.63 376 ARG A O 1
ATOM 2898 N N . THR A 1 378 ? 50.841 13.477 70.906 1.00 46.70 377 THR A N 1
ATOM 2899 C CA . THR A 1 378 ? 51.432 14.570 71.718 1.00 46.26 377 THR A CA 1
ATOM 2900 C C . THR A 1 378 ? 50.314 15.273 72.495 1.00 45.52 377 THR A C 1
ATOM 2901 O O . THR A 1 378 ? 50.462 15.397 73.710 1.00 47.30 377 THR A O 1
ATOM 2905 N N . LEU A 1 379 ? 49.236 15.722 71.835 1.00 42.30 378 LEU A N 1
ATOM 2906 C CA . LEU A 1 379 ? 48.106 16.415 72.520 1.00 39.41 378 LEU A CA 1
ATOM 2907 C C . LEU A 1 379 ? 47.624 15.550 73.701 1.00 37.83 378 LEU A C 1
ATOM 2908 O O . LEU A 1 379 ? 47.512 16.071 74.840 1.00 34.36 378 LEU A O 1
ATOM 2913 N N . TYR A 1 380 ? 47.396 14.264 73.458 1.00 36.59 379 TYR A N 1
ATOM 2914 C CA . TYR A 1 380 ? 46.795 13.340 74.455 1.00 36.82 379 TYR A CA 1
ATOM 2915 C C . TYR A 1 380 ? 47.812 13.015 75.547 1.00 36.83 379 TYR A C 1
ATOM 2916 O O . TYR A 1 380 ? 47.414 13.037 76.708 1.00 35.28 379 TYR A O 1
ATOM 2925 N N . VAL A 1 381 ? 49.062 12.713 75.177 1.00 38.17 380 VAL A N 1
ATOM 2926 C CA . VAL A 1 381 ? 50.084 12.269 76.159 1.00 39.30 380 VAL A CA 1
ATOM 2927 C C . VAL A 1 381 ? 50.353 13.475 77.068 1.00 40.76 380 VAL A C 1
ATOM 2928 O O . VAL A 1 381 ? 50.364 13.295 78.292 1.00 39.80 380 VAL A O 1
ATOM 2932 N N . GLU A 1 382 ? 50.518 14.675 76.507 1.00 40.27 381 GLU A N 1
ATOM 2933 C CA . GLU A 1 382 ? 50.907 15.857 77.319 1.00 41.54 381 GLU A CA 1
ATOM 2934 C C . GLU A 1 382 ? 49.679 16.319 78.113 1.00 39.68 381 GLU A C 1
ATOM 2935 O O . GLU A 1 382 ? 49.876 16.828 79.228 1.00 39.50 381 GLU A O 1
ATOM 2941 N N . GLY A 1 383 ? 48.478 16.142 77.562 1.00 37.73 382 GLY A N 1
ATOM 2942 C CA . GLY A 1 383 ? 47.205 16.474 78.227 1.00 36.90 382 GLY A CA 1
ATOM 2943 C C . GLY A 1 383 ? 47.023 15.608 79.452 1.00 39.74 382 GLY A C 1
ATOM 2944 O O . GLY A 1 383 ? 46.768 16.188 80.548 1.00 37.78 382 GLY A O 1
ATOM 2945 N N . ALA A 1 384 ? 47.222 14.293 79.287 1.00 38.71 383 ALA A N 1
ATOM 2946 C CA . ALA A 1 384 ? 47.087 13.285 80.358 1.00 40.20 383 ALA A CA 1
ATOM 2947 C C . ALA A 1 384 ? 48.042 13.648 81.499 1.00 40.79 383 ALA A C 1
ATOM 2948 O O . ALA A 1 384 ? 47.613 13.651 82.681 1.00 38.65 383 ALA A O 1
ATOM 2950 N N . ASP A 1 385 ? 49.282 13.990 81.138 1.00 42.45 384 ASP A N 1
ATOM 2951 C CA . ASP A 1 385 ? 50.327 14.346 82.119 1.00 44.19 384 ASP A CA 1
ATOM 2952 C C . ASP A 1 385 ? 49.837 15.583 82.886 1.00 43.33 384 ASP A C 1
ATOM 2953 O O . ASP A 1 385 ? 49.978 15.599 84.123 1.00 41.90 384 ASP A O 1
ATOM 2958 N N . ALA A 1 386 ? 49.238 16.568 82.200 1.00 41.52 385 ALA A N 1
ATOM 2959 C CA . ALA A 1 386 ? 48.771 17.820 82.839 1.00 41.21 385 ALA A CA 1
ATOM 2960 C C . ALA A 1 386 ? 47.650 17.492 83.833 1.00 40.48 385 ALA A C 1
ATOM 2961 O O . ALA A 1 386 ? 47.745 17.921 85.007 1.00 42.34 385 ALA A O 1
ATOM 2963 N N . TYR A 1 387 ? 46.653 16.722 83.420 1.00 37.64 386 TYR A N 1
ATOM 2964 C CA . TYR A 1 387 ? 45.502 16.366 84.299 1.00 38.20 386 TYR A CA 1
ATOM 2965 C C . TYR A 1 387 ? 45.970 15.483 85.469 1.00 39.13 386 TYR A C 1
ATOM 2966 O O . TYR A 1 387 ? 45.573 15.763 86.595 1.00 40.96 386 TYR A O 1
ATOM 2975 N N . ASN A 1 388 ? 46.828 14.492 85.225 1.00 40.98 387 ASN A N 1
ATOM 2976 C CA . ASN A 1 388 ? 47.387 13.605 86.287 1.00 41.93 387 ASN A CA 1
ATOM 2977 C C . ASN A 1 388 ? 48.169 14.449 87.286 1.00 43.16 387 ASN A C 1
ATOM 2978 O O . ASN A 1 388 ? 48.014 14.199 88.476 1.00 43.04 387 ASN A O 1
ATOM 2983 N N . ARG A 1 389 ? 48.980 15.402 86.822 1.00 44.76 388 ARG A N 1
ATOM 2984 C CA . ARG A 1 389 ? 49.812 16.243 87.721 1.00 47.63 388 ARG A CA 1
ATOM 2985 C C . ARG A 1 389 ? 48.899 16.900 88.773 1.00 47.74 388 ARG A C 1
ATOM 2986 O O . ARG A 1 389 ? 49.325 16.978 89.940 1.00 47.11 388 ARG A O 1
ATOM 2994 N N . GLU A 1 390 ? 47.680 17.327 88.407 1.00 45.36 389 GLU A N 1
ATOM 2995 C CA . GLU A 1 390 ? 46.788 18.070 89.348 1.00 47.48 389 GLU A CA 1
ATOM 2996 C C . GLU A 1 390 ? 46.219 17.156 90.449 1.00 46.65 389 GLU A C 1
ATOM 2997 O O . GLU A 1 390 ? 45.690 17.685 91.426 1.00 45.95 389 GLU A O 1
ATOM 3003 N N . VAL A 1 391 ? 46.294 15.836 90.280 1.00 44.58 390 VAL A N 1
ATOM 3004 C CA . VAL A 1 391 ? 45.848 14.837 91.294 1.00 46.00 390 VAL A CA 1
ATOM 3005 C C . VAL A 1 391 ? 46.992 14.574 92.308 1.00 47.62 390 VAL A C 1
ATOM 3006 O O . VAL A 1 391 ? 46.704 14.128 93.381 1.00 46.73 390 VAL A O 1
ATOM 3010 N N . GLU A 1 392 ? 48.246 14.907 91.997 1.00 49.44 391 GLU A N 1
ATOM 3011 C CA . GLU A 1 392 ? 49.401 14.764 92.927 1.00 56.21 391 GLU A CA 1
ATOM 3012 C C . GLU A 1 392 ? 49.345 15.849 94.009 1.00 60.11 391 GLU A C 1
ATOM 3013 O O . GLU A 1 392 ? 49.112 16.998 93.665 1.00 58.22 391 GLU A O 1
ATOM 3028 N N . LEU B 1 3 ? 1.972 23.503 17.965 1.00 95.20 2 LEU B N 1
ATOM 3029 C CA . LEU B 1 3 ? 1.225 24.715 17.497 1.00 94.17 2 LEU B CA 1
ATOM 3030 C C . LEU B 1 3 ? 0.574 25.388 18.719 1.00 91.73 2 LEU B C 1
ATOM 3031 O O . LEU B 1 3 ? 0.691 26.622 18.849 1.00 93.65 2 LEU B O 1
ATOM 3033 N N . ILE B 1 4 ? -0.012 24.609 19.635 1.00 89.93 3 ILE B N 1
ATOM 3034 C CA . ILE B 1 4 ? -0.667 25.111 20.881 1.00 86.41 3 ILE B CA 1
ATOM 3035 C C . ILE B 1 4 ? -0.090 24.315 22.045 1.00 84.39 3 ILE B C 1
ATOM 3036 O O . ILE B 1 4 ? -0.419 23.143 22.207 1.00 83.55 3 ILE B O 1
ATOM 3041 N N . PRO B 1 5 ? 0.747 24.942 22.913 1.00 81.85 4 PRO B N 1
ATOM 3042 C CA . PRO B 1 5 ? 1.422 24.222 23.993 1.00 80.43 4 PRO B CA 1
ATOM 3043 C C . PRO B 1 5 ? 0.540 23.939 25.206 1.00 80.48 4 PRO B C 1
ATOM 3044 O O . PRO B 1 5 ? -0.350 24.727 25.536 1.00 79.79 4 PRO B O 1
ATOM 3048 N N . PRO B 1 6 ? 0.845 22.875 25.981 1.00 81.65 5 PRO B N 1
ATOM 3049 C CA . PRO B 1 6 ? 0.252 22.710 27.306 1.00 81.01 5 PRO B CA 1
ATOM 3050 C C . PRO B 1 6 ? 0.729 23.874 28.185 1.00 77.24 5 PRO B C 1
ATOM 3051 O O . PRO B 1 6 ? 1.794 24.416 27.929 1.00 74.43 5 PRO B O 1
ATOM 3055 N N . SER B 1 7 ? -0.059 24.224 29.199 1.00 77.82 6 SER B N 1
ATOM 3056 C CA . SER B 1 7 ? 0.265 25.285 30.193 1.00 75.41 6 SER B CA 1
ATOM 3057 C C . SER B 1 7 ? 0.915 24.706 31.462 1.00 73.68 6 SER B C 1
ATOM 3058 O O . SER B 1 7 ? 1.700 25.442 32.087 1.00 73.12 6 SER B O 1
ATOM 3061 N N . THR B 1 8 ? 0.656 23.441 31.818 1.00 76.36 7 THR B N 1
ATOM 3062 C CA . THR B 1 8 ? 1.071 22.866 33.134 1.00 73.52 7 THR B CA 1
ATOM 3063 C C . THR B 1 8 ? 2.015 21.666 32.964 1.00 71.77 7 THR B C 1
ATOM 3064 O O . THR B 1 8 ? 1.992 21.011 31.897 1.00 72.04 7 THR B O 1
ATOM 3068 N N . PHE B 1 9 ? 2.823 21.402 33.996 1.00 68.00 8 PHE B N 1
ATOM 3069 C CA . PHE B 1 9 ? 3.819 20.298 34.022 1.00 65.99 8 PHE B CA 1
ATOM 3070 C C . PHE B 1 9 ? 3.139 18.971 33.713 1.00 68.33 8 PHE B C 1
ATOM 3071 O O . PHE B 1 9 ? 3.715 18.151 32.991 1.00 68.97 8 PHE B O 1
ATOM 3079 N N . LEU B 1 10 ? 1.961 18.771 34.301 1.00 70.48 9 LEU B N 1
ATOM 3080 C CA . LEU B 1 10 ? 1.148 17.539 34.186 1.00 72.98 9 LEU B CA 1
ATOM 3081 C C . LEU B 1 10 ? -0.277 17.939 33.828 1.00 76.36 9 LEU B C 1
ATOM 3082 O O . LEU B 1 10 ? -0.752 18.985 34.270 1.00 76.83 9 LEU B O 1
ATOM 3087 N N . PRO B 1 11 ? -0.984 17.130 33.007 1.00 78.08 10 PRO B N 1
ATOM 3088 C CA . PRO B 1 11 ? -2.346 17.454 32.603 1.00 81.05 10 PRO B CA 1
ATOM 3089 C C . PRO B 1 11 ? -3.278 17.290 33.812 1.00 82.08 10 PRO B C 1
ATOM 3090 O O . PRO B 1 11 ? -2.974 16.485 34.686 1.00 80.23 10 PRO B O 1
ATOM 3094 N N . LYS B 1 12 ? -4.362 18.072 33.854 1.00 84.32 11 LYS B N 1
ATOM 3095 C CA . LYS B 1 12 ? -5.406 17.948 34.903 1.00 86.78 11 LYS B CA 1
ATOM 3096 C C . LYS B 1 12 ? -5.961 16.527 34.769 1.00 91.72 11 LYS B C 1
ATOM 3097 O O . LYS B 1 12 ? -6.157 16.086 33.611 1.00 93.60 11 LYS B O 1
ATOM 3100 N N . ARG B 1 13 ? -6.142 15.807 35.880 1.00 93.89 12 ARG B N 1
ATOM 3101 C CA . ARG B 1 13 ? -6.642 14.404 35.862 1.00 99.29 12 ARG B CA 1
ATOM 3102 C C . ARG B 1 13 ? -8.176 14.387 35.911 1.00 103.20 12 ARG B C 1
ATOM 3103 O O . ARG B 1 13 ? -8.761 15.325 36.498 1.00 101.69 12 ARG B O 1
ATOM 3111 N N . ASP B 1 14 ? -8.806 13.356 35.338 1.00 108.63 13 ASP B N 1
ATOM 3112 C CA . ASP B 1 14 ? -10.249 13.072 35.564 1.00 112.59 13 ASP B CA 1
ATOM 3113 C C . ASP B 1 14 ? -10.391 12.708 37.044 1.00 111.82 13 ASP B C 1
ATOM 3114 O O . ASP B 1 14 ? -9.936 11.609 37.412 1.00 110.71 13 ASP B O 1
ATOM 3116 N N . LYS B 1 15 ? -10.974 13.600 37.857 1.00 111.68 14 LYS B N 1
ATOM 3117 C CA . LYS B 1 15 ? -11.198 13.375 39.310 1.00 112.39 14 LYS B CA 1
ATOM 3118 C C . LYS B 1 15 ? -12.309 12.336 39.505 1.00 118.24 14 LYS B C 1
ATOM 3119 O O . LYS B 1 15 ? -12.440 11.868 40.643 1.00 121.48 14 LYS B O 1
ATOM 3121 N N . ASN B 1 16 ? -13.057 11.971 38.450 1.00 120.94 15 ASN B N 1
ATOM 3122 C CA . ASN B 1 16 ? -14.120 10.934 38.511 1.00 125.25 15 ASN B CA 1
ATOM 3123 C C . ASN B 1 16 ? -13.492 9.530 38.542 1.00 125.32 15 ASN B C 1
ATOM 3124 O O . ASN B 1 16 ? -14.171 8.596 39.021 1.00 129.69 15 ASN B O 1
ATOM 3126 N N . VAL B 1 17 ? -12.261 9.361 38.049 1.00 120.46 16 VAL B N 1
ATOM 3127 C CA . VAL B 1 17 ? -11.572 8.032 38.026 1.00 119.84 16 VAL B CA 1
ATOM 3128 C C . VAL B 1 17 ? -10.635 7.981 39.230 1.00 115.55 16 VAL B C 1
ATOM 3129 O O . VAL B 1 17 ? -9.943 8.956 39.493 1.00 114.24 16 VAL B O 1
ATOM 3131 N N . PRO B 1 18 ? -10.604 6.895 40.034 1.00 114.85 17 PRO B N 1
ATOM 3132 C CA . PRO B 1 18 ? -9.580 6.735 41.071 1.00 111.07 17 PRO B CA 1
ATOM 3133 C C . PRO B 1 18 ? -8.172 7.143 40.599 1.00 105.15 17 PRO B C 1
ATOM 3134 O O . PRO B 1 18 ? -7.810 6.807 39.509 1.00 106.45 17 PRO B O 1
ATOM 3138 N N . TYR B 1 19 ? -7.409 7.865 41.412 1.00 100.31 18 TYR B N 1
ATOM 3139 C CA . TYR B 1 19 ? -6.010 8.269 41.082 1.00 95.07 18 TYR B CA 1
ATOM 3140 C C . TYR B 1 19 ? -5.043 7.088 41.273 1.00 93.86 18 TYR B C 1
ATOM 3141 O O . TYR B 1 19 ? -5.107 6.424 42.304 1.00 94.62 18 TYR B O 1
ATOM 3150 N N . ILE B 1 20 ? -4.159 6.833 40.310 1.00 92.81 19 ILE B N 1
ATOM 3151 C CA . ILE B 1 20 ? -3.028 5.867 40.462 1.00 92.08 19 ILE B CA 1
ATOM 3152 C C . ILE B 1 20 ? -1.731 6.675 40.400 1.00 88.63 19 ILE B C 1
ATOM 3153 O O . ILE B 1 20 ? -1.545 7.370 39.396 1.00 87.62 19 ILE B O 1
ATOM 3155 N N . ALA B 1 21 ? -0.905 6.597 41.443 1.00 87.55 20 ALA B N 1
ATOM 3156 C CA . ALA B 1 21 ? 0.366 7.341 41.603 1.00 84.87 20 ALA B CA 1
ATOM 3157 C C . ALA B 1 21 ? 1.345 6.966 40.492 1.00 84.92 20 ALA B C 1
ATOM 3158 O O . ALA B 1 21 ? 1.739 5.808 40.436 1.00 84.08 20 ALA B O 1
ATOM 3160 N N . GLU B 1 22 ? 1.724 7.933 39.657 1.00 85.81 21 GLU B N 1
ATOM 3161 C CA . GLU B 1 22 ? 2.837 7.773 38.681 1.00 85.94 21 GLU B CA 1
ATOM 3162 C C . GLU B 1 22 ? 4.169 8.128 39.362 1.00 81.18 21 GLU B C 1
ATOM 3163 O O . GLU B 1 22 ? 4.162 8.986 40.258 1.00 78.81 21 GLU B O 1
ATOM 3169 N N . VAL B 1 23 ? 5.253 7.478 38.933 1.00 79.99 22 VAL B N 1
ATOM 3170 C CA . VAL B 1 23 ? 6.642 7.656 39.444 1.00 77.80 22 VAL B CA 1
ATOM 3171 C C . VAL B 1 23 ? 7.417 8.556 38.479 1.00 76.36 22 VAL B C 1
ATOM 3172 O O . VAL B 1 23 ? 7.478 8.203 37.278 1.00 80.01 22 VAL B O 1
ATOM 3176 N N . GLN B 1 24 ? 8.000 9.642 38.991 1.00 71.70 23 GLN B N 1
ATOM 3177 C CA . GLN B 1 24 ? 8.966 10.504 38.265 1.00 69.43 23 GLN B CA 1
ATOM 3178 C C . GLN B 1 24 ? 10.393 10.192 38.744 1.00 66.23 23 GLN B C 1
ATOM 3179 O O . GLN B 1 24 ? 10.648 10.297 39.963 1.00 65.10 23 GLN B O 1
ATOM 3185 N N . SER B 1 25 ? 11.264 9.797 37.808 1.00 64.97 24 SER B N 1
ATOM 3186 C CA . SER B 1 25 ? 12.731 9.647 37.981 1.00 63.70 24 SER B CA 1
ATOM 3187 C C . SER B 1 25 ? 13.370 11.042 37.994 1.00 61.58 24 SER B C 1
ATOM 3188 O O . SER B 1 25 ? 13.214 11.764 37.021 1.00 60.62 24 SER B O 1
ATOM 3191 N N . ILE B 1 26 ? 14.022 11.411 39.092 1.00 59.02 25 ILE B N 1
ATOM 3192 C CA . ILE B 1 26 ? 14.756 12.696 39.220 1.00 57.90 25 ILE B CA 1
ATOM 3193 C C . ILE B 1 26 ? 16.241 12.382 39.268 1.00 57.19 25 ILE B C 1
ATOM 3194 O O . ILE B 1 26 ? 16.700 11.691 40.166 1.00 58.02 25 ILE B O 1
ATOM 3199 N N . PRO B 1 27 ? 17.030 12.855 38.285 1.00 57.39 26 PRO B N 1
ATOM 3200 C CA . PRO B 1 27 ? 18.482 12.680 38.304 1.00 55.99 26 PRO B CA 1
ATOM 3201 C C . PRO B 1 27 ? 19.160 13.762 39.161 1.00 52.64 26 PRO B C 1
ATOM 3202 O O . PRO B 1 27 ? 19.153 14.906 38.811 1.00 52.24 26 PRO B O 1
ATOM 3206 N N . LEU B 1 28 ? 19.692 13.351 40.309 1.00 51.50 27 LEU B N 1
ATOM 3207 C CA . LEU B 1 28 ? 20.327 14.229 41.324 1.00 48.40 27 LEU B CA 1
ATOM 3208 C C . LEU B 1 28 ? 21.824 13.989 41.305 1.00 45.80 27 LEU B C 1
ATOM 3209 O O . LEU B 1 28 ? 22.229 12.842 41.116 1.00 45.10 27 LEU B O 1
ATOM 3214 N N . SER B 1 29 ? 22.591 15.071 41.448 1.00 44.49 28 SER B N 1
ATOM 3215 C CA . SER B 1 29 ? 24.049 15.023 41.694 1.00 44.12 28 SER B CA 1
ATOM 3216 C C . SER B 1 29 ? 24.267 14.098 42.886 1.00 43.71 28 SER B C 1
ATOM 3217 O O . SER B 1 29 ? 23.423 14.011 43.773 1.00 41.78 28 SER B O 1
ATOM 3220 N N . PRO B 1 30 ? 25.372 13.337 42.905 1.00 44.45 29 PRO B N 1
ATOM 3221 C CA . PRO B 1 30 ? 25.727 12.560 44.086 1.00 45.46 29 PRO B CA 1
ATOM 3222 C C . PRO B 1 30 ? 25.674 13.423 45.360 1.00 45.01 29 PRO B C 1
ATOM 3223 O O . PRO B 1 30 ? 25.234 12.929 46.395 1.00 42.97 29 PRO B O 1
ATOM 3227 N N . SER B 1 31 ? 26.061 14.697 45.273 1.00 44.43 30 SER B N 1
ATOM 3228 C CA . SER B 1 31 ? 26.212 15.560 46.475 1.00 44.04 30 SER B CA 1
ATOM 3229 C C . SER B 1 31 ? 24.830 15.908 47.025 1.00 43.86 30 SER B C 1
ATOM 3230 O O . SER B 1 31 ? 24.608 15.738 48.220 1.00 45.91 30 SER B O 1
ATOM 3233 N N . ALA B 1 32 ? 23.891 16.274 46.165 1.00 44.85 31 ALA B N 1
ATOM 3234 C CA . ALA B 1 32 ? 22.485 16.550 46.566 1.00 44.48 31 ALA B CA 1
ATOM 3235 C C . ALA B 1 32 ? 21.813 15.290 47.132 1.00 44.58 31 ALA B C 1
ATOM 3236 O O . ALA B 1 32 ? 21.123 15.390 48.178 1.00 44.99 31 ALA B O 1
ATOM 3238 N N . TYR B 1 33 ? 22.000 14.145 46.489 1.00 45.05 32 TYR B N 1
ATOM 3239 C CA . TYR B 1 33 ? 21.419 12.870 46.967 1.00 45.91 32 TYR B CA 1
ATOM 3240 C C . TYR B 1 33 ? 21.892 12.592 48.395 1.00 45.24 32 TYR B C 1
ATOM 3241 O O . TYR B 1 33 ? 21.092 12.186 49.221 1.00 44.80 32 TYR B O 1
ATOM 3250 N N . SER B 1 34 ? 23.186 12.725 48.641 1.00 45.45 33 SER B N 1
ATOM 3251 C CA . SER B 1 34 ? 23.800 12.345 49.928 1.00 46.83 33 SER B CA 1
ATOM 3252 C C . SER B 1 34 ? 23.352 13.347 51.016 1.00 45.41 33 SER B C 1
ATOM 3253 O O . SER B 1 34 ? 23.136 12.916 52.149 1.00 45.66 33 SER B O 1
ATOM 3256 N N . VAL B 1 35 ? 23.159 14.626 50.692 1.00 42.88 34 VAL B N 1
ATOM 3257 C CA . VAL B 1 35 ? 22.550 15.601 51.652 1.00 42.82 34 VAL B CA 1
ATOM 3258 C C . VAL B 1 35 ? 21.121 15.164 52.013 1.00 42.30 34 VAL B C 1
ATOM 3259 O O . VAL B 1 35 ? 20.778 15.149 53.209 1.00 43.08 34 VAL B O 1
ATOM 3263 N N . ILE B 1 36 ? 20.319 14.767 51.041 1.00 42.13 35 ILE B N 1
ATOM 3264 C CA . ILE B 1 36 ? 18.893 14.372 51.268 1.00 43.57 35 ILE B CA 1
ATOM 3265 C C . ILE B 1 36 ? 18.810 13.077 52.104 1.00 45.45 35 ILE B C 1
ATOM 3266 O O . ILE B 1 36 ? 18.032 13.067 53.040 1.00 46.10 35 ILE B O 1
ATOM 3271 N N . ILE B 1 37 ? 19.584 12.042 51.776 1.00 46.96 36 ILE B N 1
ATOM 3272 C CA . ILE B 1 37 ? 19.757 10.778 52.557 1.00 50.93 36 ILE B CA 1
ATOM 3273 C C . ILE B 1 37 ? 20.112 11.091 54.022 1.00 50.33 36 ILE B C 1
ATOM 3274 O O . ILE B 1 37 ? 19.431 10.563 54.924 1.00 51.36 36 ILE B O 1
ATOM 3279 N N . LYS B 1 38 ? 21.153 11.891 54.255 1.00 50.47 37 LYS B N 1
ATOM 3280 C CA . LYS B 1 38 ? 21.570 12.308 55.623 1.00 50.58 37 LYS B CA 1
ATOM 3281 C C . LYS B 1 38 ? 20.367 12.977 56.300 1.00 50.69 37 LYS B C 1
ATOM 3282 O O . LYS B 1 38 ? 19.983 12.519 57.410 1.00 52.54 37 LYS B O 1
ATOM 3285 N N . ASP B 1 39 ? 19.756 13.990 55.673 1.00 48.18 38 ASP B N 1
ATOM 3286 C CA . ASP B 1 39 ? 18.697 14.777 56.354 1.00 48.15 38 ASP B CA 1
ATOM 3287 C C . ASP B 1 39 ? 17.542 13.824 56.691 1.00 48.73 38 ASP B C 1
ATOM 3288 O O . ASP B 1 39 ? 16.996 13.942 57.779 1.00 48.12 38 ASP B O 1
ATOM 3293 N N . LYS B 1 40 ? 17.197 12.907 55.793 1.00 48.55 39 LYS B N 1
ATOM 3294 C CA . LYS B 1 40 ? 16.067 11.965 55.978 1.00 50.32 39 LYS B CA 1
ATOM 3295 C C . LYS B 1 40 ? 16.336 11.070 57.196 1.00 51.90 39 LYS B C 1
ATOM 3296 O O . LYS B 1 40 ? 15.410 10.869 57.977 1.00 53.72 39 LYS B O 1
ATOM 3302 N N . SER B 1 41 ? 17.533 10.510 57.349 1.00 53.44 40 SER B N 1
ATOM 3303 C CA . SER B 1 41 ? 17.774 9.579 58.490 1.00 57.83 40 SER B CA 1
ATOM 3304 C C . SER B 1 41 ? 17.870 10.400 59.781 1.00 58.32 40 SER B C 1
ATOM 3305 O O . SER B 1 41 ? 17.449 9.885 60.796 1.00 59.79 40 SER B O 1
ATOM 3308 N N . ILE B 1 42 ? 18.318 11.655 59.734 1.00 57.95 41 ILE B N 1
ATOM 3309 C CA . ILE B 1 42 ? 18.274 12.539 60.931 1.00 59.55 41 ILE B CA 1
ATOM 3310 C C . ILE B 1 42 ? 16.814 12.904 61.220 1.00 60.79 41 ILE B C 1
ATOM 3311 O O . ILE B 1 42 ? 16.424 12.803 62.384 1.00 63.42 41 ILE B O 1
ATOM 3316 N N . PHE B 1 43 ? 16.008 13.256 60.230 1.00 61.13 42 PHE B N 1
ATOM 3317 C CA . PHE B 1 43 ? 14.584 13.574 60.493 1.00 65.94 42 PHE B CA 1
ATOM 3318 C C . PHE B 1 43 ? 13.915 12.366 61.158 1.00 68.61 42 PHE B C 1
ATOM 3319 O O . PHE B 1 43 ? 13.223 12.564 62.158 1.00 70.09 42 PHE B O 1
ATOM 3327 N N . GLU B 1 44 ? 14.111 11.159 60.621 1.00 70.26 43 GLU B N 1
ATOM 3328 C CA . GLU B 1 44 ? 13.433 9.920 61.099 1.00 75.45 43 GLU B CA 1
ATOM 3329 C C . GLU B 1 44 ? 13.637 9.745 62.610 1.00 81.49 43 GLU B C 1
ATOM 3330 O O . GLU B 1 44 ? 12.684 9.282 63.273 1.00 86.04 43 GLU B O 1
ATOM 3336 N N . THR B 1 45 ? 14.812 10.118 63.142 1.00 85.52 44 THR B N 1
ATOM 3337 C CA . THR B 1 45 ? 15.163 9.996 64.587 1.00 89.12 44 THR B CA 1
ATOM 3338 C C . THR B 1 45 ? 14.304 10.961 65.434 1.00 93.34 44 THR B C 1
ATOM 3339 O O . THR B 1 45 ? 14.296 10.791 66.654 1.00 99.60 44 THR B O 1
ATOM 3343 N N . SER B 1 46 ? 13.607 11.929 64.827 1.00 94.28 45 SER B N 1
ATOM 3344 C CA . SER B 1 46 ? 12.575 12.780 65.486 1.00 95.78 45 SER B CA 1
ATOM 3345 C C . SER B 1 46 ? 11.273 11.988 65.711 1.00 96.84 45 SER B C 1
ATOM 3346 O O . SER B 1 46 ? 10.534 12.371 66.629 1.00 100.51 45 SER B O 1
ATOM 3348 N N . LEU B 1 47 ? 10.985 10.962 64.894 1.00 95.18 46 LEU B N 1
ATOM 3349 C CA . LEU B 1 47 ? 9.738 10.149 64.961 1.00 97.70 46 LEU B CA 1
ATOM 3350 C CA . GLY B 1 51 ? 10.232 4.790 62.693 1.00 85.15 50 GLY B CA 1
ATOM 3351 C C . GLY B 1 51 ? 10.874 5.286 61.399 1.00 83.50 50 GLY B C 1
ATOM 3352 O O . GLY B 1 51 ? 12.026 5.773 61.456 1.00 80.02 50 GLY B O 1
ATOM 3353 N N . SER B 1 52 ? 10.151 5.171 60.274 1.00 81.68 51 SER B N 1
ATOM 3354 C CA . SER B 1 52 ? 10.655 5.379 58.890 1.00 77.51 51 SER B CA 1
ATOM 3355 C C . SER B 1 52 ? 9.688 6.267 58.092 1.00 75.55 51 SER B C 1
ATOM 3356 O O . SER B 1 52 ? 8.463 6.201 58.320 1.00 76.03 51 SER B O 1
ATOM 3358 N N . VAL B 1 53 ? 10.227 7.082 57.190 1.00 71.85 52 VAL B N 1
ATOM 3359 C CA . VAL B 1 53 ? 9.441 7.842 56.167 1.00 69.38 52 VAL B CA 1
ATOM 3360 C C . VAL B 1 53 ? 9.997 7.443 54.804 1.00 65.94 52 VAL B C 1
ATOM 3361 O O . VAL B 1 53 ? 11.215 7.288 54.700 1.00 64.76 52 VAL B O 1
ATOM 3365 N N . SER B 1 54 ? 9.146 7.228 53.811 1.00 65.33 53 SER B N 1
ATOM 3366 C CA . SER B 1 54 ? 9.598 6.943 52.432 1.00 64.09 53 SER B CA 1
ATOM 3367 C C . SER B 1 54 ? 10.299 8.185 51.878 1.00 61.21 53 SER B C 1
ATOM 3368 O O . SER B 1 54 ? 10.026 9.310 52.313 1.00 58.70 53 SER B O 1
ATOM 3379 N N . SER B 1 56 ? 9.801 9.378 48.974 1.00 56.92 55 SER B N 1
ATOM 3380 C CA . SER B 1 56 ? 8.749 10.141 48.265 1.00 58.07 55 SER B CA 1
ATOM 3381 C C . SER B 1 56 ? 8.116 11.144 49.241 1.00 58.00 55 SER B C 1
ATOM 3382 O O . SER B 1 56 ? 7.968 12.330 48.892 1.00 56.82 55 SER B O 1
ATOM 3385 N N . SER B 1 57 ? 7.747 10.679 50.425 1.00 58.22 56 SER B N 1
ATOM 3386 C CA . SER B 1 57 ? 7.105 11.503 51.476 1.00 58.34 56 SER B CA 1
ATOM 3387 C C . SER B 1 57 ? 8.077 12.618 51.884 1.00 55.16 56 SER B C 1
ATOM 3388 O O . SER B 1 57 ? 7.651 13.774 51.991 1.00 52.97 56 SER B O 1
ATOM 3391 N N . PHE B 1 58 ? 9.352 12.286 52.074 1.00 52.59 57 PHE B N 1
ATOM 3392 C CA . PHE B 1 58 ? 10.370 13.257 52.520 1.00 50.72 57 PHE B CA 1
ATOM 3393 C C . PHE B 1 58 ? 10.540 14.319 51.411 1.00 50.30 57 PHE B C 1
ATOM 3394 O O . PHE B 1 58 ? 10.530 15.517 51.718 1.00 49.98 57 PHE B O 1
ATOM 3402 N N . LEU B 1 59 ? 10.661 13.900 50.147 1.00 50.33 58 LEU B N 1
ATOM 3403 C CA . LEU B 1 59 ? 10.833 14.825 49.000 1.00 49.69 58 LEU B CA 1
ATOM 3404 C C . LEU B 1 59 ? 9.567 15.673 48.871 1.00 50.49 58 LEU B C 1
ATOM 3405 O O . LEU B 1 59 ? 9.670 16.853 48.497 1.00 48.83 58 LEU B O 1
ATOM 3410 N N . THR B 1 60 ? 8.412 15.081 49.176 1.00 51.32 59 THR B N 1
ATOM 3411 C CA . THR B 1 60 ? 7.104 15.765 49.093 1.00 52.04 59 THR B CA 1
ATOM 3412 C C . THR B 1 60 ? 7.012 16.854 50.171 1.00 52.80 59 THR B C 1
ATOM 3413 O O . THR B 1 60 ? 6.524 17.955 49.836 1.00 53.21 59 THR B O 1
ATOM 3417 N N . SER B 1 61 ? 7.440 16.579 51.402 1.00 52.86 60 SER B N 1
ATOM 3418 C CA . SER B 1 61 ? 7.486 17.568 52.509 1.00 53.47 60 SER B CA 1
ATOM 3419 C C . SER B 1 61 ? 8.349 18.754 52.086 1.00 51.93 60 SER B C 1
ATOM 3420 O O . SER B 1 61 ? 7.964 19.899 52.358 1.00 56.56 60 SER B O 1
ATOM 3423 N N . ILE B 1 62 ? 9.515 18.483 51.508 1.00 50.78 61 ILE B N 1
ATOM 3424 C CA . ILE B 1 62 ? 10.461 19.552 51.087 1.00 48.21 61 ILE B CA 1
ATOM 3425 C C . ILE B 1 62 ? 9.741 20.409 50.043 1.00 49.74 61 ILE B C 1
ATOM 3426 O O . ILE B 1 62 ? 9.686 21.639 50.225 1.00 49.84 61 ILE B O 1
ATOM 3431 N N . PHE B 1 63 ? 9.203 19.761 49.005 1.00 48.61 62 PHE B N 1
ATOM 3432 C CA . PHE B 1 63 ? 8.459 20.432 47.926 1.00 48.04 62 PHE B CA 1
ATOM 3433 C C . PHE B 1 63 ? 7.328 21.255 48.541 1.00 49.20 62 PHE B C 1
ATOM 3434 O O . PHE B 1 63 ? 7.266 22.427 48.192 1.00 49.32 62 PHE B O 1
ATOM 3442 N N . ASP B 1 64 ? 6.516 20.702 49.443 1.00 50.77 63 ASP B N 1
ATOM 3443 C CA . ASP B 1 64 ? 5.292 21.357 49.972 1.00 51.91 63 ASP B CA 1
ATOM 3444 C C . ASP B 1 64 ? 5.694 22.615 50.745 1.00 52.03 63 ASP B C 1
ATOM 3445 O O . ASP B 1 64 ? 5.080 23.706 50.528 1.00 50.31 63 ASP B O 1
ATOM 3450 N N . SER B 1 65 ? 6.700 22.492 51.603 1.00 49.28 64 SER B N 1
ATOM 3451 C CA . SER B 1 65 ? 7.194 23.630 52.403 1.00 47.93 64 SER B CA 1
ATOM 3452 C C . SER B 1 65 ? 7.728 24.740 51.500 1.00 44.83 64 SER B C 1
ATOM 3453 O O . SER B 1 65 ? 7.327 25.904 51.699 1.00 45.74 64 SER B O 1
ATOM 3456 N N . ALA B 1 66 ? 8.633 24.416 50.585 1.00 43.07 65 ALA B N 1
ATOM 3457 C CA . ALA B 1 66 ? 9.292 25.413 49.718 1.00 42.58 65 ALA B CA 1
ATOM 3458 C C . ALA B 1 66 ? 8.225 26.101 48.855 1.00 43.69 65 ALA B C 1
ATOM 3459 O O . ALA B 1 66 ? 8.311 27.316 48.672 1.00 44.85 65 ALA B O 1
ATOM 3461 N N . TYR B 1 67 ? 7.261 25.331 48.355 1.00 45.28 66 TYR B N 1
ATOM 3462 C CA . TYR B 1 67 ? 6.203 25.780 47.423 1.00 46.51 66 TYR B CA 1
ATOM 3463 C C . TYR B 1 67 ? 5.289 26.780 48.128 1.00 48.18 66 TYR B C 1
ATOM 3464 O O . TYR B 1 67 ? 5.012 27.866 47.570 1.00 49.44 66 TYR B O 1
ATOM 3473 N N . ILE B 1 68 ? 4.796 26.432 49.304 1.00 49.21 67 ILE B N 1
ATOM 3474 C CA . ILE B 1 68 ? 3.797 27.277 50.018 1.00 50.44 67 ILE B CA 1
ATOM 3475 C C . ILE B 1 68 ? 4.457 28.621 50.401 1.00 49.71 67 ILE B C 1
ATOM 3476 O O . ILE B 1 68 ? 3.759 29.657 50.321 1.00 50.32 67 ILE B O 1
ATOM 3480 N N . ALA B 1 69 ? 5.747 28.650 50.766 1.00 47.26 68 ALA B N 1
ATOM 3481 C CA . ALA B 1 69 ? 6.441 29.921 51.078 1.00 46.32 68 ALA B CA 1
ATOM 3482 C C . ALA B 1 69 ? 6.489 30.786 49.806 1.00 46.62 68 ALA B C 1
ATOM 3483 O O . ALA B 1 69 ? 6.258 32.030 49.894 1.00 47.40 68 ALA B O 1
ATOM 3485 N N . SER B 1 70 ? 6.764 30.174 48.657 1.00 45.21 69 SER B N 1
ATOM 3486 C CA . SER B 1 70 ? 6.827 30.908 47.376 1.00 45.35 69 SER B CA 1
ATOM 3487 C C . SER B 1 70 ? 5.417 31.391 47.020 1.00 48.23 69 SER B C 1
ATOM 3488 O O . SER B 1 70 ? 5.249 32.575 46.747 1.00 52.42 69 SER B O 1
ATOM 3491 N N . LEU B 1 71 ? 4.426 30.513 47.057 1.00 50.07 70 LEU B N 1
ATOM 3492 C CA . LEU B 1 71 ? 3.041 30.818 46.611 1.00 52.72 70 LEU B CA 1
ATOM 3493 C C . LEU B 1 71 ? 2.465 31.951 47.471 1.00 54.02 70 LEU B C 1
ATOM 3494 O O . LEU B 1 71 ? 1.729 32.778 46.934 1.00 56.53 70 LEU B O 1
ATOM 3499 N N . LYS B 1 72 ? 2.771 31.976 48.762 1.00 54.14 71 LYS B N 1
ATOM 3500 C CA . LYS B 1 72 ? 2.111 32.884 49.729 1.00 55.87 71 LYS B CA 1
ATOM 3501 C C . LYS B 1 72 ? 3.043 34.055 50.070 1.00 53.98 71 LYS B C 1
ATOM 3502 O O . LYS B 1 72 ? 2.746 34.763 51.036 1.00 52.38 71 LYS B O 1
ATOM 3508 N N . TYR B 1 73 ? 4.106 34.271 49.297 1.00 53.13 72 TYR B N 1
ATOM 3509 C CA . TYR B 1 73 ? 5.134 35.305 49.577 1.00 55.58 72 TYR B CA 1
ATOM 3510 C C . TYR B 1 73 ? 4.499 36.686 49.766 1.00 57.72 72 TYR B C 1
ATOM 3511 O O . TYR B 1 73 ? 4.913 37.416 50.683 1.00 58.81 72 TYR B O 1
ATOM 3520 N N . LYS B 1 74 ? 3.512 37.046 48.952 1.00 63.05 73 LYS B N 1
ATOM 3521 C CA . LYS B 1 74 ? 2.846 38.380 49.029 1.00 68.31 73 LYS B CA 1
ATOM 3522 C C . LYS B 1 74 ? 1.395 38.197 49.505 1.00 69.65 73 LYS B C 1
ATOM 3523 O O . LYS B 1 74 ? 0.548 39.064 49.235 1.00 74.49 73 LYS B O 1
ATOM 3529 N N . SER B 1 75 ? 1.103 37.102 50.184 1.00 65.87 74 SER B N 1
ATOM 3530 C CA . SER B 1 75 ? -0.237 36.797 50.726 1.00 67.44 74 SER B CA 1
ATOM 3531 C C . SER B 1 75 ? -0.519 37.691 51.943 1.00 67.14 74 SER B C 1
ATOM 3532 O O . SER B 1 75 ? 0.444 38.166 52.597 1.00 67.35 74 SER B O 1
ATOM 3535 N N . ASP B 1 76 ? -1.801 37.901 52.239 1.00 66.54 75 ASP B N 1
ATOM 3536 C CA . ASP B 1 76 ? -2.289 38.641 53.433 1.00 68.67 75 ASP B CA 1
ATOM 3537 C C . ASP B 1 76 ? -1.786 37.950 54.702 1.00 69.43 75 ASP B C 1
ATOM 3538 O O . ASP B 1 76 ? -1.617 38.648 55.717 1.00 71.35 75 ASP B O 1
ATOM 3543 N N . ASP B 1 77 ? -1.581 36.634 54.637 1.00 66.84 76 ASP B N 1
ATOM 3544 C CA . ASP B 1 77 ? -1.225 35.799 55.809 1.00 67.71 76 ASP B CA 1
ATOM 3545 C C . ASP B 1 77 ? 0.203 35.246 55.607 1.00 64.37 76 ASP B C 1
ATOM 3546 O O . ASP B 1 77 ? 0.475 34.111 56.050 1.00 64.99 76 ASP B O 1
ATOM 3551 N N . ASN B 1 78 ? 1.111 36.046 55.034 1.00 60.19 77 ASN B N 1
ATOM 3552 C CA . ASN B 1 78 ? 2.537 35.669 54.839 1.00 58.44 77 ASN B CA 1
ATOM 3553 C C . ASN B 1 78 ? 3.289 35.676 56.180 1.00 58.23 77 ASN B C 1
ATOM 3554 O O . ASN B 1 78 ? 4.411 35.121 56.213 1.00 54.23 77 ASN B O 1
ATOM 3559 N N . TYR B 1 79 ? 2.700 36.254 57.236 1.00 60.02 78 TYR B N 1
ATOM 3560 C CA . TYR B 1 79 ? 3.173 36.090 58.639 1.00 61.85 78 TYR B CA 1
ATOM 3561 C C . TYR B 1 79 ? 3.317 34.594 58.974 1.00 60.89 78 TYR B C 1
ATOM 3562 O O . TYR B 1 79 ? 4.153 34.253 59.822 1.00 61.14 78 TYR B O 1
ATOM 3571 N N . LYS B 1 80 ? 2.576 33.725 58.285 1.00 60.06 79 LYS B N 1
ATOM 3572 C CA . LYS B 1 80 ? 2.553 32.269 58.572 1.00 60.01 79 LYS B CA 1
ATOM 3573 C C . LYS B 1 80 ? 3.879 31.631 58.160 1.00 56.10 79 LYS B C 1
ATOM 3574 O O . LYS B 1 80 ? 4.183 30.562 58.693 1.00 56.10 79 LYS B O 1
ATOM 3580 N N . TYR B 1 81 ? 4.628 32.261 57.262 1.00 52.25 80 TYR B N 1
ATOM 3581 C CA . TYR B 1 81 ? 5.762 31.630 56.541 1.00 51.37 80 TYR B CA 1
ATOM 3582 C C . TYR B 1 81 ? 7.059 32.372 56.854 1.00 49.43 80 TYR B C 1
ATOM 3583 O O . TYR B 1 81 ? 8.042 32.147 56.167 1.00 47.48 80 TYR B O 1
ATOM 3592 N N . ILE B 1 82 ? 7.054 33.238 57.859 1.00 50.34 81 ILE B N 1
ATOM 3593 C CA . ILE B 1 82 ? 8.284 33.933 58.316 1.00 50.78 81 ILE B CA 1
ATOM 3594 C C . ILE B 1 82 ? 9.322 32.852 58.645 1.00 49.22 81 ILE B C 1
ATOM 3595 O O . ILE B 1 82 ? 9.028 31.942 59.433 1.00 50.88 81 ILE B O 1
ATOM 3600 N N . GLY B 1 83 ? 10.494 32.942 58.036 1.00 47.65 82 GLY B N 1
ATOM 3601 C CA . GLY B 1 83 ? 11.621 32.034 58.293 1.00 47.61 82 GLY B CA 1
ATOM 3602 C C . GLY B 1 83 ? 11.601 30.807 57.384 1.00 47.78 82 GLY B C 1
ATOM 3603 O O . GLY B 1 83 ? 12.592 30.085 57.419 1.00 49.98 82 GLY B O 1
ATOM 3604 N N . ILE B 1 84 ? 10.540 30.532 56.613 1.00 46.23 83 ILE B N 1
ATOM 3605 C CA . ILE B 1 84 ? 10.564 29.384 55.657 1.00 46.60 83 ILE B CA 1
ATOM 3606 C C . ILE B 1 84 ? 11.405 29.807 54.451 1.00 43.73 83 ILE B C 1
ATOM 3607 O O . ILE B 1 84 ? 11.140 30.820 53.834 1.00 42.21 83 ILE B O 1
ATOM 3612 N N . PRO B 1 85 ? 12.520 29.109 54.135 1.00 43.19 84 PRO B N 1
ATOM 3613 C CA . PRO B 1 85 ? 13.386 29.529 53.035 1.00 41.52 84 PRO B CA 1
ATOM 3614 C C . PRO B 1 85 ? 12.655 29.620 51.687 1.00 42.24 84 PRO B C 1
ATOM 3615 O O . PRO B 1 85 ? 11.776 28.803 51.428 1.00 43.88 84 PRO B O 1
ATOM 3619 N N . LEU B 1 86 ? 13.044 30.614 50.886 1.00 41.83 85 LEU B N 1
ATOM 3620 C CA . LEU B 1 86 ? 12.558 30.851 49.511 1.00 41.16 85 LEU B CA 1
ATOM 3621 C C . LEU B 1 86 ? 13.621 30.313 48.556 1.00 40.13 85 LEU B C 1
ATOM 3622 O O . LEU B 1 86 ? 14.666 30.914 48.449 1.00 38.02 85 LEU B O 1
ATOM 3627 N N . LEU B 1 87 ? 13.383 29.141 47.975 1.00 40.91 86 LEU B N 1
ATOM 3628 C CA . LEU B 1 87 ? 14.338 28.475 47.070 1.00 41.05 86 LEU B CA 1
ATOM 3629 C C . LEU B 1 87 ? 14.375 29.240 45.754 1.00 40.57 86 LEU B C 1
ATOM 3630 O O . LEU B 1 87 ? 13.295 29.608 45.259 1.00 40.71 86 LEU B O 1
ATOM 3635 N N . ASN B 1 88 ? 15.573 29.370 45.194 1.00 41.09 87 ASN B N 1
ATOM 3636 C CA . ASN B 1 88 ? 15.856 29.911 43.848 1.00 42.64 87 ASN B CA 1
ATOM 3637 C C . ASN B 1 88 ? 15.093 29.102 42.791 1.00 43.79 87 ASN B C 1
ATOM 3638 O O . ASN B 1 88 ? 14.746 29.714 41.796 1.00 46.38 87 ASN B O 1
ATOM 3643 N N . ALA B 1 89 ? 14.768 27.823 43.023 1.00 43.41 88 ALA B N 1
ATOM 3644 C CA . ALA B 1 89 ? 14.044 26.973 42.045 1.00 44.11 88 ALA B CA 1
ATOM 3645 C C . ALA B 1 89 ? 12.580 27.400 41.921 1.00 42.95 88 ALA B C 1
ATOM 3646 O O . ALA B 1 89 ? 11.989 27.136 40.849 1.00 41.62 88 ALA B O 1
ATOM 3648 N N . PHE B 1 90 ? 12.009 27.979 42.978 1.00 41.38 89 PHE B N 1
ATOM 3649 C CA . PHE B 1 90 ? 10.646 28.563 42.947 1.00 43.30 89 PHE B CA 1
ATOM 3650 C C . PHE B 1 90 ? 10.753 30.017 42.457 1.00 42.94 89 PHE B C 1
ATOM 3651 O O . PHE B 1 90 ? 11.688 30.728 42.826 1.00 40.59 89 PHE B O 1
ATOM 3659 N N . VAL B 1 91 ? 9.794 30.424 41.637 1.00 44.07 90 VAL B N 1
ATOM 3660 C CA . VAL B 1 91 ? 9.926 31.614 40.748 1.00 44.62 90 VAL B CA 1
ATOM 3661 C C . VAL B 1 91 ? 8.859 32.648 41.123 1.00 45.28 90 VAL B C 1
ATOM 3662 O O . VAL B 1 91 ? 9.190 33.821 41.087 1.00 45.34 90 VAL B O 1
ATOM 3666 N N . GLU B 1 92 ? 7.645 32.239 41.493 1.00 46.00 91 GLU B N 1
ATOM 3667 C CA . GLU B 1 92 ? 6.561 33.162 41.921 1.00 47.87 91 GLU B CA 1
ATOM 3668 C C . GLU B 1 92 ? 7.101 34.254 42.870 1.00 46.05 91 GLU B C 1
ATOM 3669 O O . GLU B 1 92 ? 6.885 35.435 42.597 1.00 44.68 91 GLU B O 1
ATOM 3675 N N . TRP B 1 93 ? 7.790 33.886 43.946 1.00 44.49 92 TRP B N 1
ATOM 3676 C CA . TRP B 1 93 ? 8.271 34.885 44.927 1.00 42.80 92 TRP B CA 1
ATOM 3677 C C . TRP B 1 93 ? 9.224 35.854 44.228 1.00 42.51 92 TRP B C 1
ATOM 3678 O O . TRP B 1 93 ? 9.271 37.027 44.654 1.00 39.73 92 TRP B O 1
ATOM 3689 N N . GLN B 1 94 ? 10.004 35.370 43.260 1.00 42.87 93 GLN B N 1
ATOM 3690 C CA . GLN B 1 94 ? 11.066 36.189 42.626 1.00 43.18 93 GLN B CA 1
ATOM 3691 C C . GLN B 1 94 ? 10.396 37.203 41.704 1.00 45.02 93 GLN B C 1
ATOM 3692 O O . GLN B 1 94 ? 10.910 38.303 41.616 1.00 45.70 93 GLN B O 1
ATOM 3698 N N . ILE B 1 95 ? 9.240 36.869 41.134 1.00 45.82 94 ILE B N 1
ATOM 3699 C CA . ILE B 1 95 ? 8.424 37.822 40.331 1.00 46.75 94 ILE B CA 1
ATOM 3700 C C . ILE B 1 95 ? 7.786 38.831 41.285 1.00 46.95 94 ILE B C 1
ATOM 3701 O O . ILE B 1 95 ? 7.916 40.023 41.022 1.00 46.73 94 ILE B O 1
ATOM 3706 N N . GLU B 1 96 ? 7.182 38.379 42.377 1.00 47.36 95 GLU B N 1
ATOM 3707 C CA . GLU B 1 96 ? 6.478 39.257 43.347 1.00 49.25 95 GLU B CA 1
ATOM 3708 C C . GLU B 1 96 ? 7.457 40.185 44.083 1.00 48.84 95 GLU B C 1
ATOM 3709 O O . GLU B 1 96 ? 7.025 41.249 44.523 1.00 50.32 95 GLU B O 1
ATOM 3715 N N . GLU B 1 97 ? 8.730 39.819 44.182 1.00 45.08 96 GLU B N 1
ATOM 3716 C CA . GLU B 1 97 ? 9.771 40.631 44.842 1.00 44.77 96 GLU B CA 1
ATOM 3717 C C . GLU B 1 97 ? 10.098 41.867 43.991 1.00 42.75 96 GLU B C 1
ATOM 3718 O O . GLU B 1 97 ? 10.625 42.818 44.525 1.00 41.70 96 GLU B O 1
ATOM 3724 N N . ILE B 1 98 ? 9.834 41.852 42.690 1.00 42.71 97 ILE B N 1
ATOM 3725 C CA . ILE B 1 98 ? 10.147 43.011 41.809 1.00 42.62 97 ILE B CA 1
ATOM 3726 C C . ILE B 1 98 ? 9.515 44.288 42.401 1.00 41.81 97 ILE B C 1
ATOM 3727 O O . ILE B 1 98 ? 8.322 44.298 42.726 1.00 41.18 97 ILE B O 1
ATOM 3732 N N . ASP B 1 99 ? 10.311 45.334 42.542 1.00 41.83 98 ASP B N 1
ATOM 3733 C CA . ASP B 1 99 ? 9.874 46.665 43.039 1.00 42.19 98 ASP B CA 1
ATOM 3734 C C . ASP B 1 99 ? 8.449 46.980 42.539 1.00 43.15 98 ASP B C 1
ATOM 3735 O O . ASP B 1 99 ? 8.215 47.238 41.328 1.00 41.71 98 ASP B O 1
ATOM 3740 N N . ASP B 1 100 ? 7.523 46.992 43.478 1.00 44.07 99 ASP B N 1
ATOM 3741 C CA . ASP B 1 100 ? 6.077 47.240 43.275 1.00 46.65 99 ASP B CA 1
ATOM 3742 C C . ASP B 1 100 ? 5.840 48.641 42.682 1.00 45.67 99 ASP B C 1
ATOM 3743 O O . ASP B 1 100 ? 4.800 48.810 42.026 1.00 45.38 99 ASP B O 1
ATOM 3748 N N . SER B 1 101 ? 6.737 49.605 42.916 1.00 43.82 100 SER B N 1
ATOM 3749 C CA . SER B 1 101 ? 6.550 51.025 42.513 1.00 44.34 100 SER B CA 1
ATOM 3750 C C . SER B 1 101 ? 6.792 51.232 41.002 1.00 44.98 100 SER B C 1
ATOM 3751 O O . SER B 1 101 ? 6.482 52.320 40.522 1.00 44.62 100 SER B O 1
ATOM 3754 N N . LEU B 1 102 ? 7.341 50.242 40.282 1.00 44.00 101 LEU B N 1
ATOM 3755 C CA . LEU B 1 102 ? 7.663 50.352 38.829 1.00 42.90 101 LEU B CA 1
ATOM 3756 C C . LEU B 1 102 ? 6.389 50.398 37.988 1.00 42.62 101 LEU B C 1
ATOM 3757 O O . LEU B 1 102 ? 5.411 49.810 38.394 1.00 42.97 101 LEU B O 1
ATOM 3762 N N . ASP B 1 103 ? 6.416 51.068 36.835 1.00 44.56 102 ASP B N 1
ATOM 3763 C CA . ASP B 1 103 ? 5.333 50.989 35.801 1.00 46.48 102 ASP B CA 1
ATOM 3764 C C . ASP B 1 103 ? 5.212 49.537 35.279 1.00 45.62 102 ASP B C 1
ATOM 3765 O O . ASP B 1 103 ? 6.122 48.734 35.460 1.00 44.25 102 ASP B O 1
ATOM 3770 N N . ASP B 1 104 ? 4.084 49.184 34.696 1.00 45.63 103 ASP B N 1
ATOM 3771 C CA . ASP B 1 104 ? 3.815 47.804 34.207 1.00 48.02 103 ASP B CA 1
ATOM 3772 C C . ASP B 1 104 ? 4.823 47.398 33.129 1.00 46.54 103 ASP B C 1
ATOM 3773 O O . ASP B 1 104 ? 5.287 46.247 33.178 1.00 45.02 103 ASP B O 1
ATOM 3778 N N . LYS B 1 105 ? 5.183 48.306 32.220 1.00 46.16 104 LYS B N 1
ATOM 3779 C CA . LYS B 1 105 ? 6.100 48.013 31.088 1.00 46.43 104 LYS B CA 1
ATOM 3780 C C . LYS B 1 105 ? 7.469 47.653 31.667 1.00 44.62 104 LYS B C 1
ATOM 3781 O O . LYS B 1 105 ? 8.061 46.649 31.231 1.00 43.06 104 LYS B O 1
ATOM 3784 N N . SER B 1 106 ? 7.938 48.417 32.655 1.00 44.18 105 SER B N 1
ATOM 3785 C CA . SER B 1 106 ? 9.233 48.153 33.339 1.00 44.34 105 SER B CA 1
ATOM 3786 C C . SER B 1 106 ? 9.188 46.777 33.983 1.00 43.34 105 SER B C 1
ATOM 3787 O O . SER B 1 106 ? 10.144 46.034 33.810 1.00 44.30 105 SER B O 1
ATOM 3790 N N . LYS B 1 107 ? 8.121 46.457 34.702 1.00 44.47 106 LYS B N 1
ATOM 3791 C CA . LYS B 1 107 ? 7.986 45.130 35.370 1.00 46.38 106 LYS B CA 1
ATOM 3792 C C . LYS B 1 107 ? 8.037 44.007 34.321 1.00 46.47 106 LYS B C 1
ATOM 3793 O O . LYS B 1 107 ? 8.724 43.037 34.572 1.00 45.06 106 LYS B O 1
ATOM 3799 N N . GLU B 1 108 ? 7.341 44.145 33.190 1.00 48.21 107 GLU B N 1
ATOM 3800 C CA . GLU B 1 108 ? 7.340 43.101 32.123 1.00 50.41 107 GLU B CA 1
ATOM 3801 C C . GLU B 1 108 ? 8.783 42.901 31.620 1.00 49.86 107 GLU B C 1
ATOM 3802 O O . GLU B 1 108 ? 9.226 41.733 31.456 1.00 47.73 107 GLU B O 1
ATOM 3808 N N . ILE B 1 109 ? 9.539 43.983 31.452 1.00 47.34 108 ILE B N 1
ATOM 3809 C CA . ILE B 1 109 ? 10.955 43.867 31.014 1.00 46.40 108 ILE B CA 1
ATOM 3810 C C . ILE B 1 109 ? 11.781 43.167 32.102 1.00 44.57 108 ILE B C 1
ATOM 3811 O O . ILE B 1 109 ? 12.622 42.318 31.755 1.00 44.61 108 ILE B O 1
ATOM 3816 N N . ILE B 1 110 ? 11.527 43.454 33.376 1.00 43.84 109 ILE B N 1
ATOM 3817 C CA . ILE B 1 110 ? 12.304 42.823 34.471 1.00 42.55 109 ILE B CA 1
ATOM 3818 C C . ILE B 1 110 ? 11.912 41.343 34.523 1.00 41.87 109 ILE B C 1
ATOM 3819 O O . ILE B 1 110 ? 12.811 40.498 34.682 1.00 40.43 109 ILE B O 1
ATOM 3824 N N . LYS B 1 111 ? 10.610 41.065 34.507 1.00 43.04 110 LYS B N 1
ATOM 3825 C CA . LYS B 1 111 ? 10.046 39.690 34.481 1.00 46.32 110 LYS B CA 1
ATOM 3826 C C . LYS B 1 111 ? 10.726 38.859 33.382 1.00 46.99 110 LYS B C 1
ATOM 3827 O O . LYS B 1 111 ? 11.220 37.792 33.717 1.00 46.42 110 LYS B O 1
ATOM 3833 N N . SER B 1 112 ? 10.805 39.342 32.139 1.00 47.72 111 SER B N 1
ATOM 3834 C CA . SER B 1 112 ? 11.479 38.610 31.032 1.00 48.70 111 SER B CA 1
ATOM 3835 C C . SER B 1 112 ? 12.970 38.416 31.347 1.00 48.57 111 SER B C 1
ATOM 3836 O O . SER B 1 112 ? 13.487 37.342 31.049 1.00 47.57 111 SER B O 1
ATOM 3839 N N . TYR B 1 113 ? 13.651 39.434 31.871 1.00 48.06 112 TYR B N 1
ATOM 3840 C CA . TYR B 1 113 ? 15.081 39.333 32.250 1.00 48.65 112 TYR B CA 1
ATOM 3841 C C . TYR B 1 113 ? 15.257 38.203 33.271 1.00 50.15 112 TYR B C 1
ATOM 3842 O O . TYR B 1 113 ? 16.237 37.454 33.141 1.00 49.76 112 TYR B O 1
ATOM 3851 N N . LEU B 1 114 ? 14.375 38.109 34.276 1.00 51.86 113 LEU B N 1
ATOM 3852 C CA . LEU B 1 114 ? 14.456 37.062 35.333 1.00 52.10 113 LEU B CA 1
ATOM 3853 C C . LEU B 1 114 ? 14.158 35.666 34.743 1.00 51.56 113 LEU B C 1
ATOM 3854 O O . LEU B 1 114 ? 14.865 34.692 35.071 1.00 49.24 113 LEU B O 1
ATOM 3859 N N . ILE B 1 115 ? 13.071 35.521 34.004 1.00 51.51 114 ILE B N 1
ATOM 3860 C CA . ILE B 1 115 ? 12.681 34.213 33.399 1.00 53.63 114 ILE B CA 1
ATOM 3861 C C . ILE B 1 115 ? 13.873 33.711 32.579 1.00 55.96 114 ILE B C 1
ATOM 3862 O O . ILE B 1 115 ? 14.307 32.592 32.832 1.00 58.16 114 ILE B O 1
ATOM 3867 N N . SER B 1 116 ? 14.432 34.539 31.697 1.00 55.52 115 SER B N 1
ATOM 3868 C CA . SER B 1 116 ? 15.541 34.140 30.797 1.00 57.80 115 SER B CA 1
ATOM 3869 C C . SER B 1 116 ? 16.782 33.719 31.592 1.00 56.98 115 SER B C 1
ATOM 3870 O O . SER B 1 116 ? 17.456 32.800 31.136 1.00 57.47 115 SER B O 1
ATOM 3873 N N . LYS B 1 117 ? 17.116 34.393 32.693 1.00 54.04 116 LYS B N 1
ATOM 3874 C CA . LYS B 1 117 ? 18.367 34.116 33.452 1.00 52.89 116 LYS B CA 1
ATOM 3875 C C . LYS B 1 117 ? 18.146 32.858 34.307 1.00 51.65 116 LYS B C 1
ATOM 3876 O O . LYS B 1 117 ? 19.111 32.071 34.470 1.00 49.79 116 LYS B O 1
ATOM 3880 N N . LEU B 1 118 ? 16.939 32.654 34.829 1.00 50.31 117 LEU B N 1
ATOM 3881 C CA . LEU B 1 118 ? 16.622 31.421 35.592 1.00 51.62 117 LEU B CA 1
ATOM 3882 C C . LEU B 1 118 ? 16.566 30.217 34.626 1.00 55.32 117 LEU B C 1
ATOM 3883 O O . LEU B 1 118 ? 17.108 29.169 34.977 1.00 55.90 117 LEU B O 1
ATOM 3888 N N . SER B 1 119 ? 15.984 30.365 33.439 1.00 55.31 118 SER B N 1
ATOM 3889 C CA . SER B 1 119 ? 16.008 29.335 32.373 1.00 60.80 118 SER B CA 1
ATOM 3890 C C . SER B 1 119 ? 17.450 28.923 32.064 1.00 62.72 118 SER B C 1
ATOM 3891 O O . SER B 1 119 ? 17.735 27.712 32.089 1.00 64.87 118 SER B O 1
ATOM 3894 N N . ALA B 1 120 ? 18.328 29.883 31.790 1.00 63.30 119 ALA B N 1
ATOM 3895 C CA . ALA B 1 120 ? 19.736 29.616 31.408 1.00 64.01 119 ALA B CA 1
ATOM 3896 C C . ALA B 1 120 ? 20.450 28.890 32.551 1.00 62.75 119 ALA B C 1
ATOM 3897 O O . ALA B 1 120 ? 21.244 27.997 32.247 1.00 63.94 119 ALA B O 1
ATOM 3899 N N . LYS B 1 121 ? 20.160 29.241 33.806 1.00 61.37 120 LYS B N 1
ATOM 3900 C CA . LYS B 1 121 ? 20.858 28.692 34.996 1.00 61.95 120 LYS B CA 1
ATOM 3901 C C . LYS B 1 121 ? 20.509 27.211 35.227 1.00 64.41 120 LYS B C 1
ATOM 3902 O O . LYS B 1 121 ? 21.459 26.433 35.473 1.00 64.20 120 LYS B O 1
ATOM 3908 N N . TYR B 1 122 ? 19.224 26.838 35.166 1.00 64.00 121 TYR B N 1
ATOM 3909 C CA . TYR B 1 122 ? 18.738 25.445 35.363 1.00 65.70 121 TYR B CA 1
ATOM 3910 C C . TYR B 1 122 ? 18.677 24.680 34.027 1.00 68.45 121 TYR B C 1
ATOM 3911 O O . TYR B 1 122 ? 18.246 23.538 34.057 1.00 69.50 121 TYR B O 1
ATOM 3920 N N . GLU B 1 123 ? 19.117 25.269 32.906 1.00 73.69 122 GLU B N 1
ATOM 3921 C CA . GLU B 1 123 ? 19.174 24.602 31.569 1.00 77.97 122 GLU B CA 1
ATOM 3922 C C . GLU B 1 123 ? 20.627 24.247 31.199 1.00 83.11 122 GLU B C 1
ATOM 3923 O O . GLU B 1 123 ? 20.813 23.727 30.080 1.00 87.20 122 GLU B O 1
ATOM 3925 N N . LYS B 1 124 ? 21.618 24.507 32.072 1.00 81.36 123 LYS B N 1
ATOM 3926 C CA . LYS B 1 124 ? 23.061 24.248 31.781 1.00 82.63 123 LYS B CA 1
ATOM 3927 C C . LYS B 1 124 ? 23.340 22.747 32.012 1.00 84.47 123 LYS B C 1
ATOM 3928 O O . LYS B 1 124 ? 23.279 22.321 33.193 1.00 83.38 123 LYS B O 1
ATOM 3930 N N . THR B 1 125 ? 23.570 21.978 30.929 1.00 84.05 124 THR B N 1
ATOM 3931 C CA . THR B 1 125 ? 23.938 20.529 30.942 1.00 85.36 124 THR B CA 1
ATOM 3932 C C . THR B 1 125 ? 25.217 20.369 31.780 1.00 83.93 124 THR B C 1
ATOM 3933 O O . THR B 1 125 ? 26.167 21.141 31.540 1.00 86.38 124 THR B O 1
ATOM 3935 N N . LYS B 1 126 ? 25.203 19.478 32.778 1.00 79.58 125 LYS B N 1
ATOM 3936 C CA . LYS B 1 126 ? 26.348 19.184 33.684 1.00 76.67 125 LYS B CA 1
ATOM 3937 C C . LYS B 1 126 ? 26.954 17.839 33.267 1.00 75.60 125 LYS B C 1
ATOM 3938 O O . LYS B 1 126 ? 26.199 16.978 32.789 1.00 77.99 125 LYS B O 1
ATOM 3940 N N . THR B 1 127 ? 28.263 17.652 33.420 1.00 73.16 126 THR B N 1
ATOM 3941 C CA . THR B 1 127 ? 28.920 16.328 33.230 1.00 73.14 126 THR B CA 1
ATOM 3942 C C . THR B 1 127 ? 28.988 15.667 34.613 1.00 67.93 126 THR B C 1
ATOM 3943 O O . THR B 1 127 ? 29.771 16.174 35.435 1.00 67.34 126 THR B O 1
ATOM 3947 N N . GLU B 1 128 ? 28.160 14.635 34.871 1.00 66.06 127 GLU B N 1
ATOM 3948 C CA . GLU B 1 128 ? 28.024 13.974 36.210 1.00 63.66 127 GLU B CA 1
ATOM 3949 C C . GLU B 1 128 ? 27.488 12.528 36.109 1.00 61.19 127 GLU B C 1
ATOM 3950 O O . GLU B 1 128 ? 26.864 12.148 35.112 1.00 61.72 127 GLU B O 1
ATOM 3956 N N . ASN B 1 129 ? 27.754 11.727 37.131 1.00 57.69 128 ASN B N 1
ATOM 3957 C CA . ASN B 1 129 ? 27.170 10.380 37.303 1.00 56.54 128 ASN B CA 1
ATOM 3958 C C . ASN B 1 129 ? 25.936 10.562 38.202 1.00 54.52 128 ASN B C 1
ATOM 3959 O O . ASN B 1 129 ? 26.073 10.424 39.430 1.00 51.86 128 ASN B O 1
ATOM 3964 N N . ALA B 1 130 ? 24.785 10.918 37.625 1.00 55.06 129 ALA B N 1
ATOM 3965 C CA . ALA B 1 130 ? 23.548 11.277 38.361 1.00 54.97 129 ALA B CA 1
ATOM 3966 C C . ALA B 1 130 ? 22.963 10.073 39.084 1.00 57.74 129 ALA B C 1
ATOM 3967 O O . ALA B 1 130 ? 23.054 8.947 38.557 1.00 62.48 129 ALA B O 1
ATOM 3969 N N . VAL B 1 131 ? 22.370 10.312 40.248 1.00 58.09 130 VAL B N 1
ATOM 3970 C CA . VAL B 1 131 ? 21.604 9.279 40.993 1.00 57.11 130 VAL B CA 1
ATOM 3971 C C . VAL B 1 131 ? 20.141 9.442 40.593 1.00 56.58 130 VAL B C 1
ATOM 3972 O O . VAL B 1 131 ? 19.592 10.527 40.789 1.00 52.86 130 VAL B O 1
ATOM 3976 N N . ARG B 1 132 ? 19.564 8.362 40.083 1.00 58.16 131 ARG B N 1
ATOM 3977 C CA . ARG B 1 132 ? 18.147 8.191 39.711 1.00 57.92 131 ARG B CA 1
ATOM 3978 C C . ARG B 1 132 ? 17.308 8.144 40.986 1.00 55.91 131 ARG B C 1
ATOM 3979 O O . ARG B 1 132 ? 17.378 7.116 41.655 1.00 55.49 131 ARG B O 1
ATOM 3987 N N . VAL B 1 133 ? 16.586 9.199 41.341 1.00 55.09 132 VAL B N 1
ATOM 3988 C CA . VAL B 1 133 ? 15.718 9.171 42.556 1.00 55.97 132 VAL B CA 1
ATOM 3989 C C . VAL B 1 133 ? 14.258 9.083 42.112 1.00 56.64 132 VAL B C 1
ATOM 3990 O O . VAL B 1 133 ? 13.818 9.904 41.280 1.00 53.55 132 VAL B O 1
ATOM 3994 N N . ARG B 1 134 ? 13.562 8.079 42.629 1.00 58.59 133 ARG B N 1
ATOM 3995 C CA . ARG B 1 134 ? 12.212 7.675 42.164 1.00 61.08 133 ARG B CA 1
ATOM 3996 C C . ARG B 1 134 ? 11.222 8.335 43.122 1.00 60.86 133 ARG B C 1
ATOM 3997 O O . ARG B 1 134 ? 11.075 7.845 44.262 1.00 62.91 133 ARG B O 1
ATOM 4000 N N . LEU B 1 135 ? 10.568 9.393 42.664 1.00 59.53 134 LEU B N 1
ATOM 4001 C CA . LEU B 1 135 ? 9.516 10.061 43.448 1.00 58.83 134 LEU B CA 1
ATOM 4002 C C . LEU B 1 135 ? 8.154 9.540 42.991 1.00 61.88 134 LEU B C 1
ATOM 4003 O O . LEU B 1 135 ? 7.790 9.780 41.836 1.00 61.94 134 LEU B O 1
ATOM 4008 N N . SER B 1 136 ? 7.431 8.869 43.883 1.00 64.51 135 SER B N 1
ATOM 4009 C CA . SER B 1 136 ? 5.993 8.535 43.712 1.00 68.43 135 SER B CA 1
ATOM 4010 C C . SER B 1 136 ? 5.171 9.811 43.953 1.00 68.99 135 SER B C 1
ATOM 4011 O O . SER B 1 136 ? 5.315 10.392 45.030 1.00 68.29 135 SER B O 1
ATOM 4014 N N . ILE B 1 137 ? 4.384 10.253 42.965 1.00 71.61 136 ILE B N 1
ATOM 4015 C CA . ILE B 1 137 ? 3.531 11.483 43.030 1.00 71.79 136 ILE B CA 1
ATOM 4016 C C . ILE B 1 137 ? 2.174 11.134 43.664 1.00 73.84 136 ILE B C 1
ATOM 4017 O O . ILE B 1 137 ? 1.327 10.562 42.953 1.00 75.77 136 ILE B O 1
ATOM 4022 N N . CYS B 1 138 ? 1.950 11.532 44.923 1.00 73.29 137 CYS B N 1
ATOM 4023 C CA . CYS B 1 138 ? 0.649 11.421 45.634 1.00 76.56 137 CYS B CA 1
ATOM 4024 C C . CYS B 1 138 ? -0.392 12.327 44.961 1.00 79.30 137 CYS B C 1
ATOM 4025 O O . CYS B 1 138 ? -0.032 13.238 44.170 1.00 77.76 137 CYS B O 1
ATOM 4028 N N . ARG B 1 139 ? -1.658 12.072 45.253 1.00 82.57 138 ARG B N 1
ATOM 4029 C CA . ARG B 1 139 ? -2.781 12.808 44.627 1.00 84.18 138 ARG B CA 1
ATOM 4030 C C . ARG B 1 139 ? -2.627 14.315 44.878 1.00 80.29 138 ARG B C 1
ATOM 4031 O O . ARG B 1 139 ? -2.843 15.066 43.920 1.00 80.41 138 ARG B O 1
ATOM 4039 N N . ASP B 1 140 ? -2.293 14.744 46.100 1.00 77.83 139 ASP B N 1
ATOM 4040 C CA . ASP B 1 140 ? -2.180 16.190 46.452 1.00 75.23 139 ASP B CA 1
ATOM 4041 C C . ASP B 1 140 ? -1.070 16.833 45.617 1.00 70.80 139 ASP B C 1
ATOM 4042 O O . ASP B 1 140 ? -1.319 17.924 45.076 1.00 71.77 139 ASP B O 1
ATOM 4047 N N . LEU B 1 141 ? 0.084 16.176 45.480 1.00 68.27 140 LEU B N 1
ATOM 4048 C CA . LEU B 1 141 ? 1.208 16.712 44.668 1.00 64.98 140 LEU B CA 1
ATOM 4049 C C . LEU B 1 141 ? 0.799 16.702 43.194 1.00 66.10 140 LEU B C 1
ATOM 4050 O O . LEU B 1 141 ? 1.133 17.660 42.490 1.00 64.94 140 LEU B O 1
ATOM 4055 N N . TYR B 1 142 ? 0.085 15.682 42.726 1.00 69.39 141 TYR B N 1
ATOM 4056 C CA . TYR B 1 142 ? -0.343 15.621 41.306 1.00 71.11 141 TYR B CA 1
ATOM 4057 C C . TYR B 1 142 ? -1.171 16.863 40.987 1.00 71.29 141 TYR B C 1
ATOM 4058 O O . TYR B 1 142 ? -0.910 17.493 39.947 1.00 69.82 141 TYR B O 1
ATOM 4067 N N . ASP B 1 143 ? -2.129 17.191 41.862 1.00 73.53 142 ASP B N 1
ATOM 4068 C CA . ASP B 1 143 ? -3.093 18.311 41.665 1.00 74.82 142 ASP B CA 1
ATOM 4069 C C . ASP B 1 143 ? -2.345 19.650 41.739 1.00 71.53 142 ASP B C 1
ATOM 4070 O O . ASP B 1 143 ? -2.727 20.542 40.983 1.00 73.18 142 ASP B O 1
ATOM 4075 N N . THR B 1 144 ? -1.293 19.771 42.549 1.00 67.58 143 THR B N 1
ATOM 4076 C CA . THR B 1 144 ? -0.423 20.986 42.572 1.00 64.55 143 THR B CA 1
ATOM 4077 C C . THR B 1 144 ? 0.340 21.086 41.245 1.00 63.40 143 THR B C 1
ATOM 4078 O O . THR B 1 144 ? 0.333 22.161 40.642 1.00 61.60 143 THR B O 1
ATOM 4082 N N . LEU B 1 145 ? 0.954 19.996 40.787 1.00 64.19 144 LEU B N 1
ATOM 4083 C CA . LEU B 1 145 ? 1.808 20.016 39.572 1.00 63.86 144 LEU B CA 1
ATOM 4084 C C . LEU B 1 145 ? 0.958 20.143 38.303 1.00 65.94 144 LEU B C 1
ATOM 4085 O O . LEU B 1 145 ? 1.552 20.384 37.231 1.00 66.06 144 LEU B O 1
ATOM 4090 N N . SER B 1 146 ? -0.364 19.985 38.396 1.00 67.69 145 SER B N 1
ATOM 4091 C CA . SER B 1 146 ? -1.291 20.151 37.243 1.00 71.84 145 SER B CA 1
ATOM 4092 C C . SER B 1 146 ? -2.105 21.447 37.389 1.00 72.34 145 SER B C 1
ATOM 4093 O O . SER B 1 146 ? -2.939 21.709 36.507 1.00 77.03 145 SER B O 1
ATOM 4096 N N . SER B 1 147 ? -1.911 22.215 38.467 1.00 71.42 146 SER B N 1
ATOM 4097 C CA . SER B 1 147 ? -2.684 23.456 38.742 1.00 71.36 146 SER B CA 1
ATOM 4098 C C . SER B 1 147 ? -2.112 24.607 37.921 1.00 69.49 146 SER B C 1
ATOM 4099 O O . SER B 1 147 ? -1.023 24.447 37.342 1.00 67.99 146 SER B O 1
ATOM 4102 N N . ASP B 1 148 ? -2.810 25.739 37.940 1.00 69.98 147 ASP B N 1
ATOM 4103 C CA . ASP B 1 148 ? -2.392 26.983 37.246 1.00 70.58 147 ASP B CA 1
ATOM 4104 C C . ASP B 1 148 ? -1.510 27.820 38.186 1.00 67.43 147 ASP B C 1
ATOM 4105 O O . ASP B 1 148 ? -1.170 28.939 37.817 1.00 66.26 147 ASP B O 1
ATOM 4110 N N . ASP B 1 149 ? -1.150 27.301 39.367 1.00 66.66 148 ASP B N 1
ATOM 4111 C CA . ASP B 1 149 ? -0.478 28.088 40.435 1.00 62.95 148 ASP B CA 1
ATOM 4112 C C . ASP B 1 149 ? 1.037 27.897 40.354 1.00 59.66 148 ASP B C 1
ATOM 4113 O O . ASP B 1 149 ? 1.709 28.181 41.349 1.00 60.69 148 ASP B O 1
ATOM 4118 N N . LEU B 1 150 ? 1.564 27.447 39.220 1.00 59.31 149 LEU B N 1
ATOM 4119 C CA . LEU B 1 150 ? 3.024 27.319 38.944 1.00 57.03 149 LEU B CA 1
ATOM 4120 C C . LEU B 1 150 ? 3.341 28.024 37.617 1.00 56.49 149 LEU B C 1
ATOM 4121 O O . LEU B 1 150 ? 4.184 27.510 36.837 1.00 56.32 149 LEU B O 1
ATOM 4126 N N . TYR B 1 151 ? 2.643 29.126 37.342 1.00 56.67 150 TYR B N 1
ATOM 4127 C CA . TYR B 1 151 ? 2.710 29.846 36.046 1.00 58.84 150 TYR B CA 1
ATOM 4128 C C . TYR B 1 151 ? 4.177 30.055 35.631 1.00 56.52 150 TYR B C 1
ATOM 4129 O O . TYR B 1 151 ? 4.561 29.656 34.533 1.00 55.53 150 TYR B O 1
ATOM 4138 N N . TYR B 1 152 ? 4.986 30.676 36.490 1.00 54.30 151 TYR B N 1
ATOM 4139 C CA . TYR B 1 152 ? 6.359 31.120 36.142 1.00 52.44 151 TYR B CA 1
ATOM 4140 C C . TYR B 1 152 ? 7.315 29.924 36.122 1.00 51.77 151 TYR B C 1
ATOM 4141 O O . TYR B 1 152 ? 8.275 29.948 35.341 1.00 49.58 151 TYR B O 1
ATOM 4150 N N . GLU B 1 153 ? 7.076 28.911 36.956 1.00 51.64 152 GLU B N 1
ATOM 4151 C CA . GLU B 1 153 ? 7.903 27.680 36.981 1.00 52.24 152 GLU B CA 1
ATOM 4152 C C . GLU B 1 153 ? 7.741 26.953 35.636 1.00 52.73 152 GLU B C 1
ATOM 4153 O O . GLU B 1 153 ? 8.752 26.530 35.052 1.00 53.14 152 GLU B O 1
ATOM 4159 N N . ASN B 1 154 ? 6.519 26.867 35.132 1.00 54.64 153 ASN B N 1
ATOM 4160 C CA . ASN B 1 154 ? 6.203 26.224 33.821 1.00 58.43 153 ASN B CA 1
ATOM 4161 C C . ASN B 1 154 ? 7.022 26.887 32.698 1.00 59.49 153 ASN B C 1
ATOM 4162 O O . ASN B 1 154 ? 7.508 26.159 31.803 1.00 58.89 153 ASN B O 1
ATOM 4167 N N . LYS B 1 155 ? 7.205 28.206 32.765 1.00 58.36 154 LYS B N 1
ATOM 4168 C CA . LYS B 1 155 ? 7.953 28.986 31.749 1.00 60.05 154 LYS B CA 1
ATOM 4169 C C . LYS B 1 155 ? 9.456 28.782 31.940 1.00 56.59 154 LYS B C 1
ATOM 4170 O O . LYS B 1 155 ? 10.143 28.492 30.952 1.00 56.51 154 LYS B O 1
ATOM 4176 N N . VAL B 1 156 ? 9.949 28.898 33.173 1.00 54.36 155 VAL B N 1
ATOM 4177 C CA . VAL B 1 156 ? 11.407 28.753 33.482 1.00 51.73 155 VAL B CA 1
ATOM 4178 C C . VAL B 1 156 ? 11.889 27.349 33.102 1.00 51.31 155 VAL B C 1
ATOM 4179 O O . VAL B 1 156 ? 13.013 27.249 32.555 1.00 49.98 155 VAL B O 1
ATOM 4183 N N . TYR B 1 157 ? 11.096 26.317 33.393 1.00 50.91 156 TYR B N 1
ATOM 4184 C CA . TYR B 1 157 ? 11.528 24.896 33.236 1.00 53.09 156 TYR B CA 1
ATOM 4185 C C . TYR B 1 157 ? 10.917 24.309 31.948 1.00 56.46 156 TYR B C 1
ATOM 4186 O O . TYR B 1 157 ? 10.995 23.083 31.779 1.00 58.72 156 TYR B O 1
ATOM 4195 N N . SER B 1 158 ? 10.379 25.165 31.061 1.00 57.44 157 SER B N 1
ATOM 4196 C CA . SER B 1 158 ? 9.743 24.789 29.770 1.00 60.15 157 SER B CA 1
ATOM 4197 C C . SER B 1 158 ? 8.847 23.555 29.954 1.00 61.30 157 SER B C 1
ATOM 4198 O O . SER B 1 158 ? 9.095 22.556 29.269 1.00 60.98 157 SER B O 1
ATOM 4201 N N . LEU B 1 159 ? 7.897 23.597 30.897 1.00 62.52 158 LEU B N 1
ATOM 4202 C CA . LEU B 1 159 ? 6.860 22.547 31.122 1.00 66.15 158 LEU B CA 1
ATOM 4203 C C . LEU B 1 159 ? 7.490 21.176 31.443 1.00 66.76 158 LEU B C 1
ATOM 4204 O O . LEU B 1 159 ? 6.760 20.181 31.359 1.00 68.96 158 LEU B O 1
ATOM 4209 N N . THR B 1 160 ? 8.767 21.096 31.830 1.00 63.24 159 THR B N 1
ATOM 4210 C CA . THR B 1 160 ? 9.471 19.799 32.020 1.00 62.67 159 THR B CA 1
ATOM 4211 C C . THR B 1 160 ? 9.618 19.497 33.509 1.00 60.11 159 THR B C 1
ATOM 4212 O O . THR B 1 160 ? 10.538 20.057 34.140 1.00 60.55 159 THR B O 1
ATOM 4216 N N . LEU B 1 161 ? 8.754 18.644 34.050 1.00 59.83 160 LEU B N 1
ATOM 4217 C CA . LEU B 1 161 ? 8.731 18.303 35.498 1.00 58.64 160 LEU B CA 1
ATOM 4218 C C . LEU B 1 161 ? 10.122 17.858 35.979 1.00 56.63 160 LEU B C 1
ATOM 4219 O O . LEU B 1 161 ? 10.567 18.332 37.072 1.00 55.24 160 LEU B O 1
ATOM 4224 N N . ARG B 1 162 ? 10.803 17.025 35.188 1.00 56.87 161 ARG B N 1
ATOM 4225 C CA . ARG B 1 162 ? 12.147 16.467 35.513 1.00 56.58 161 ARG B CA 1
ATOM 4226 C C . ARG B 1 162 ? 13.094 17.629 35.894 1.00 54.53 161 ARG B C 1
ATOM 4227 O O . ARG B 1 162 ? 13.739 17.568 36.964 1.00 53.94 161 ARG B O 1
ATOM 4231 N N . ARG B 1 163 ? 13.126 18.663 35.050 1.00 53.90 162 ARG B N 1
ATOM 4232 C CA . ARG B 1 163 ? 14.008 19.844 35.183 1.00 53.41 162 ARG B CA 1
ATOM 4233 C C . ARG B 1 163 ? 13.618 20.602 36.464 1.00 52.25 162 ARG B C 1
ATOM 4234 O O . ARG B 1 163 ? 14.534 20.958 37.254 1.00 51.84 162 ARG B O 1
ATOM 4236 N N . PHE B 1 164 ? 12.318 20.854 36.667 1.00 51.48 163 PHE B N 1
ATOM 4237 C CA . PHE B 1 164 ? 11.795 21.635 37.823 1.00 48.98 163 PHE B CA 1
ATOM 4238 C C . PHE B 1 164 ? 12.195 20.925 39.131 1.00 49.64 163 PHE B C 1
ATOM 4239 O O . PHE B 1 164 ? 12.807 21.565 40.023 1.00 48.76 163 PHE B O 1
ATOM 4247 N N . LEU B 1 165 ? 11.885 19.635 39.238 1.00 50.29 164 LEU B N 1
ATOM 4248 C CA . LEU B 1 165 ? 12.110 18.881 40.496 1.00 50.69 164 LEU B CA 1
ATOM 4249 C C . LEU B 1 165 ? 13.614 18.745 40.744 1.00 49.44 164 LEU B C 1
ATOM 4250 O O . LEU B 1 165 ? 14.018 18.843 41.911 1.00 50.19 164 LEU B O 1
ATOM 4255 N N . LYS B 1 166 ? 14.424 18.537 39.707 1.00 50.45 165 LYS B N 1
ATOM 4256 C CA . LYS B 1 166 ? 15.891 18.439 39.899 1.00 50.80 165 LYS B CA 1
ATOM 4257 C C . LYS B 1 166 ? 16.392 19.754 40.519 1.00 49.97 165 LYS B C 1
ATOM 4258 O O . LYS B 1 166 ? 17.250 19.724 41.449 1.00 47.69 165 LYS B O 1
ATOM 4264 N N . ALA B 1 167 ? 15.879 20.874 40.010 1.00 49.23 166 ALA B N 1
ATOM 4265 C CA . ALA B 1 167 ? 16.264 22.228 40.464 1.00 46.72 166 ALA B CA 1
ATOM 4266 C C . ALA B 1 167 ? 15.843 22.403 41.926 1.00 44.34 166 ALA B C 1
ATOM 4267 O O . ALA B 1 167 ? 16.622 22.925 42.704 1.00 40.83 166 ALA B O 1
ATOM 4269 N N . VAL B 1 168 ? 14.638 21.977 42.281 1.00 44.24 167 VAL B N 1
ATOM 4270 C CA . VAL B 1 168 ? 14.147 22.098 43.679 1.00 43.89 167 VAL B CA 1
ATOM 4271 C C . VAL B 1 168 ? 15.121 21.367 44.625 1.00 43.45 167 VAL B C 1
ATOM 4272 O O . VAL B 1 168 ? 15.505 21.974 45.637 1.00 43.84 167 VAL B O 1
ATOM 4276 N N . TYR B 1 169 ? 15.511 20.126 44.314 1.00 45.29 168 TYR B N 1
ATOM 4277 C CA . TYR B 1 169 ? 16.239 19.246 45.274 1.00 45.56 168 TYR B CA 1
ATOM 4278 C C . TYR B 1 169 ? 17.723 19.605 45.262 1.00 45.35 168 TYR B C 1
ATOM 4279 O O . TYR B 1 169 ? 18.317 19.548 46.338 1.00 44.75 168 TYR B O 1
ATOM 4288 N N . GLU B 1 170 ? 18.282 19.998 44.111 1.00 45.85 169 GLU B N 1
ATOM 4289 C CA . GLU B 1 170 ? 19.680 20.503 44.044 1.00 44.75 169 GLU B CA 1
ATOM 4290 C C . GLU B 1 170 ? 19.767 21.788 44.872 1.00 42.64 169 GLU B C 1
ATOM 4291 O O . GLU B 1 170 ? 20.766 21.953 45.606 1.00 42.82 169 GLU B O 1
ATOM 4297 N N . ASP B 1 171 ? 18.775 22.664 44.794 1.00 41.90 170 ASP B N 1
ATOM 4298 C CA . ASP B 1 171 ? 18.796 23.919 45.596 1.00 42.37 170 ASP B CA 1
ATOM 4299 C C . ASP B 1 171 ? 18.626 23.591 47.090 1.00 41.45 170 ASP B C 1
ATOM 4300 O O . ASP B 1 171 ? 19.350 24.161 47.906 1.00 40.32 170 ASP B O 1
ATOM 4305 N N . TYR B 1 172 ? 17.693 22.707 47.430 1.00 40.81 171 TYR B N 1
ATOM 4306 C CA . TYR B 1 172 ? 17.511 22.225 48.820 1.00 41.27 171 TYR B CA 1
ATOM 4307 C C . TYR B 1 172 ? 18.882 21.855 49.400 1.00 40.56 171 TYR B C 1
ATOM 4308 O O . TYR B 1 172 ? 19.285 22.417 50.428 1.00 40.21 171 TYR B O 1
ATOM 4317 N N . ALA B 1 173 ? 19.620 21.011 48.679 1.00 41.73 172 ALA B N 1
ATOM 4318 C CA . ALA B 1 173 ? 20.907 20.420 49.112 1.00 43.21 172 ALA B CA 1
ATOM 4319 C C . ALA B 1 173 ? 21.983 21.470 49.361 1.00 43.59 172 ALA B C 1
ATOM 4320 O O . ALA B 1 173 ? 22.967 21.089 50.031 1.00 44.16 172 ALA B O 1
ATOM 4322 N N . LEU B 1 174 ? 21.851 22.690 48.824 1.00 44.54 173 LEU B N 1
ATOM 4323 C CA . LEU B 1 174 ? 22.881 23.764 48.944 1.00 46.16 173 LEU B CA 1
ATOM 4324 C C . LEU B 1 174 ? 22.603 24.643 50.171 1.00 43.64 173 LEU B C 1
ATOM 4325 O O . LEU B 1 174 ? 23.483 25.433 50.570 1.00 42.34 173 LEU B O 1
ATOM 4330 N N . LEU B 1 175 ? 21.401 24.575 50.724 1.00 42.31 174 LEU B N 1
ATOM 4331 C CA . LEU B 1 175 ? 21.008 25.414 51.881 1.00 41.90 174 LEU B CA 1
ATOM 4332 C C . LEU B 1 175 ? 21.849 25.030 53.098 1.00 40.04 174 LEU B C 1
ATOM 4333 O O . LEU B 1 175 ? 22.273 23.841 53.190 1.00 38.14 174 LEU B O 1
ATOM 4338 N N . SER B 1 176 ? 21.993 25.955 54.041 1.00 39.58 175 SER B N 1
ATOM 4339 C CA . SER B 1 176 ? 22.629 25.668 55.360 1.00 40.07 175 SER B CA 1
ATOM 4340 C C . SER B 1 176 ? 21.808 24.613 56.122 1.00 38.95 175 SER B C 1
ATOM 4341 O O . SER B 1 176 ? 20.601 24.452 55.823 1.00 37.90 175 SER B O 1
ATOM 4344 N N . ASP B 1 177 ? 22.413 23.946 57.107 1.00 39.44 176 ASP B N 1
ATOM 4345 C CA . ASP B 1 177 ? 21.710 22.966 57.967 1.00 39.38 176 ASP B CA 1
ATOM 4346 C C . ASP B 1 177 ? 20.425 23.591 58.524 1.00 38.50 176 ASP B C 1
ATOM 4347 O O . ASP B 1 177 ? 19.368 22.954 58.383 1.00 39.47 176 ASP B O 1
ATOM 4352 N N . CYS B 1 178 ? 20.488 24.799 59.093 1.00 38.27 177 CYS B N 1
ATOM 4353 C CA . CYS B 1 178 ? 19.334 25.442 59.763 1.00 37.99 177 CYS B CA 1
ATOM 4354 C C . CYS B 1 178 ? 18.264 25.783 58.730 1.00 37.91 177 CYS B C 1
ATOM 4355 O O . CYS B 1 178 ? 17.051 25.662 59.073 1.00 39.35 177 CYS B O 1
ATOM 4358 N N . GLU B 1 179 ? 18.653 26.159 57.511 1.00 38.49 178 GLU B N 1
ATOM 4359 C CA . GLU B 1 179 ? 17.644 26.434 56.458 1.00 39.05 178 GLU B CA 1
ATOM 4360 C C . GLU B 1 179 ? 16.940 25.129 56.100 1.00 38.23 178 GLU B C 1
ATOM 4361 O O . GLU B 1 179 ? 15.716 25.138 56.061 1.00 38.09 178 GLU B O 1
ATOM 4367 N N . ARG B 1 180 ? 17.683 24.046 55.880 1.00 38.55 179 ARG B N 1
ATOM 4368 C CA . ARG B 1 180 ? 17.063 22.764 55.462 1.00 40.26 179 ARG B CA 1
ATOM 4369 C C . ARG B 1 180 ? 16.107 22.312 56.559 1.00 41.18 179 ARG B C 1
ATOM 4370 O O . ARG B 1 180 ? 15.012 21.848 56.219 1.00 43.57 179 ARG B O 1
ATOM 4378 N N . GLU B 1 181 ? 16.490 22.523 57.813 1.00 39.67 180 GLU B N 1
ATOM 4379 C CA . GLU B 1 181 ? 15.689 22.087 58.981 1.00 40.35 180 GLU B CA 1
ATOM 4380 C C . GLU B 1 181 ? 14.357 22.851 59.014 1.00 40.03 180 GLU B C 1
ATOM 4381 O O . GLU B 1 181 ? 13.334 22.250 59.389 1.00 38.87 180 GLU B O 1
ATOM 4387 N N . ARG B 1 182 ? 14.340 24.114 58.588 1.00 40.26 181 ARG B N 1
ATOM 4388 C CA . ARG B 1 182 ? 13.097 24.934 58.652 1.00 41.29 181 ARG B CA 1
ATOM 4389 C C . ARG B 1 182 ? 12.132 24.470 57.566 1.00 42.07 181 ARG B C 1
ATOM 4390 O O . ARG B 1 182 ? 10.938 24.504 57.809 1.00 43.92 181 ARG B O 1
ATOM 4398 N N . LEU B 1 183 ? 12.624 24.017 56.419 1.00 42.90 182 LEU B N 1
ATOM 4399 C CA . LEU B 1 183 ? 11.763 23.391 55.388 1.00 44.29 182 LEU B CA 1
ATOM 4400 C C . LEU B 1 183 ? 11.168 22.088 55.940 1.00 44.83 182 LEU B C 1
ATOM 4401 O O . LEU B 1 183 ? 9.945 21.889 55.793 1.00 47.22 182 LEU B O 1
ATOM 4406 N N . ILE B 1 184 ? 11.972 21.251 56.584 1.00 43.29 183 ILE B N 1
ATOM 4407 C CA . ILE B 1 184 ? 11.505 19.917 57.073 1.00 44.98 183 ILE B CA 1
ATOM 4408 C C . ILE B 1 184 ? 10.455 20.105 58.168 1.00 45.82 183 ILE B C 1
ATOM 4409 O O . ILE B 1 184 ? 9.534 19.291 58.213 1.00 49.11 183 ILE B O 1
ATOM 4414 N N . PHE B 1 185 ? 10.617 21.095 59.047 1.00 45.28 184 PHE B N 1
ATOM 4415 C CA . PHE B 1 185 ? 9.750 21.288 60.233 1.00 47.10 184 PHE B CA 1
ATOM 4416 C C . PHE B 1 185 ? 8.859 22.512 60.008 1.00 47.63 184 PHE B C 1
ATOM 4417 O O . PHE B 1 185 ? 8.472 23.192 60.995 1.00 49.79 184 PHE B O 1
ATOM 4425 N N . ALA B 1 186 ? 8.555 22.803 58.752 1.00 47.69 185 ALA B N 1
ATOM 4426 C CA . ALA B 1 186 ? 7.756 23.984 58.358 1.00 49.87 185 ALA B CA 1
ATOM 4427 C C . ALA B 1 186 ? 6.429 24.001 59.120 1.00 53.38 185 ALA B C 1
ATOM 4428 O O . ALA B 1 186 ? 5.997 25.095 59.536 1.00 53.06 185 ALA B O 1
ATOM 4430 N N . ASP B 1 187 ? 5.796 22.836 59.287 1.00 57.50 186 ASP B N 1
ATOM 4431 C CA . ASP B 1 187 ? 4.454 22.723 59.915 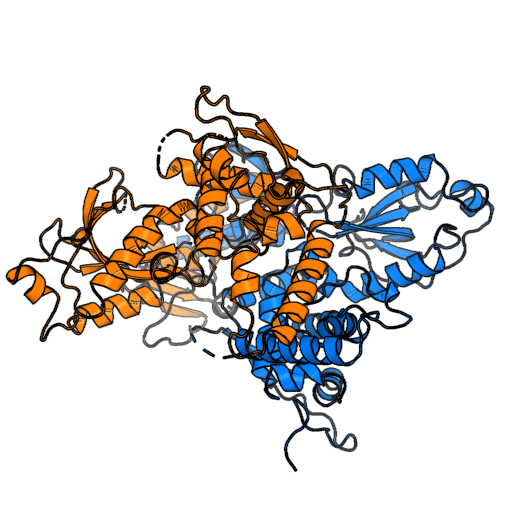1.00 59.81 186 ASP B CA 1
ATOM 4432 C C . ASP B 1 187 ? 4.579 23.256 61.348 1.00 58.78 186 ASP B C 1
ATOM 4433 O O . ASP B 1 187 ? 3.747 24.101 61.709 1.00 62.30 186 ASP B O 1
ATOM 4438 N N . ASN B 1 188 ? 5.609 22.867 62.119 1.00 56.18 187 ASN B N 1
ATOM 4439 C CA . ASN B 1 188 ? 5.853 23.430 63.477 1.00 55.15 187 ASN B CA 1
ATOM 4440 C C . ASN B 1 188 ? 6.017 24.957 63.338 1.00 53.53 187 ASN B C 1
ATOM 4441 O O . ASN B 1 188 ? 5.451 25.737 64.163 1.00 53.87 187 ASN B O 1
ATOM 4446 N N . ILE B 1 189 ? 6.771 25.399 62.335 1.00 50.46 188 ILE B N 1
ATOM 4447 C CA . ILE B 1 189 ? 7.131 26.840 62.239 1.00 49.39 188 ILE B CA 1
ATOM 4448 C C . ILE B 1 189 ? 5.876 27.652 61.936 1.00 50.08 188 ILE B C 1
ATOM 4449 O O . ILE B 1 189 ? 5.715 28.720 62.550 1.00 49.33 188 ILE B O 1
ATOM 4454 N N . ILE B 1 190 ? 5.035 27.150 61.040 1.00 52.27 189 ILE B N 1
ATOM 4455 C CA . ILE B 1 190 ? 3.760 27.802 60.614 1.00 56.37 189 ILE B CA 1
ATOM 4456 C C . ILE B 1 190 ? 2.843 27.979 61.836 1.00 57.75 189 ILE B C 1
ATOM 4457 O O . ILE B 1 190 ? 2.296 29.092 61.998 1.00 58.31 189 ILE B O 1
ATOM 4462 N N . LYS B 1 191 ? 2.693 26.945 62.676 1.00 57.99 190 LYS B N 1
ATOM 4463 C CA . LYS B 1 191 ? 1.792 26.997 63.860 1.00 58.65 190 LYS B CA 1
ATOM 4464 C C . LYS B 1 191 ? 2.385 27.995 64.858 1.00 57.01 190 LYS B C 1
ATOM 4465 O O . LYS B 1 191 ? 1.634 28.819 65.381 1.00 60.37 190 LYS B O 1
ATOM 4470 N N . ILE B 1 192 ? 3.697 27.971 65.060 1.00 53.23 191 ILE B N 1
ATOM 4471 C CA . ILE B 1 192 ? 4.376 28.951 65.948 1.00 51.96 191 ILE B CA 1
ATOM 4472 C C . ILE B 1 192 ? 4.141 30.378 65.415 1.00 53.11 191 ILE B C 1
ATOM 4473 O O . ILE B 1 192 ? 3.798 31.261 66.232 1.00 53.10 191 ILE B O 1
ATOM 4478 N N . ASN B 1 193 ? 4.287 30.604 64.108 1.00 53.67 192 ASN B N 1
ATOM 4479 C CA . ASN B 1 193 ? 4.149 31.954 63.501 1.00 56.24 192 ASN B CA 1
ATOM 4480 C C . ASN B 1 193 ? 2.721 32.461 63.712 1.00 60.30 192 ASN B C 1
ATOM 4481 O O . ASN B 1 193 ? 2.570 33.680 63.995 1.00 61.91 192 ASN B O 1
ATOM 4486 N N . GLU B 1 194 ? 1.727 31.572 63.604 1.00 62.17 193 GLU B N 1
ATOM 4487 C CA . GLU B 1 194 ? 0.303 31.937 63.799 1.00 66.49 193 GLU B CA 1
ATOM 4488 C C . GLU B 1 194 ? 0.154 32.483 65.225 1.00 67.45 193 GLU B C 1
ATOM 4489 O O . GLU B 1 194 ? -0.443 33.558 65.362 1.00 71.89 193 GLU B O 1
ATOM 4495 N N . VAL B 1 195 ? 0.728 31.803 66.220 1.00 64.55 194 VAL B N 1
ATOM 4496 C CA . VAL B 1 195 ? 0.571 32.127 67.667 1.00 65.67 194 VAL B CA 1
ATOM 4497 C C . VAL B 1 195 ? 1.316 33.428 67.964 1.00 64.96 194 VAL B C 1
ATOM 4498 O O . VAL B 1 195 ? 0.795 34.235 68.761 1.00 63.76 194 VAL B O 1
ATOM 4502 N N . ILE B 1 196 ? 2.503 33.618 67.373 1.00 64.15 195 ILE B N 1
ATOM 4503 C CA . ILE B 1 196 ? 3.309 34.851 67.610 1.00 65.05 195 ILE B CA 1
ATOM 4504 C C . ILE B 1 196 ? 2.482 36.066 67.158 1.00 69.31 195 ILE B C 1
ATOM 4505 O O . ILE B 1 196 ? 2.468 37.075 67.901 1.00 72.53 195 ILE B O 1
ATOM 4510 N N . LYS B 1 197 ? 1.825 35.981 66.000 1.00 70.35 196 LYS B N 1
ATOM 4511 C CA . LYS B 1 197 ? 1.014 37.090 65.433 1.00 73.50 196 LYS B CA 1
ATOM 4512 C C . LYS B 1 197 ? -0.190 37.362 66.353 1.00 76.84 196 LYS B C 1
ATOM 4513 O O . LYS B 1 197 ? -0.370 38.529 66.747 1.00 79.27 196 LYS B O 1
ATOM 4516 N N . GLN B 1 198 ? -0.981 36.331 66.675 1.00 77.65 197 GLN B N 1
ATOM 4517 C CA . GLN B 1 198 ? -2.189 36.430 67.540 1.00 81.35 197 GLN B CA 1
ATOM 4518 C C . GLN B 1 198 ? -1.808 37.106 68.864 1.00 80.11 197 GLN B C 1
ATOM 4519 O O . GLN B 1 198 ? -2.568 37.972 69.322 1.00 80.98 197 GLN B O 1
ATOM 4525 N N . ASN B 1 199 ? -0.652 36.753 69.434 1.00 76.25 198 ASN B N 1
ATOM 4526 C CA . ASN B 1 199 ? -0.224 37.196 70.789 1.00 75.70 198 ASN B CA 1
ATOM 4527 C C . ASN B 1 199 ? 0.353 38.618 70.732 1.00 76.03 198 ASN B C 1
ATOM 4528 O O . ASN B 1 199 ? 0.171 39.354 71.730 1.00 78.44 198 ASN B O 1
ATOM 4533 N N . GLY B 1 200 ? 0.984 39.009 69.618 1.00 74.31 199 GLY B N 1
ATOM 4534 C CA . GLY B 1 200 ? 1.781 40.247 69.537 1.00 75.21 199 GLY B CA 1
ATOM 4535 C C . GLY B 1 200 ? 2.619 40.439 70.798 1.00 74.86 199 GLY B C 1
ATOM 4536 O O . GLY B 1 200 ? 3.361 39.513 71.172 1.00 72.25 199 GLY B O 1
ATOM 4537 N N . SER B 1 201 ? 2.461 41.584 71.467 1.00 78.36 200 SER B N 1
ATOM 4538 C CA . SER B 1 201 ? 3.217 41.996 72.681 1.00 77.93 200 SER B CA 1
ATOM 4539 C C . SER B 1 201 ? 2.434 41.683 73.958 1.00 79.03 200 SER B C 1
ATOM 4540 O O . SER B 1 201 ? 2.972 41.960 75.044 1.00 79.01 200 SER B O 1
ATOM 4543 N N . ARG B 1 202 ? 1.224 41.135 73.824 1.00 80.06 201 ARG B N 1
ATOM 4544 C CA . ARG B 1 202 ? 0.237 40.995 74.929 1.00 83.39 201 ARG B CA 1
ATOM 4545 C C . ARG B 1 202 ? 0.366 39.593 75.550 1.00 81.76 201 ARG B C 1
ATOM 4546 O O . ARG B 1 202 ? 0.040 39.452 76.742 1.00 82.56 201 ARG B O 1
ATOM 4550 N N . TYR B 1 203 ? 0.835 38.598 74.785 1.00 79.48 202 TYR B N 1
ATOM 4551 C CA . TYR B 1 203 ? 1.083 37.214 75.263 1.00 77.17 202 TYR B CA 1
ATOM 4552 C C . TYR B 1 203 ? -0.143 36.745 76.048 1.00 80.26 202 TYR B C 1
ATOM 4553 O O . TYR B 1 203 ? 0.021 36.202 77.161 1.00 80.81 202 TYR B O 1
ATOM 4562 N N . TYR B 1 204 ? -1.329 36.932 75.457 1.00 82.32 203 TYR B N 1
ATOM 4563 C CA . TYR B 1 204 ? -2.641 36.529 76.022 1.00 85.03 203 TYR B CA 1
ATOM 4564 C C . TYR B 1 204 ? -2.724 35.000 76.137 1.00 81.89 203 TYR B C 1
ATOM 4565 O O . TYR B 1 204 ? -3.396 34.494 77.076 1.00 82.69 203 TYR B O 1
ATOM 4574 N N . SER B 1 205 ? -2.067 34.275 75.218 1.00 76.29 204 SER B N 1
ATOM 4575 C CA . SER B 1 205 ? -2.326 32.832 74.974 1.00 74.40 204 SER B CA 1
ATOM 4576 C C . SER B 1 205 ? -1.040 31.996 75.021 1.00 69.34 204 SER B C 1
ATOM 4577 O O . SER B 1 205 ? 0.060 32.525 74.771 1.00 65.99 204 SER B O 1
ATOM 4580 N N . PHE B 1 206 ? -1.200 30.711 75.324 1.00 68.49 205 PHE B N 1
ATOM 4581 C CA . PHE B 1 206 ? -0.159 29.660 75.249 1.00 65.37 205 PHE B CA 1
ATOM 4582 C C . PHE B 1 206 ? -0.642 28.609 74.253 1.00 64.91 205 PHE B C 1
ATOM 4583 O O . PHE B 1 206 ? -1.857 28.593 73.973 1.00 66.68 205 PHE B O 1
ATOM 4591 N N . ILE B 1 207 ? 0.278 27.788 73.734 1.00 62.70 206 ILE B N 1
ATOM 4592 C CA . ILE B 1 207 ? -0.038 26.488 73.069 1.00 63.92 206 ILE B CA 1
ATOM 4593 C C . ILE B 1 207 ? 0.510 25.340 73.926 1.00 65.09 206 ILE B C 1
ATOM 4594 O O . ILE B 1 207 ? 1.580 25.505 74.583 1.00 62.90 206 ILE B O 1
ATOM 4599 N N . TYR B 1 208 ? -0.195 24.210 73.894 1.00 68.16 207 TYR B N 1
ATOM 4600 C CA . TYR B 1 208 ? 0.301 22.903 74.368 1.00 68.86 207 TYR B CA 1
ATOM 4601 C C . TYR B 1 208 ? 1.234 22.396 73.278 1.00 68.47 207 TYR B C 1
ATOM 4602 O O . TYR B 1 208 ? 0.968 22.680 72.085 1.00 71.56 207 TYR B O 1
ATOM 4611 N N . ALA B 1 209 ? 2.315 21.714 73.653 1.00 67.41 208 ALA B N 1
ATOM 4612 C CA . ALA B 1 209 ? 3.205 21.024 72.690 1.00 64.67 208 ALA B CA 1
ATOM 4613 C C . ALA B 1 209 ? 3.855 19.811 73.349 1.00 64.07 208 ALA B C 1
ATOM 4614 O O . ALA B 1 209 ? 3.932 19.761 74.579 1.00 63.66 208 ALA B O 1
ATOM 4616 N N . TYR B 1 210 ? 4.283 18.857 72.530 1.00 63.02 209 TYR B N 1
ATOM 4617 C CA . TYR B 1 210 ? 4.995 17.645 72.990 1.00 62.38 209 TYR B CA 1
ATOM 4618 C C . TYR B 1 210 ? 6.486 17.903 72.779 1.00 57.00 209 TYR B C 1
ATOM 4619 O O . TYR B 1 210 ? 6.847 18.396 71.720 1.00 55.52 209 TYR B O 1
ATOM 4628 N N . SER B 1 211 ? 7.293 17.627 73.802 1.00 55.77 210 SER B N 1
ATOM 4629 C CA . SER B 1 211 ? 8.752 17.869 73.861 1.00 52.97 210 SER B CA 1
ATOM 4630 C C . SER B 1 211 ? 9.481 16.602 74.294 1.00 54.41 210 SER B C 1
ATOM 4631 O O . SER B 1 211 ? 9.111 16.033 75.329 1.00 56.53 210 SER B O 1
ATOM 4634 N N . ASN B 1 212 ? 10.518 16.219 73.565 1.00 54.15 211 ASN B N 1
ATOM 4635 C CA . ASN B 1 212 ? 11.562 15.288 74.077 1.00 55.97 211 ASN B CA 1
ATOM 4636 C C . ASN B 1 212 ? 12.877 16.072 74.079 1.00 52.80 211 ASN B C 1
ATOM 4637 O O . ASN B 1 212 ? 13.959 15.474 73.973 1.00 51.67 211 ASN B O 1
ATOM 4650 N N . TYR B 1 214 ? 13.949 17.853 76.773 1.00 54.00 213 TYR B N 1
ATOM 4651 C CA . TYR B 1 214 ? 14.503 17.698 78.149 1.00 56.47 213 TYR B CA 1
ATOM 4652 C C . TYR B 1 214 ? 14.070 16.353 78.759 1.00 60.46 213 TYR B C 1
ATOM 4653 O O . TYR B 1 214 ? 14.197 16.195 79.985 1.00 61.11 213 TYR B O 1
ATOM 4662 N N . SER B 1 215 ? 13.584 15.417 77.933 1.00 62.40 214 SER B N 1
ATOM 4663 C CA . SER B 1 215 ? 13.081 14.086 78.369 1.00 66.06 214 SER B CA 1
ATOM 4664 C C . SER B 1 215 ? 13.269 13.052 77.248 1.00 68.34 214 SER B C 1
ATOM 4665 O O . SER B 1 215 ? 13.275 13.457 76.070 1.00 65.17 214 SER B O 1
ATOM 4668 N N . ARG B 1 216 ? 13.455 11.772 77.613 1.00 73.73 215 ARG B N 1
ATOM 4669 C CA . ARG B 1 216 ? 13.541 10.629 76.656 1.00 75.95 215 ARG B CA 1
ATOM 4670 C C . ARG B 1 216 ? 12.140 10.379 76.089 1.00 76.54 215 ARG B C 1
ATOM 4671 O O . ARG B 1 216 ? 12.055 10.270 74.862 1.00 78.85 215 ARG B O 1
ATOM 4674 N N . GLU B 1 217 ? 11.101 10.308 76.939 1.00 77.59 216 GLU B N 1
ATOM 4675 C CA . GLU B 1 217 ? 9.683 10.225 76.487 1.00 78.94 216 GLU B CA 1
ATOM 4676 C C . GLU B 1 217 ? 9.113 11.649 76.327 1.00 76.82 216 GLU B C 1
ATOM 4677 O O . GLU B 1 217 ? 9.467 12.536 77.115 1.00 73.96 216 GLU B O 1
ATOM 4683 N N . LYS B 1 218 ? 8.266 11.836 75.308 1.00 75.52 217 LYS B N 1
ATOM 4684 C CA . LYS B 1 218 ? 7.474 13.055 75.030 1.00 73.91 217 LYS B CA 1
ATOM 4685 C C . LYS B 1 218 ? 6.714 13.494 76.287 1.00 73.81 217 LYS B C 1
ATOM 4686 O O . LYS B 1 218 ? 5.995 12.667 76.857 1.00 77.76 217 LYS B O 1
ATOM 4692 N N . ARG B 1 219 ? 6.879 14.769 76.670 1.00 72.04 218 ARG B N 1
ATOM 4693 C CA . ARG B 1 219 ? 6.100 15.506 77.710 1.00 71.64 218 ARG B CA 1
ATOM 4694 C C . ARG B 1 219 ? 5.159 16.509 77.018 1.00 70.01 218 ARG B C 1
ATOM 4695 O O . ARG B 1 219 ? 5.661 17.315 76.207 1.00 66.79 218 ARG B O 1
ATOM 4703 N N . ARG B 1 220 ? 3.857 16.497 77.340 1.00 71.31 219 ARG B N 1
ATOM 4704 C CA . ARG B 1 220 ? 2.909 17.577 76.966 1.00 71.52 219 ARG B CA 1
ATOM 4705 C C . ARG B 1 220 ? 3.150 18.765 77.899 1.00 70.02 219 ARG B C 1
ATOM 4706 O O . ARG B 1 220 ? 2.854 18.643 79.102 1.00 72.88 219 ARG B O 1
ATOM 4714 N N . ILE B 1 221 ? 3.680 19.864 77.351 1.00 66.91 220 ILE B N 1
ATOM 4715 C CA . ILE B 1 221 ? 4.035 21.115 78.084 1.00 64.55 220 ILE B CA 1
ATOM 4716 C C . ILE B 1 221 ? 3.246 22.278 77.477 1.00 64.84 220 ILE B C 1
ATOM 4717 O O . ILE B 1 221 ? 2.596 22.084 76.426 1.00 65.08 220 ILE B O 1
ATOM 4722 N N . ARG B 1 222 ? 3.299 23.434 78.137 1.00 64.52 221 ARG B N 1
ATOM 4723 C CA . ARG B 1 222 ? 2.676 24.698 77.677 1.00 64.49 221 ARG B CA 1
ATOM 4724 C C . ARG B 1 222 ? 3.796 25.660 77.285 1.00 61.88 221 ARG B C 1
ATOM 4725 O O . ARG B 1 222 ? 4.749 25.821 78.075 1.00 61.53 221 ARG B O 1
ATOM 4733 N N . LEU B 1 223 ? 3.706 26.218 76.073 1.00 60.64 222 LEU B N 1
ATOM 4734 C CA . LEU B 1 223 ? 4.682 27.189 75.525 1.00 57.33 222 LEU B CA 1
ATOM 4735 C C . LEU B 1 223 ? 3.984 28.515 75.273 1.00 57.20 222 LEU B C 1
ATOM 4736 O O . LEU B 1 223 ? 2.872 28.503 74.743 1.00 58.10 222 LEU B O 1
ATOM 4741 N N . ILE B 1 224 ? 4.667 29.610 75.597 1.00 57.25 223 ILE B N 1
ATOM 4742 C CA . ILE B 1 224 ? 4.348 30.984 75.120 1.00 58.23 223 ILE B CA 1
ATOM 4743 C C . ILE B 1 224 ? 5.480 31.372 74.179 1.00 56.25 223 ILE B C 1
ATOM 4744 O O . ILE B 1 224 ? 6.547 31.767 74.641 1.00 56.06 223 ILE B O 1
ATOM 4749 N N . PRO B 1 225 ? 5.324 31.175 72.852 1.00 55.49 224 PRO B N 1
ATOM 4750 C CA . PRO B 1 225 ? 6.403 31.425 71.900 1.00 53.06 224 PRO B CA 1
ATOM 4751 C C . PRO B 1 225 ? 6.870 32.881 71.938 1.00 52.13 224 PRO B C 1
ATOM 4752 O O . PRO B 1 225 ? 6.043 33.738 72.135 1.00 54.09 224 PRO B O 1
ATOM 4756 N N . TYR B 1 226 ? 8.160 33.125 71.732 1.00 50.72 225 TYR B N 1
ATOM 4757 C CA . TYR B 1 226 ? 8.724 34.491 71.601 1.00 52.86 225 TYR B CA 1
ATOM 4758 C C . TYR B 1 226 ? 9.311 34.684 70.195 1.00 52.97 225 TYR B C 1
ATOM 4759 O O . TYR B 1 226 ? 8.850 35.538 69.450 1.00 55.18 225 TYR B O 1
ATOM 4768 N N . ARG B 1 227 ? 10.314 33.896 69.829 1.00 53.05 226 ARG B N 1
ATOM 4769 C CA . ARG B 1 227 ? 10.927 34.001 68.480 1.00 52.42 226 ARG B CA 1
ATOM 4770 C C . ARG B 1 227 ? 11.686 32.714 68.180 1.00 48.88 226 ARG B C 1
ATOM 4771 O O . ARG B 1 227 ? 12.257 32.126 69.128 1.00 48.80 226 ARG B O 1
ATOM 4779 N N . ILE B 1 228 ? 11.668 32.299 66.921 1.00 48.39 227 ILE B N 1
ATOM 4780 C CA . ILE B 1 228 ? 12.509 31.188 66.386 1.00 47.09 227 ILE B CA 1
ATOM 4781 C C . ILE B 1 228 ? 13.853 31.804 65.979 1.00 46.66 227 ILE B C 1
ATOM 4782 O O . ILE B 1 228 ? 13.836 32.843 65.315 1.00 49.10 227 ILE B O 1
ATOM 4787 N N . VAL B 1 229 ? 14.976 31.227 66.413 1.00 45.40 228 VAL B N 1
ATOM 4788 C CA . VAL B 1 229 ? 16.322 31.722 66.006 1.00 45.06 228 VAL B CA 1
ATOM 4789 C C . VAL B 1 229 ? 17.159 30.524 65.603 1.00 43.52 228 VAL B C 1
ATOM 4790 O O . VAL B 1 229 ? 16.849 29.411 66.033 1.00 44.04 228 VAL B O 1
ATOM 4794 N N . SER B 1 230 ? 18.190 30.791 64.818 1.00 42.99 229 SER B N 1
ATOM 4795 C CA . SER B 1 230 ? 19.320 29.877 64.531 1.00 42.97 229 SER B CA 1
ATOM 4796 C C . SER B 1 230 ? 20.433 30.201 65.501 1.00 40.39 229 SER B C 1
ATOM 4797 O O . SER B 1 230 ? 20.579 31.394 65.791 1.00 39.96 229 SER B O 1
ATOM 4800 N N . ASP B 1 231 ? 21.280 29.233 65.823 1.00 38.35 230 ASP B N 1
ATOM 4801 C CA . ASP B 1 231 ? 22.632 29.545 66.356 1.00 39.49 230 ASP B CA 1
ATOM 4802 C C . ASP B 1 231 ? 23.442 30.286 65.288 1.00 39.27 230 ASP B C 1
ATOM 4803 O O . ASP B 1 231 ? 23.123 30.175 64.108 1.00 37.22 230 ASP B O 1
ATOM 4808 N N . GLU B 1 232 ? 24.536 30.899 65.698 1.00 41.90 231 GLU B N 1
ATOM 4809 C CA . GLU B 1 232 ? 25.374 31.740 64.816 1.00 44.83 231 GLU B CA 1
ATOM 4810 C C . GLU B 1 232 ? 26.079 30.866 63.769 1.00 42.85 231 GLU B C 1
ATOM 4811 O O . GLU B 1 232 ? 26.611 31.458 62.860 1.00 44.22 231 GLU B O 1
ATOM 4817 N N . TYR B 1 233 ? 26.159 29.537 63.938 1.00 40.09 232 TYR B N 1
ATOM 4818 C CA . TYR B 1 233 ? 26.888 28.651 62.994 1.00 39.76 232 TYR B CA 1
ATOM 4819 C C . TYR B 1 233 ? 25.906 27.993 62.022 1.00 38.99 232 TYR B C 1
ATOM 4820 O O . TYR B 1 233 ? 26.305 27.137 61.273 1.00 38.01 232 TYR B O 1
ATOM 4829 N N . LYS B 1 234 ? 24.648 28.406 62.039 1.00 39.46 233 LYS B N 1
ATOM 4830 C CA . LYS B 1 234 ? 23.634 27.972 61.053 1.00 41.63 233 LYS B CA 1
ATOM 4831 C C . LYS B 1 234 ? 23.433 26.464 61.150 1.00 41.23 233 LYS B C 1
ATOM 4832 O O . LYS B 1 234 ? 23.168 25.882 60.096 1.00 41.34 233 LYS B O 1
ATOM 4850 N N . TYR B 1 236 ? 21.337 24.673 64.015 1.00 40.92 235 TYR B N 1
ATOM 4851 C CA . TYR B 1 236 ? 20.001 24.289 64.538 1.00 39.34 235 TYR B CA 1
ATOM 4852 C C . TYR B 1 236 ? 19.107 25.505 64.716 1.00 38.32 235 TYR B C 1
ATOM 4853 O O . TYR B 1 236 ? 19.628 26.607 64.927 1.00 39.36 235 TYR B O 1
ATOM 4862 N N . ASN B 1 237 ? 17.793 25.290 64.603 1.00 37.08 236 ASN B N 1
ATOM 4863 C CA . ASN B 1 237 ? 16.748 26.279 64.932 1.00 37.15 236 ASN B CA 1
ATOM 4864 C C . ASN B 1 237 ? 16.198 25.993 66.332 1.00 38.55 236 ASN B C 1
ATOM 4865 O O . ASN B 1 237 ? 15.945 24.826 66.665 1.00 38.68 236 ASN B O 1
ATOM 4870 N N . TYR B 1 238 ? 15.968 27.058 67.100 1.00 38.93 237 TYR B N 1
ATOM 4871 C CA . TYR B 1 238 ? 15.432 27.022 68.484 1.00 39.19 237 TYR B CA 1
ATOM 4872 C C . TYR B 1 238 ? 14.182 27.904 68.553 1.00 39.86 237 TYR B C 1
ATOM 4873 O O . TYR B 1 238 ? 14.176 29.014 68.008 1.00 41.74 237 TYR B O 1
ATOM 4882 N N . LEU B 1 239 ? 13.144 27.445 69.242 1.00 41.36 238 LEU B N 1
ATOM 4883 C CA . LEU B 1 239 ? 12.050 28.327 69.710 1.00 42.59 238 LEU B CA 1
ATOM 4884 C C . LEU B 1 239 ? 12.452 28.900 71.066 1.00 44.43 238 LEU B C 1
ATOM 4885 O O . LEU B 1 239 ? 12.487 28.138 72.046 1.00 45.83 238 LEU B O 1
ATOM 4890 N N . VAL B 1 240 ? 12.780 30.185 71.114 1.00 44.74 239 VAL B N 1
ATOM 4891 C CA . VAL B 1 240 ? 12.919 30.914 72.400 1.00 45.63 239 VAL B CA 1
ATOM 4892 C C . VAL B 1 240 ? 11.513 31.274 72.867 1.00 47.33 239 VAL B C 1
ATOM 4893 O O . VAL B 1 240 ? 10.733 31.772 72.068 1.00 48.20 239 VAL B O 1
ATOM 4897 N N . CYS B 1 241 ? 11.175 30.950 74.108 1.00 50.01 240 CYS B N 1
ATOM 4898 C CA . CYS B 1 241 ? 9.773 31.014 74.602 1.00 51.74 240 CYS B CA 1
ATOM 4899 C C . CYS B 1 241 ? 9.739 31.064 76.129 1.00 52.18 240 CYS B C 1
ATOM 4900 O O . CYS B 1 241 ? 10.798 30.944 76.739 1.00 50.78 240 CYS B O 1
ATOM 4903 N N . LEU B 1 242 ? 8.548 31.188 76.712 1.00 53.67 241 LEU B N 1
ATOM 4904 C CA . LEU B 1 242 ? 8.318 30.789 78.126 1.00 55.35 241 LEU B CA 1
ATOM 4905 C C . LEU B 1 242 ? 7.702 29.392 78.115 1.00 54.96 241 LEU B C 1
ATOM 4906 O O . LEU B 1 242 ? 6.878 29.131 77.213 1.00 54.70 241 LEU B O 1
ATOM 4911 N N . SER B 1 243 ? 8.124 28.537 79.050 1.00 54.89 242 SER B N 1
ATOM 4912 C CA . SER B 1 243 ? 7.637 27.144 79.186 1.00 55.77 242 SER B CA 1
ATOM 4913 C C . SER B 1 243 ? 7.369 26.812 80.658 1.00 58.02 242 SER B C 1
ATOM 4914 O O . SER B 1 243 ? 8.019 27.416 81.535 1.00 57.58 242 SER B O 1
ATOM 4917 N N . ASP B 1 244 ? 6.433 25.892 80.902 1.00 59.77 243 ASP B N 1
ATOM 4918 C CA . ASP B 1 244 ? 6.058 25.420 82.259 1.00 62.90 243 ASP B CA 1
ATOM 4919 C C . ASP B 1 244 ? 6.726 24.063 82.522 1.00 62.29 243 ASP B C 1
ATOM 4920 O O . ASP B 1 244 ? 6.381 23.422 83.508 1.00 66.18 243 ASP B O 1
ATOM 4925 N N . GLU B 1 245 ? 7.664 23.634 81.681 1.00 59.71 244 GLU B N 1
ATOM 4926 C CA . GLU B 1 245 ? 8.275 22.289 81.798 1.00 59.14 244 GLU B CA 1
ATOM 4927 C C . GLU B 1 245 ? 9.103 22.222 83.086 1.00 58.85 244 GLU B C 1
ATOM 4928 O O . GLU B 1 245 ? 8.947 21.226 83.818 1.00 59.57 244 GLU B O 1
ATOM 4934 N N . LYS B 1 246 ? 9.949 23.219 83.335 1.00 57.05 245 LYS B N 1
ATOM 4935 C CA . LYS B 1 246 ? 11.031 23.156 84.360 1.00 58.31 245 LYS B CA 1
ATOM 4936 C C . LYS B 1 246 ? 10.422 23.095 85.777 1.00 60.55 245 LYS B C 1
ATOM 4937 O O . LYS B 1 246 ? 11.050 22.496 86.671 1.00 60.22 245 LYS B O 1
ATOM 4939 N N . SER B 1 247 ? 9.238 23.676 85.972 1.00 61.79 246 SER B N 1
ATOM 4940 C CA . SER B 1 247 ? 8.491 23.670 87.255 1.00 65.86 246 SER B CA 1
ATOM 4941 C C . SER B 1 247 ? 7.395 22.598 87.199 1.00 68.56 246 SER B C 1
ATOM 4942 O O . SER B 1 247 ? 6.600 22.516 88.141 1.00 70.83 246 SER B O 1
ATOM 4945 N N . ALA B 1 248 ? 7.335 21.829 86.109 1.00 68.26 247 ALA B N 1
ATOM 4946 C CA . ALA B 1 248 ? 6.381 20.706 85.920 1.00 71.08 247 ALA B CA 1
ATOM 4947 C C . ALA B 1 248 ? 4.941 21.221 86.028 1.00 71.91 247 ALA B C 1
ATOM 4948 O O . ALA B 1 248 ? 4.207 20.710 86.879 1.00 74.99 247 ALA B O 1
ATOM 4950 N N . GLY B 1 249 ? 4.572 22.211 85.212 1.00 69.46 248 GLY B N 1
ATOM 4951 C CA . GLY B 1 249 ? 3.193 22.729 85.107 1.00 71.30 248 GLY B CA 1
ATOM 4952 C C . GLY B 1 249 ? 2.928 23.932 86.000 1.00 71.87 248 GLY B C 1
ATOM 4953 O O . GLY B 1 249 ? 1.974 24.668 85.702 1.00 72.14 248 GLY B O 1
ATOM 4954 N N . LYS B 1 250 ? 3.741 24.149 87.039 1.00 72.07 249 LYS B N 1
ATOM 4955 C CA . LYS B 1 250 ? 3.444 25.133 88.119 1.00 74.85 249 LYS B CA 1
ATOM 4956 C C . LYS B 1 250 ? 3.549 26.578 87.585 1.00 73.07 249 LYS B C 1
ATOM 4957 O O . LYS B 1 250 ? 2.667 27.362 87.944 1.00 74.13 249 LYS B O 1
ATOM 4959 N N . GLU B 1 251 ? 4.563 26.933 86.780 1.00 69.67 250 GLU B N 1
ATOM 4960 C CA . GLU B 1 251 ? 4.788 28.346 86.356 1.00 68.93 250 GLU B CA 1
ATOM 4961 C C . GLU B 1 251 ? 5.647 28.414 85.095 1.00 65.51 250 GLU B C 1
ATOM 4962 O O . GLU B 1 251 ? 6.400 27.460 84.798 1.00 64.45 250 GLU B O 1
ATOM 4968 N N . PHE B 1 252 ? 5.554 29.545 84.401 1.00 64.27 251 PHE B N 1
ATOM 4969 C CA . PHE B 1 252 ? 6.208 29.812 83.100 1.00 60.74 251 PHE B CA 1
ATOM 4970 C C . PHE B 1 252 ? 7.587 30.416 83.338 1.00 59.67 251 PHE B C 1
ATOM 4971 O O . PHE B 1 252 ? 7.652 31.396 84.069 1.00 60.48 251 PHE B O 1
ATOM 4979 N N . LYS B 1 253 ? 8.630 29.843 82.713 1.00 57.84 252 LYS B N 1
ATOM 4980 C CA . LYS B 1 253 ? 10.027 30.364 82.720 1.00 56.40 252 LYS B CA 1
ATOM 4981 C C . LYS B 1 253 ? 10.576 30.364 81.286 1.00 53.95 252 LYS B C 1
ATOM 4982 O O . LYS B 1 253 ? 10.235 29.458 80.487 1.00 53.87 252 LYS B O 1
ATOM 4984 N N . ALA B 1 254 ? 11.404 31.350 80.971 1.00 53.06 253 ALA B N 1
ATOM 4985 C CA . ALA B 1 254 ? 12.113 31.467 79.683 1.00 51.37 253 ALA B CA 1
ATOM 4986 C C . ALA B 1 254 ? 12.870 30.164 79.404 1.00 50.13 253 ALA B C 1
ATOM 4987 O O . ALA B 1 254 ? 13.456 29.588 80.338 1.00 51.83 253 ALA B O 1
ATOM 4989 N N . ASP B 1 255 ? 12.850 29.711 78.155 1.00 48.15 254 ASP B N 1
ATOM 4990 C CA . ASP B 1 255 ? 13.636 28.535 77.718 1.00 46.06 254 ASP B CA 1
ATOM 4991 C C . ASP B 1 255 ? 13.851 28.601 76.208 1.00 45.60 254 ASP B C 1
ATOM 4992 O O . ASP B 1 255 ? 13.279 29.516 75.534 1.00 44.69 254 ASP B O 1
ATOM 4997 N N . SER B 1 256 ? 14.682 27.673 75.722 1.00 45.40 255 SER B N 1
ATOM 4998 C CA . SER B 1 256 ? 15.010 27.483 74.293 1.00 45.32 255 SER B CA 1
ATOM 4999 C C . SER B 1 256 ? 14.892 26.003 73.911 1.00 44.78 255 SER B C 1
ATOM 5000 O O . SER B 1 256 ? 15.748 25.186 74.381 1.00 49.54 255 SER B O 1
ATOM 5003 N N . TYR B 1 257 ? 13.914 25.673 73.051 1.00 42.46 256 TYR B N 1
ATOM 5004 C CA . TYR B 1 257 ? 13.642 24.316 72.531 1.00 41.37 256 TYR B CA 1
ATOM 5005 C C . TYR B 1 257 ? 14.103 24.192 71.072 1.00 40.47 256 TYR B C 1
ATOM 5006 O O . TYR B 1 257 ? 13.656 24.985 70.232 1.00 40.66 256 TYR B O 1
ATOM 5015 N N . ARG B 1 258 ? 14.910 23.181 70.759 1.00 40.96 257 ARG B N 1
ATOM 5016 C CA . ARG B 1 258 ? 15.160 22.767 69.345 1.00 41.52 257 ARG B CA 1
ATOM 5017 C C . ARG B 1 258 ? 13.799 22.559 68.668 1.00 41.92 257 ARG B C 1
ATOM 5018 O O . ARG B 1 258 ? 12.969 21.807 69.230 1.00 45.66 257 ARG B O 1
ATOM 5026 N N . ILE B 1 259 ? 13.538 23.184 67.523 1.00 41.03 258 ILE B N 1
ATOM 5027 C CA . ILE B 1 259 ? 12.225 22.976 66.857 1.00 42.41 258 ILE B CA 1
ATOM 5028 C C . ILE B 1 259 ? 12.085 21.505 66.454 1.00 42.45 258 ILE B C 1
ATOM 5029 O O . ILE B 1 259 ? 10.924 21.029 66.355 1.00 42.02 258 ILE B O 1
ATOM 5034 N N . SER B 1 260 ? 13.193 20.791 66.273 1.00 42.12 259 SER B N 1
ATOM 5035 C CA . SER B 1 260 ? 13.179 19.360 65.889 1.00 43.73 259 SER B CA 1
ATOM 5036 C C . SER B 1 260 ? 12.717 18.467 67.054 1.00 47.28 259 SER B C 1
ATOM 5037 O O . SER B 1 260 ? 12.417 17.309 66.779 1.00 48.14 259 SER B O 1
ATOM 5040 N N . ARG B 1 261 ? 12.626 18.973 68.291 1.00 49.45 260 ARG B N 1
ATOM 5041 C CA . ARG B 1 261 ? 12.204 18.166 69.468 1.00 52.28 260 ARG B CA 1
ATOM 5042 C C . ARG B 1 261 ? 10.810 18.592 69.953 1.00 51.91 260 ARG B C 1
ATOM 5043 O O . ARG B 1 261 ? 10.405 18.123 71.028 1.00 54.43 260 ARG B O 1
ATOM 5051 N N . LEU B 1 262 ? 10.076 19.411 69.195 1.00 50.56 261 LEU B N 1
ATOM 5052 C CA . LEU B 1 262 ? 8.640 19.709 69.445 1.00 52.24 261 LEU B CA 1
ATOM 5053 C C . LEU B 1 262 ? 7.788 18.978 68.400 1.00 54.25 261 LEU B C 1
ATOM 5054 O O . LEU B 1 262 ? 8.244 18.821 67.270 1.00 55.29 261 LEU B O 1
ATOM 5059 N N . SER B 1 263 ? 6.569 18.608 68.772 1.00 56.76 262 SER B N 1
ATOM 5060 C CA . SER B 1 263 ? 5.549 18.013 67.888 1.00 59.51 262 SER B CA 1
ATOM 5061 C C . SER B 1 263 ? 4.163 18.245 68.503 1.00 62.29 262 SER B C 1
ATOM 5062 O O . SER B 1 263 ? 4.090 18.717 69.686 1.00 61.13 262 SER B O 1
ATOM 5065 N N . GLY B 1 264 ? 3.127 17.932 67.712 1.00 65.07 263 GLY B N 1
ATOM 5066 C CA . GLY B 1 264 ? 1.720 17.849 68.149 1.00 69.26 263 GLY B CA 1
ATOM 5067 C C . GLY B 1 264 ? 1.281 19.148 68.780 1.00 69.47 263 GLY B C 1
ATOM 5068 O O . GLY B 1 264 ? 0.663 19.097 69.837 1.00 70.59 263 GLY B O 1
ATOM 5069 N N . LEU B 1 265 ? 1.645 20.274 68.161 1.00 68.56 264 LEU B N 1
ATOM 5070 C CA . LEU B 1 265 ? 1.299 21.640 68.629 1.00 69.10 264 LEU B CA 1
ATOM 5071 C C . LEU B 1 265 ? -0.225 21.827 68.571 1.00 73.40 264 LEU B C 1
ATOM 5072 O O . LEU B 1 265 ? -0.822 21.482 67.520 1.00 73.53 264 LEU B O 1
ATOM 5077 N N . SER B 1 266 ? -0.833 22.366 69.636 1.00 74.87 265 SER B N 1
ATOM 5078 C CA . SER B 1 266 ? -2.284 22.709 69.679 1.00 79.21 265 SER B CA 1
ATOM 5079 C C . SER B 1 266 ? -2.531 24.144 69.173 1.00 78.65 265 SER B C 1
ATOM 5080 O O . SER B 1 266 ? -1.553 24.899 68.988 1.00 73.64 265 SER B O 1
ATOM 5083 N N . ILE B 1 267 ? -3.798 24.451 68.878 1.00 82.10 266 ILE B N 1
ATOM 5084 C CA . ILE B 1 267 ? -4.365 25.827 68.760 1.00 84.00 266 ILE B CA 1
ATOM 5085 C C . ILE B 1 267 ? -3.943 26.597 70.017 1.00 83.57 266 ILE B C 1
ATOM 5086 O O . ILE B 1 267 ? -3.760 25.952 71.075 1.00 84.19 266 ILE B O 1
ATOM 5088 N N . ALA B 1 268 ? -3.795 27.920 69.920 1.00 82.35 267 ALA B N 1
ATOM 5089 C CA . ALA B 1 268 ? -3.618 28.812 71.091 1.00 80.93 267 ALA B CA 1
ATOM 5090 C C . ALA B 1 268 ? -4.902 28.824 71.935 1.00 84.56 267 ALA B C 1
ATOM 5091 O O . ALA B 1 268 ? -6.008 28.892 71.342 1.00 86.93 267 ALA B O 1
ATOM 5093 N N . GLU B 1 269 ? -4.749 28.694 73.258 1.00 83.87 268 GLU B N 1
ATOM 5094 C CA . GLU B 1 269 ? -5.796 28.948 74.287 1.00 86.57 268 GLU B CA 1
ATOM 5095 C C . GLU B 1 269 ? -5.329 30.113 75.165 1.00 85.55 268 GLU B C 1
ATOM 5096 O O . GLU B 1 269 ? -4.096 30.241 75.363 1.00 81.48 268 GLU B O 1
ATOM 5102 N N . LYS B 1 270 ? -6.271 30.916 75.670 1.00 88.44 269 LYS B N 1
ATOM 5103 C CA . LYS B 1 270 ? -5.995 32.092 76.537 1.00 88.31 269 LYS B CA 1
ATOM 5104 C C . LYS B 1 270 ? -5.560 31.576 77.918 1.00 87.57 269 LYS B C 1
ATOM 5105 O O . LYS B 1 270 ? -6.098 30.543 78.374 1.00 88.46 269 LYS B O 1
ATOM 5107 N N . LEU B 1 271 ? -4.569 32.233 78.530 1.00 85.83 270 LEU B N 1
ATOM 5108 C CA . LEU B 1 271 ? -4.137 32.002 79.937 1.00 85.82 270 LEU B CA 1
ATOM 5109 C C . LEU B 1 271 ? -5.241 32.474 80.889 1.00 90.48 270 LEU B C 1
ATOM 5110 O O . LEU B 1 271 ? -5.981 33.396 80.502 1.00 92.75 270 LEU B O 1
ATOM 5115 N N . SER B 1 272 ? -5.328 31.868 82.082 1.00 92.72 271 SER B N 1
ATOM 5116 C CA . SER B 1 272 ? -6.186 32.305 83.221 1.00 97.30 271 SER B CA 1
ATOM 5117 C C . SER B 1 272 ? -5.568 33.560 83.852 1.00 98.32 271 SER B C 1
ATOM 5118 O O . SER B 1 272 ? -4.350 33.740 83.698 1.00 96.77 271 SER B O 1
ATOM 5120 N N . GLN B 1 273 ? -6.364 34.386 84.537 1.00 102.95 272 GLN B N 1
ATOM 5121 C CA . GLN B 1 273 ? -5.962 35.740 85.027 1.00 104.29 272 GLN B CA 1
ATOM 5122 C C . GLN B 1 273 ? -4.801 35.612 86.032 1.00 102.08 272 GLN B C 1
ATOM 5123 O O . GLN B 1 273 ? -3.849 36.431 85.950 1.00 99.88 272 GLN B O 1
ATOM 5125 N N . LYS B 1 274 ? -4.877 34.626 86.939 1.00 103.35 273 LYS B N 1
ATOM 5126 C CA . LYS B 1 274 ? -3.767 34.237 87.852 1.00 101.41 273 LYS B CA 1
ATOM 5127 C C . LYS B 1 274 ? -2.501 34.018 87.004 1.00 96.12 273 LYS B C 1
ATOM 5128 O O . LYS B 1 274 ? -1.490 34.674 87.281 1.00 94.97 273 LYS B O 1
ATOM 5130 N N . GLU B 1 275 ? -2.564 33.182 85.964 1.00 94.03 274 GLU B N 1
ATOM 5131 C CA . GLU B 1 275 ? -1.383 32.822 85.119 1.00 89.84 274 GLU B CA 1
ATOM 5132 C C . GLU B 1 275 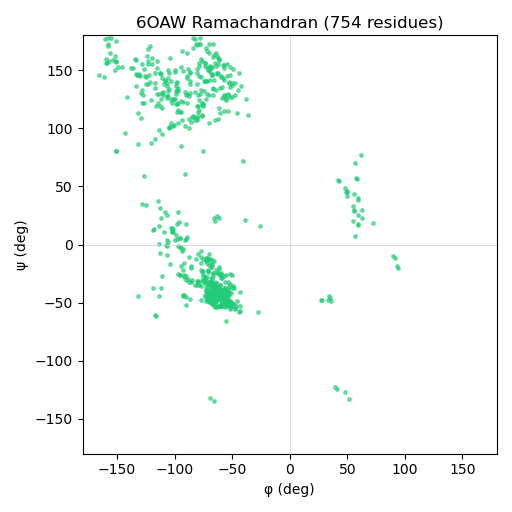? -0.937 34.012 84.257 1.00 87.65 274 GLU B C 1
ATOM 5133 O O . GLU B 1 275 ? 0.305 34.249 84.164 1.00 84.56 274 GLU B O 1
ATOM 5139 N N . TYR B 1 276 ? -1.880 34.728 83.632 1.00 88.07 275 TYR B N 1
ATOM 5140 C CA . TYR B 1 276 ? -1.568 35.939 82.830 1.00 87.45 275 TYR B CA 1
ATOM 5141 C C . TYR B 1 276 ? -0.837 36.957 83.718 1.00 87.41 275 TYR B C 1
ATOM 5142 O O . TYR B 1 276 ? 0.112 37.576 83.196 1.00 85.46 275 TYR B O 1
ATOM 5151 N N . SER B 1 277 ? -1.214 37.086 85.003 1.00 89.44 276 SER B N 1
ATOM 5152 C CA . SER B 1 277 ? -0.629 38.056 85.976 1.00 91.54 276 SER B CA 1
ATOM 5153 C C . SER B 1 277 ? 0.759 37.589 86.455 1.00 88.17 276 SER B C 1
ATOM 5154 O O . SER B 1 277 ? 1.529 38.462 86.885 1.00 90.80 276 SER B O 1
ATOM 5156 N N . SER B 1 278 ? 1.091 36.290 86.386 1.00 85.14 277 SER B N 1
ATOM 5157 C CA . SER B 1 278 ? 2.472 35.767 86.612 1.00 82.05 277 SER B CA 1
ATOM 5158 C C . SER B 1 278 ? 3.378 36.168 85.436 1.00 79.31 277 SER B C 1
ATOM 5159 O O . SER B 1 278 ? 4.589 36.382 85.653 1.00 79.22 277 SER B O 1
ATOM 5161 N N . VAL B 1 279 ? 2.833 36.257 84.221 1.00 77.49 278 VAL B N 1
ATOM 5162 C CA . VAL B 1 279 ? 3.659 36.457 82.994 1.00 74.09 278 VAL B CA 1
ATOM 5163 C C . VAL B 1 279 ? 3.798 37.952 82.680 1.00 74.43 278 VAL B C 1
ATOM 5164 O O . VAL B 1 279 ? 4.907 38.374 82.263 1.00 71.99 278 VAL B O 1
ATOM 5168 N N . THR B 1 280 ? 2.708 38.705 82.788 1.00 77.05 279 THR B N 1
ATOM 5169 C CA . THR B 1 280 ? 2.658 40.119 82.344 1.00 79.92 279 THR B CA 1
ATOM 5170 C C . THR B 1 280 ? 2.241 41.046 83.497 1.00 83.50 279 THR B C 1
ATOM 5171 O O . THR B 1 280 ? 1.606 40.568 84.466 1.00 84.15 279 THR B O 1
ATOM 5175 N N . GLU B 1 281 ? 2.640 42.313 83.380 1.00 84.63 280 GLU B N 1
ATOM 5176 C CA . GLU B 1 281 ? 2.104 43.473 84.127 1.00 89.86 280 GLU B CA 1
ATOM 5177 C C . GLU B 1 281 ? 1.866 44.591 83.109 1.00 91.63 280 GLU B C 1
ATOM 5178 O O . GLU B 1 281 ? 2.730 44.790 82.212 1.00 88.24 280 GLU B O 1
ATOM 5180 N N . TYR B 1 282 ? 0.716 45.262 83.240 1.00 96.51 281 TYR B N 1
ATOM 5181 C CA . TYR B 1 282 ? 0.198 46.295 82.307 1.00 99.87 281 TYR B CA 1
ATOM 5182 C C . TYR B 1 282 ? 0.270 45.727 80.881 1.00 97.09 281 TYR B C 1
ATOM 5183 O O . TYR B 1 282 ? 0.701 46.458 79.982 1.00 98.41 281 TYR B O 1
ATOM 5185 N N . GLU B 1 283 ? -0.097 44.448 80.711 1.00 94.72 282 GLU B N 1
ATOM 5186 C CA . GLU B 1 283 ? -0.184 43.721 79.409 1.00 93.32 282 GLU B CA 1
ATOM 5187 C C . GLU B 1 283 ? 1.168 43.678 78.673 1.00 90.92 282 GLU B C 1
ATOM 5188 O O . GLU B 1 283 ? 1.182 43.535 77.412 1.00 90.40 282 GLU B O 1
ATOM 5194 N N . ARG B 1 284 ? 2.271 43.773 79.416 1.00 89.67 283 ARG B N 1
ATOM 5195 C CA . ARG B 1 284 ? 3.635 43.635 78.857 1.00 86.57 283 ARG B CA 1
ATOM 5196 C C . ARG B 1 284 ? 4.355 42.527 79.636 1.00 84.63 283 ARG B C 1
ATOM 5197 O O . ARG B 1 284 ? 4.127 42.389 80.857 1.00 86.03 283 ARG B O 1
ATOM 5199 N N . LEU B 1 285 ? 5.186 41.761 78.931 1.00 79.93 284 LEU B N 1
ATOM 5200 C CA . LEU B 1 285 ? 6.130 40.787 79.515 1.00 76.93 284 LEU B CA 1
ATOM 5201 C C . LEU B 1 285 ? 6.899 41.446 80.662 1.00 77.58 284 LEU B C 1
ATOM 5202 O O . LEU B 1 285 ? 7.493 42.517 80.426 1.00 77.12 284 LEU B O 1
ATOM 5207 N N . LYS B 1 286 ? 6.923 40.814 81.840 1.00 77.09 285 LYS B N 1
ATOM 5208 C CA . LYS B 1 286 ? 7.630 41.354 83.030 1.00 77.86 285 LYS B CA 1
ATOM 5209 C C . LYS B 1 286 ? 9.127 41.422 82.726 1.00 76.10 285 LYS B C 1
ATOM 5210 O O . LYS B 1 286 ? 9.633 40.536 81.979 1.00 72.88 285 LYS B O 1
ATOM 5216 N N . GLU B 1 287 ? 9.799 42.431 83.292 1.00 77.87 286 GLU B N 1
ATOM 5217 C CA . GLU B 1 287 ? 11.244 42.747 83.106 1.00 77.98 286 GLU B CA 1
ATOM 5218 C C . GLU B 1 287 ? 12.086 41.452 83.168 1.00 75.23 286 GLU B C 1
ATOM 5219 O O . GLU B 1 287 ? 13.012 41.309 82.354 1.00 74.09 286 GLU B O 1
ATOM 5221 N N . GLY B 1 288 ? 11.762 40.539 84.097 1.00 76.51 287 GLY B N 1
ATOM 5222 C CA . GLY B 1 288 ? 12.506 39.294 84.381 1.00 74.85 287 GLY B CA 1
ATOM 5223 C C . GLY B 1 288 ? 12.451 38.325 83.212 1.00 72.85 287 GLY B C 1
ATOM 5224 O O . GLY B 1 288 ? 13.508 37.799 82.835 1.00 70.32 287 GLY B O 1
ATOM 5225 N N . HIS B 1 289 ? 11.256 38.108 82.654 1.00 72.82 288 HIS B N 1
ATOM 5226 C CA . HIS B 1 289 ? 11.032 37.295 81.433 1.00 69.73 288 HIS B CA 1
ATOM 5227 C C . HIS B 1 289 ? 11.751 37.949 80.243 1.00 70.13 288 HIS B C 1
ATOM 5228 O O . HIS B 1 289 ? 12.461 37.211 79.515 1.00 68.49 288 HIS B O 1
ATOM 5235 N N . VAL B 1 290 ? 11.612 39.268 80.055 1.00 72.08 289 VAL B N 1
ATOM 5236 C CA . VAL B 1 290 ? 12.292 40.013 78.948 1.00 71.24 289 VAL B CA 1
ATOM 5237 C C . VAL B 1 290 ? 13.805 39.735 79.015 1.00 69.57 289 VAL B C 1
ATOM 5238 O O . VAL B 1 290 ? 14.373 39.372 77.943 1.00 68.93 289 VAL B O 1
ATOM 5242 N N . LYS B 1 291 ? 14.419 39.880 80.207 1.00 68.70 290 LYS B N 1
ATOM 5243 C CA . LYS B 1 291 ? 15.894 39.786 80.422 1.00 67.86 290 LYS B CA 1
ATOM 5244 C C . LYS B 1 291 ? 16.365 38.357 80.059 1.00 65.04 290 LYS B C 1
ATOM 5245 O O . LYS B 1 291 ? 17.367 38.205 79.295 1.00 62.23 290 LYS B O 1
ATOM 5247 N N . SER B 1 292 ? 15.652 37.344 80.563 1.00 63.41 291 SER B N 1
ATOM 5248 C CA . SER B 1 292 ? 15.968 35.906 80.370 1.00 61.16 291 SER B CA 1
ATOM 5249 C C . SER B 1 292 ? 15.815 35.551 78.893 1.00 59.39 291 SER B C 1
ATOM 5250 O O . SER B 1 292 ? 16.701 34.873 78.368 1.00 55.09 291 SER B O 1
ATOM 5253 N N . VAL B 1 293 ? 14.736 36.023 78.259 1.00 60.27 292 VAL B N 1
ATOM 5254 C CA . VAL B 1 293 ? 14.488 35.813 76.803 1.00 58.69 292 VAL B CA 1
ATOM 5255 C C . VAL B 1 293 ? 15.652 36.417 76.008 1.00 58.63 292 VAL B C 1
ATOM 5256 O O . VAL B 1 293 ? 16.212 35.708 75.158 1.00 57.82 292 VAL B O 1
ATOM 5260 N N . LYS B 1 294 ? 16.055 37.645 76.325 1.00 62.61 293 LYS B N 1
ATOM 5261 C CA . LYS B 1 294 ? 17.172 38.351 75.630 1.00 64.61 293 LYS B CA 1
ATOM 5262 C C . LYS B 1 294 ? 18.465 37.509 75.695 1.00 63.74 293 LYS B C 1
ATOM 5263 O O . LYS B 1 294 ? 19.131 37.437 74.686 1.00 62.34 293 LYS B O 1
ATOM 5265 N N . HIS B 1 295 ? 18.835 36.939 76.846 1.00 68.01 294 HIS B N 1
ATOM 5266 C CA . HIS B 1 295 ? 20.033 36.061 77.022 1.00 71.54 294 HIS B CA 1
ATOM 5267 C C . HIS B 1 295 ? 19.932 34.865 76.053 1.00 66.88 294 HIS B C 1
ATOM 5268 O O . HIS B 1 295 ? 20.906 34.616 75.325 1.00 70.14 294 HIS B O 1
ATOM 5275 N N . LEU B 1 296 ? 18.768 34.213 75.950 1.00 62.88 295 LEU B N 1
ATOM 5276 C CA . LEU B 1 296 ? 18.544 33.034 75.073 1.00 58.21 295 LEU B CA 1
ATOM 5277 C C . LEU B 1 296 ? 18.578 33.411 73.586 1.00 57.06 295 LEU B C 1
ATOM 5278 O O . LEU B 1 296 ? 19.051 32.560 72.783 1.00 53.95 295 LEU B O 1
ATOM 5283 N N . LEU B 1 297 ? 18.107 34.614 73.212 1.00 56.27 296 LEU B N 1
ATOM 5284 C CA . LEU B 1 297 ? 18.192 35.082 71.799 1.00 56.16 296 LEU B CA 1
ATOM 5285 C C . LEU B 1 297 ? 19.661 35.115 71.357 1.00 54.99 296 LEU B C 1
ATOM 5286 O O . LEU B 1 297 ? 19.920 34.780 70.197 1.00 53.99 296 LEU B O 1
ATOM 5291 N N . SER B 1 298 ? 20.589 35.539 72.216 1.00 56.30 297 SER B N 1
ATOM 5292 C CA . SER B 1 298 ? 22.002 35.724 71.800 1.00 59.00 297 SER B CA 1
ATOM 5293 C C . SER B 1 298 ? 22.762 34.398 71.929 1.00 57.64 297 SER B C 1
ATOM 5294 O O . SER B 1 298 ? 23.640 34.164 71.072 1.00 58.22 297 SER B O 1
ATOM 5297 N N . ASP B 1 299 ? 22.403 33.539 72.897 1.00 55.25 298 ASP B N 1
ATOM 5298 C CA . ASP B 1 299 ? 22.929 32.142 72.965 1.00 52.11 298 ASP B CA 1
ATOM 5299 C C . ASP B 1 299 ? 21.793 31.136 73.175 1.00 47.95 298 ASP B C 1
ATOM 5300 O O . ASP B 1 299 ? 21.447 30.766 74.286 1.00 47.37 298 ASP B O 1
ATOM 5305 N N . PRO B 1 300 ? 21.140 30.654 72.108 1.00 45.84 299 PRO B N 1
ATOM 5306 C CA . PRO B 1 300 ? 19.997 29.767 72.278 1.00 44.75 299 PRO B CA 1
ATOM 5307 C C . PRO B 1 300 ? 20.349 28.315 72.580 1.00 43.59 299 PRO B C 1
ATOM 5308 O O . PRO B 1 300 ? 19.414 27.586 72.836 1.00 42.41 299 PRO B O 1
ATOM 5312 N N . ARG B 1 301 ? 21.626 27.931 72.510 1.00 44.36 300 ARG B N 1
ATOM 5313 C CA . ARG B 1 301 ? 22.029 26.562 72.918 1.00 45.38 300 ARG B CA 1
ATOM 5314 C C . ARG B 1 301 ? 22.390 26.529 74.396 1.00 45.98 300 ARG B C 1
ATOM 5315 O O . ARG B 1 301 ? 21.930 25.628 75.066 1.00 47.05 300 ARG B O 1
ATOM 5323 N N . PHE B 1 302 ? 23.262 27.417 74.844 1.00 48.38 301 PHE B N 1
ATOM 5324 C CA . PHE B 1 302 ? 23.886 27.349 76.194 1.00 52.96 301 PHE B CA 1
ATOM 5325 C C . PHE B 1 302 ? 23.267 28.371 77.152 1.00 54.21 301 PHE B C 1
ATOM 5326 O O . PHE B 1 302 ? 23.408 28.202 78.331 1.00 55.27 301 PHE B O 1
ATOM 5334 N N . GLY B 1 303 ? 22.561 29.383 76.669 1.00 56.62 302 GLY B N 1
ATOM 5335 C CA . GLY B 1 303 ? 21.867 30.340 77.555 1.00 60.34 302 GLY B CA 1
ATOM 5336 C C . GLY B 1 303 ? 20.945 29.657 78.559 1.00 62.57 302 GLY B C 1
ATOM 5337 O O . GLY B 1 303 ? 20.840 30.191 79.686 1.00 68.06 302 GLY B O 1
ATOM 5338 N N . SER B 1 304 ? 20.343 28.518 78.184 1.00 78.10 303 SER B N 1
ATOM 5339 C CA . SER B 1 304 ? 19.351 27.714 78.954 1.00 81.64 303 SER B CA 1
ATOM 5340 C C . SER B 1 304 ? 19.957 27.079 80.220 1.00 80.33 303 SER B C 1
ATOM 5341 O O . SER B 1 304 ? 19.192 26.842 81.177 1.00 80.39 303 SER B O 1
ATOM 5344 N N . ASP B 1 305 ? 21.272 26.814 80.229 1.00 79.36 304 ASP B N 1
ATOM 5345 C CA . ASP B 1 305 ? 22.025 26.237 81.385 1.00 78.68 304 ASP B CA 1
ATOM 5346 C C . ASP B 1 305 ? 22.434 27.373 82.356 1.00 79.40 304 ASP B C 1
ATOM 5347 O O . ASP B 1 305 ? 22.157 28.551 82.022 1.00 77.15 304 ASP B O 1
ATOM 5349 N N . GLU B 1 306 ? 23.088 27.050 83.490 1.00 82.49 305 GLU B N 1
ATOM 5350 C CA . GLU B 1 306 ? 23.333 27.983 84.642 1.00 86.29 305 GLU B CA 1
ATOM 5351 C C . GLU B 1 306 ? 24.805 28.466 84.725 1.00 86.13 305 GLU B C 1
ATOM 5352 O O . GLU B 1 306 ? 25.727 27.657 84.477 1.00 77.10 305 GLU B O 1
ATOM 5356 N N . SER B 1 307 ? 24.981 29.745 85.113 1.00 92.87 306 SER B N 1
ATOM 5357 C CA . SER B 1 307 ? 26.258 30.517 85.245 1.00 89.57 306 SER B CA 1
ATOM 5358 C C . SER B 1 307 ? 27.050 30.099 86.502 1.00 83.11 306 SER B C 1
ATOM 5359 O O . SER B 1 307 ? 26.998 30.829 87.533 1.00 87.00 306 SER B O 1
ATOM 5361 N N . ASP B 1 308 ? 27.787 28.987 86.411 1.00 73.04 307 ASP B N 1
ATOM 5362 C CA . ASP B 1 308 ? 28.709 28.474 87.460 1.00 66.70 307 ASP B CA 1
ATOM 5363 C C . ASP B 1 308 ? 30.163 28.760 87.057 1.00 58.88 307 ASP B C 1
ATOM 5364 O O . ASP B 1 308 ? 30.397 29.004 85.862 1.00 57.56 307 ASP B O 1
ATOM 5369 N N . ILE B 1 309 ? 31.091 28.737 88.007 1.00 54.10 308 ILE B N 1
ATOM 5370 C CA . ILE B 1 309 ? 32.532 29.028 87.769 1.00 50.49 308 ILE B CA 1
ATOM 5371 C C . ILE B 1 309 ? 33.185 27.759 87.246 1.00 46.23 308 ILE B C 1
ATOM 5372 O O . ILE B 1 309 ? 32.890 26.713 87.786 1.00 45.10 308 ILE B O 1
ATOM 5377 N N . SER B 1 310 ? 33.950 27.864 86.164 1.00 43.40 309 SER B N 1
ATOM 5378 C CA . SER B 1 310 ? 34.904 26.839 85.697 1.00 41.06 309 SER B CA 1
ATOM 5379 C C . SER B 1 310 ? 36.269 27.495 85.811 1.00 41.97 309 SER B C 1
ATOM 5380 O O . SER B 1 310 ? 36.402 28.621 85.322 1.00 43.28 309 SER B O 1
ATOM 5383 N N . LYS B 1 311 ? 37.223 26.816 86.447 1.00 40.53 310 LYS B N 1
ATOM 5384 C CA . LYS B 1 311 ? 38.619 27.273 86.528 1.00 40.65 310 LYS B CA 1
ATOM 5385 C C . LYS B 1 311 ? 39.400 26.549 85.438 1.00 39.94 310 LYS B C 1
ATOM 5386 O O . LYS B 1 311 ? 39.396 25.279 85.425 1.00 40.44 310 LYS B O 1
ATOM 5392 N N . VAL B 1 312 ? 40.017 27.319 84.543 1.00 38.59 311 VAL B N 1
ATOM 5393 C CA . VAL B 1 312 ? 40.828 26.773 83.417 1.00 37.45 311 VAL B CA 1
ATOM 5394 C C . VAL B 1 312 ? 42.199 27.437 83.414 1.00 38.28 311 VAL B C 1
ATOM 5395 O O . VAL B 1 312 ? 42.248 28.647 83.310 1.00 38.79 311 VAL B O 1
ATOM 5399 N N . TYR B 1 313 ? 43.260 26.637 83.527 1.00 39.83 312 TYR B N 1
ATOM 5400 C CA . TYR B 1 313 ? 44.656 27.103 83.363 1.00 41.33 312 TYR B CA 1
ATOM 5401 C C . TYR B 1 313 ? 44.932 27.188 81.866 1.00 41.69 312 TYR B C 1
ATOM 5402 O O . TYR B 1 313 ? 44.791 26.144 81.185 1.00 38.70 312 TYR B O 1
ATOM 5411 N N . LEU B 1 314 ? 45.245 28.393 81.379 1.00 43.61 313 LEU B N 1
ATOM 5412 C CA . LEU B 1 314 ? 45.675 28.611 79.972 1.00 45.19 313 LEU B CA 1
ATOM 5413 C C . LEU B 1 314 ? 47.179 28.865 79.970 1.00 47.21 313 LEU B C 1
ATOM 5414 O O . LEU B 1 314 ? 47.633 29.651 80.807 1.00 51.36 313 LEU B O 1
ATOM 5419 N N . THR B 1 315 ? 47.924 28.192 79.097 1.00 45.43 314 THR B N 1
ATOM 5420 C CA . THR B 1 315 ? 49.313 28.578 78.762 1.00 47.34 314 THR B CA 1
ATOM 5421 C C . THR B 1 315 ? 49.261 29.767 77.807 1.00 48.86 314 THR B C 1
ATOM 5422 O O . THR B 1 315 ? 48.149 30.173 77.424 1.00 46.68 314 THR B O 1
ATOM 5426 N N . GLU B 1 316 ? 50.429 30.279 77.434 1.00 53.82 315 GLU B N 1
ATOM 5427 C CA . GLU B 1 316 ? 50.556 31.330 76.390 1.00 58.17 315 GLU B CA 1
ATOM 5428 C C . GLU B 1 316 ? 49.930 30.796 75.102 1.00 55.37 315 GLU B C 1
ATOM 5429 O O . GLU B 1 316 ? 49.082 31.495 74.517 1.00 55.33 315 GLU B O 1
ATOM 5435 N N . LYS B 1 317 ? 50.317 29.588 74.704 1.00 53.68 316 LYS B N 1
ATOM 5436 C CA . LYS B 1 317 ? 49.736 28.900 73.523 1.00 52.76 316 LYS B CA 1
ATOM 5437 C C . LYS B 1 317 ? 48.209 28.800 73.684 1.00 48.71 316 LYS B C 1
ATOM 5438 O O . LYS B 1 317 ? 47.500 28.984 72.678 1.00 47.80 316 LYS B O 1
ATOM 5444 N N . GLY B 1 318 ? 47.717 28.516 74.891 1.00 46.62 317 GLY B N 1
ATOM 5445 C CA . GLY B 1 318 ? 46.269 28.398 75.177 1.00 44.69 317 GLY B CA 1
ATOM 5446 C C . GLY B 1 318 ? 45.517 29.698 74.907 1.00 45.89 317 GLY B C 1
ATOM 5447 O O . GLY B 1 318 ? 44.378 29.655 74.366 1.00 42.43 317 GLY B O 1
ATOM 5448 N N . VAL B 1 319 ? 46.124 30.825 75.278 1.00 48.67 318 VAL B N 1
ATOM 5449 C CA . VAL B 1 319 ? 45.529 32.179 75.087 1.00 51.20 318 VAL B CA 1
ATOM 5450 C C . VAL B 1 319 ? 45.511 32.475 73.586 1.00 52.19 318 VAL B C 1
ATOM 5451 O O . VAL B 1 319 ? 44.493 33.003 73.120 1.00 50.25 318 VAL B O 1
ATOM 5455 N N . GLU B 1 320 ? 46.575 32.104 72.869 1.00 53.34 319 GLU B N 1
ATOM 5456 C CA . GLU B 1 320 ? 46.650 32.292 71.390 1.00 55.99 319 GLU B CA 1
ATOM 5457 C C . GLU B 1 320 ? 45.546 31.445 70.743 1.00 52.62 319 GLU B C 1
ATOM 5458 O O . GLU B 1 320 ? 44.886 31.959 69.813 1.00 51.69 319 GLU B O 1
ATOM 5469 N N . PHE B 1 322 ? 42.744 30.450 72.167 1.00 46.12 321 PHE B N 1
ATOM 5470 C CA . PHE B 1 322 ? 41.492 31.097 72.638 1.00 45.71 321 PHE B CA 1
ATOM 5471 C C . PHE B 1 322 ? 41.157 32.268 71.706 1.00 47.87 321 PHE B C 1
ATOM 5472 O O . PHE B 1 322 ? 39.981 32.419 71.333 1.00 48.43 321 PHE B O 1
ATOM 5480 N N . ARG B 1 323 ? 42.160 33.069 71.355 1.00 51.12 322 ARG B N 1
ATOM 5481 C CA . ARG B 1 323 ? 41.993 34.259 70.482 1.00 55.29 322 ARG B CA 1
ATOM 5482 C C . ARG B 1 323 ? 41.487 33.812 69.097 1.00 57.14 322 ARG B C 1
ATOM 5483 O O . ARG B 1 323 ? 40.643 34.536 68.524 1.00 60.92 322 ARG B O 1
ATOM 5486 N N . LYS B 1 324 ? 41.981 32.689 68.569 1.00 55.84 323 LYS B N 1
ATOM 5487 C CA . LYS B 1 324 ? 41.758 32.269 67.150 1.00 56.39 323 LYS B CA 1
ATOM 5488 C C . LYS B 1 324 ? 40.492 31.410 67.030 1.00 52.98 323 LYS B C 1
ATOM 5489 O O . LYS B 1 324 ? 39.861 31.473 65.984 1.00 52.83 323 LYS B O 1
ATOM 5492 N N . ILE B 1 325 ? 40.115 30.641 68.056 1.00 48.80 324 ILE B N 1
ATOM 5493 C CA . ILE B 1 325 ? 38.979 29.679 67.961 1.00 47.67 324 ILE B CA 1
ATOM 5494 C C . ILE B 1 325 ? 37.758 30.288 68.666 1.00 48.93 324 ILE B C 1
ATOM 5495 O O . ILE B 1 325 ? 37.679 30.288 69.921 1.00 49.98 324 ILE B O 1
ATOM 5500 N N . LEU B 1 326 ? 36.807 30.758 67.866 1.00 51.83 325 LEU B N 1
ATOM 5501 C CA . LEU B 1 326 ? 35.611 31.516 68.280 1.00 51.76 325 LEU B CA 1
ATOM 5502 C C . LEU B 1 326 ? 34.452 30.557 68.522 1.00 49.65 325 LEU B C 1
ATOM 5503 O O . LEU B 1 326 ? 33.552 30.916 69.301 1.00 50.37 325 LEU B O 1
ATOM 5508 N N . TYR B 1 327 ? 34.442 29.400 67.872 1.00 48.01 326 TYR B N 1
ATOM 5509 C CA . TYR B 1 327 ? 33.299 28.451 67.907 1.00 47.56 326 TYR B CA 1
ATOM 5510 C C . TYR B 1 327 ? 32.933 28.124 69.351 1.00 44.51 326 TYR B C 1
ATOM 5511 O O . TYR B 1 327 ? 33.738 27.484 70.012 1.00 40.22 326 TYR B O 1
ATOM 5520 N N . GLN B 1 328 ? 31.737 28.510 69.801 1.00 45.97 327 GLN B N 1
ATOM 5521 C CA . GLN B 1 328 ? 31.201 28.132 71.154 1.00 46.62 327 GLN B CA 1
ATOM 5522 C C . GLN B 1 328 ? 32.183 28.567 72.254 1.00 44.39 327 GLN B C 1
ATOM 5523 O O . GLN B 1 328 ? 32.230 27.919 73.306 1.00 46.05 327 GLN B O 1
ATOM 5529 N N . ARG B 1 329 ? 32.954 29.624 72.017 1.00 43.96 328 ARG B N 1
ATOM 5530 C CA . ARG B 1 329 ? 34.026 30.042 72.947 1.00 43.05 328 ARG B CA 1
ATOM 5531 C C . ARG B 1 329 ? 33.371 30.644 74.189 1.00 42.23 328 ARG B C 1
ATOM 5532 O O . ARG B 1 329 ? 32.519 31.495 74.072 1.00 42.00 328 ARG B O 1
ATOM 5540 N N . PRO B 1 330 ? 33.742 30.218 75.409 1.00 41.29 329 PRO B N 1
ATOM 5541 C CA . PRO B 1 330 ? 33.098 30.730 76.620 1.00 41.26 329 PRO B CA 1
ATOM 5542 C C . PRO B 1 330 ? 33.614 32.121 77.043 1.00 42.89 329 PRO B C 1
ATOM 5543 O O . PRO B 1 330 ? 34.577 32.608 76.457 1.00 43.13 329 PRO B O 1
ATOM 5547 N N . ILE B 1 331 ? 32.982 32.750 78.044 1.00 43.31 330 ILE B N 1
ATOM 5548 C CA . ILE B 1 331 ? 33.392 34.105 78.505 1.00 46.24 330 ILE B CA 1
ATOM 5549 C C . ILE B 1 331 ? 33.909 34.074 79.945 1.00 47.93 330 ILE B C 1
ATOM 5550 O O . ILE B 1 331 ? 33.471 33.210 80.748 1.00 43.83 330 ILE B O 1
ATOM 5555 N N . LEU B 1 332 ? 34.807 35.006 80.259 1.00 51.86 331 LEU B N 1
ATOM 5556 C CA . LEU B 1 332 ? 35.169 35.369 81.652 1.00 56.51 331 LEU B CA 1
ATOM 5557 C C . LEU B 1 332 ? 34.177 36.384 82.211 1.00 61.28 331 LEU B C 1
ATOM 5558 O O . LEU B 1 332 ? 33.371 36.901 81.426 1.00 61.71 331 LEU B O 1
ATOM 5563 N N . LYS B 1 333 ? 34.250 36.618 83.531 1.00 67.69 332 LYS B N 1
ATOM 5564 C CA . LYS B 1 333 ? 33.613 37.753 84.263 1.00 72.75 332 LYS B CA 1
ATOM 5565 C C . LYS B 1 333 ? 33.849 39.046 83.478 1.00 78.43 332 LYS B C 1
ATOM 5566 O O . LYS B 1 333 ? 34.982 39.267 83.032 1.00 80.44 332 LYS B O 1
ATOM 5568 N N . GLY B 1 334 ? 32.806 39.855 83.286 1.00 82.70 333 GLY B N 1
ATOM 5569 C CA . GLY B 1 334 ? 32.903 41.185 82.650 1.00 88.65 333 GLY B CA 1
ATOM 5570 C C . GLY B 1 334 ? 33.558 41.116 81.278 1.00 90.80 333 GLY B C 1
ATOM 5571 O O . GLY B 1 334 ? 34.094 42.146 80.833 1.00 91.21 333 GLY B O 1
ATOM 5572 N N . ASN B 1 335 ? 33.556 39.923 80.666 1.00 92.04 334 ASN B N 1
ATOM 5573 C CA . ASN B 1 335 ? 34.014 39.661 79.276 1.00 92.62 334 ASN B CA 1
ATOM 5574 C C . ASN B 1 335 ? 35.517 39.974 79.110 1.00 94.28 334 ASN B C 1
ATOM 5575 O O . ASN B 1 335 ? 35.927 40.318 77.974 1.00 95.81 334 ASN B O 1
ATOM 5580 N N . GLU B 1 336 ? 36.305 39.819 80.184 1.00 92.69 335 GLU B N 1
ATOM 5581 C CA . GLU B 1 336 ? 37.784 40.031 80.208 1.00 90.32 335 GLU B CA 1
ATOM 5582 C C . GLU B 1 336 ? 38.490 39.138 79.172 1.00 83.52 335 GLU B C 1
ATOM 5583 O O . GLU B 1 336 ? 37.945 38.057 78.809 1.00 76.38 335 GLU B O 1
ATOM 5589 N N . LYS B 1 337 ? 39.670 39.587 78.729 1.00 82.20 336 LYS B N 1
ATOM 5590 C CA . LYS B 1 337 ? 40.656 38.770 77.979 1.00 78.85 336 LYS B CA 1
ATOM 5591 C C . LYS B 1 337 ? 41.219 37.739 78.953 1.00 72.91 336 LYS B C 1
ATOM 5592 O O . LYS B 1 337 ? 41.429 38.043 80.115 1.00 72.87 336 LYS B O 1
ATOM 5594 N N . PRO B 1 338 ? 41.477 36.490 78.523 1.00 67.43 337 PRO B N 1
ATOM 5595 C CA . PRO B 1 338 ? 42.180 35.515 79.353 1.00 64.60 337 PRO B CA 1
ATOM 5596 C C . PRO B 1 338 ? 43.657 35.883 79.553 1.00 64.60 337 PRO B C 1
ATOM 5597 O O . PRO B 1 338 ? 44.194 36.584 78.714 1.00 65.68 337 PRO B O 1
ATOM 5601 N N . LYS B 1 339 ? 44.252 35.425 80.662 1.00 60.97 338 LYS B N 1
ATOM 5602 C CA . LYS B 1 339 ? 45.644 35.747 81.075 1.00 62.92 338 LYS B CA 1
ATOM 5603 C C . LYS B 1 339 ? 46.500 34.482 80.949 1.00 62.40 338 LYS B C 1
ATOM 5604 O O . LYS B 1 339 ? 46.125 33.391 81.418 1.00 60.66 338 LYS B O 1
ATOM 5607 N N . PRO B 1 340 ? 47.675 34.591 80.284 1.00 62.65 339 PRO B N 1
ATOM 5608 C CA . PRO B 1 340 ? 48.558 33.443 80.091 1.00 60.65 339 PRO B CA 1
ATOM 5609 C C . PRO B 1 340 ? 49.187 32.919 81.392 1.00 60.61 339 PRO B C 1
ATOM 5610 O O . PRO B 1 340 ? 49.467 33.696 82.289 1.00 60.69 339 PRO B O 1
ATOM 5614 N N . ASN B 1 341 ? 49.404 31.604 81.460 1.00 58.22 340 ASN B N 1
ATOM 5615 C CA . ASN B 1 341 ? 50.142 30.955 82.576 1.00 59.38 340 ASN B CA 1
ATOM 5616 C C . ASN B 1 341 ? 49.429 31.239 83.908 1.00 58.91 340 ASN B C 1
ATOM 5617 O O . ASN B 1 341 ? 50.121 31.461 84.907 1.00 62.33 340 ASN B O 1
ATOM 5622 N N . THR B 1 342 ? 48.096 31.242 83.929 1.00 56.77 341 THR B N 1
ATOM 5623 C CA . THR B 1 342 ? 47.301 31.436 85.172 1.00 58.25 341 THR B CA 1
ATOM 5624 C C . THR B 1 342 ? 45.952 30.728 85.053 1.00 53.76 341 THR B C 1
ATOM 5625 O O . THR B 1 342 ? 45.547 30.394 83.923 1.00 53.40 341 THR B O 1
ATOM 5629 N N . VAL B 1 343 ? 45.311 30.501 86.198 1.00 52.31 342 VAL B N 1
ATOM 5630 C CA . VAL B 1 343 ? 43.906 30.017 86.289 1.00 50.11 342 VAL B CA 1
ATOM 5631 C C . VAL B 1 343 ? 42.977 31.170 85.905 1.00 48.81 342 VAL B C 1
ATOM 5632 O O . VAL B 1 343 ? 43.072 32.224 86.508 1.00 50.62 342 VAL B O 1
ATOM 5636 N N . ASN B 1 344 ? 42.109 30.936 84.929 1.00 45.90 343 ASN B N 1
ATOM 5637 C CA . ASN B 1 344 ? 41.080 31.900 84.475 1.00 45.64 343 ASN B CA 1
ATOM 5638 C C . ASN B 1 344 ? 39.720 31.347 84.871 1.00 44.67 343 ASN B C 1
ATOM 5639 O O . ASN B 1 344 ? 39.533 30.114 84.832 1.00 44.38 343 ASN B O 1
ATOM 5644 N N . GLU B 1 345 ? 38.814 32.225 85.261 1.00 45.81 344 GLU B N 1
ATOM 5645 C CA . GLU B 1 345 ? 37.441 31.868 85.679 1.00 46.52 344 GLU B CA 1
ATOM 5646 C C . GLU B 1 345 ? 36.507 32.115 84.496 1.00 46.09 344 GLU B C 1
ATOM 5647 O O . GLU B 1 345 ? 36.403 33.250 84.020 1.00 47.54 344 GLU B O 1
ATOM 5653 N N . PHE B 1 346 ? 35.829 31.066 84.062 1.00 43.34 345 PHE B N 1
ATOM 5654 C CA . PHE B 1 346 ? 34.818 31.140 82.993 1.00 43.14 345 PHE B CA 1
ATOM 5655 C C . PHE B 1 346 ? 33.481 31.083 83.696 1.00 44.21 345 PHE B C 1
ATOM 5656 O O . PHE B 1 346 ? 33.421 30.400 84.733 1.00 46.17 345 PHE B O 1
ATOM 5664 N N . ILE B 1 347 ? 32.519 31.871 83.227 1.00 45.56 346 ILE B N 1
ATOM 5665 C CA . ILE B 1 347 ? 31.167 31.990 83.841 1.00 47.63 346 ILE B CA 1
ATOM 5666 C C . ILE B 1 347 ? 30.132 31.412 82.879 1.00 47.00 346 ILE B C 1
ATOM 5667 O O . ILE B 1 347 ? 28.950 31.315 83.268 1.00 49.20 346 ILE B O 1
ATOM 5672 N N . SER B 1 348 ? 30.533 31.059 81.660 1.00 45.89 347 SER B N 1
ATOM 5673 C CA . SER B 1 348 ? 29.672 30.298 80.726 1.00 45.62 347 SER B CA 1
ATOM 5674 C C . SER B 1 348 ? 29.297 28.996 81.414 1.00 43.78 347 SER B C 1
ATOM 5675 O O . SER B 1 348 ? 30.034 28.509 82.254 1.00 42.62 347 SER B O 1
ATOM 5678 N N . PRO B 1 349 ? 28.162 28.372 81.056 1.00 44.57 348 PRO B N 1
ATOM 5679 C CA . PRO B 1 349 ? 27.805 27.079 81.632 1.00 43.40 348 PRO B CA 1
ATOM 5680 C C . PRO B 1 349 ? 28.961 26.083 81.557 1.00 40.86 348 PRO B C 1
ATOM 5681 O O . PRO B 1 349 ? 29.701 26.027 80.576 1.00 39.47 348 PRO B O 1
ATOM 5685 N N . PRO B 1 350 ? 29.209 25.318 82.646 1.00 41.11 349 PRO B N 1
ATOM 5686 C CA . PRO B 1 350 ? 30.327 24.370 82.676 1.00 38.04 349 PRO B CA 1
ATOM 5687 C C . PRO B 1 350 ? 30.399 23.441 81.451 1.00 36.65 349 PRO B C 1
ATOM 5688 O O . PRO B 1 350 ? 31.496 23.057 81.014 1.00 34.30 349 PRO B O 1
ATOM 5692 N N . ILE B 1 351 ? 29.247 23.034 80.926 1.00 39.33 350 ILE B N 1
ATOM 5693 C CA . ILE B 1 351 ? 29.194 22.091 79.768 1.00 40.21 350 ILE B CA 1
ATOM 5694 C C . ILE B 1 351 ? 29.847 22.746 78.534 1.00 39.44 350 ILE B C 1
ATOM 5695 O O . ILE B 1 351 ? 30.592 22.006 77.811 1.00 37.74 350 ILE B O 1
ATOM 5700 N N . GLN B 1 352 ? 29.652 24.063 78.336 1.00 39.28 351 GLN B N 1
ATOM 5701 C CA . GLN B 1 352 ? 30.209 24.801 77.173 1.00 39.26 351 GLN B CA 1
ATOM 5702 C C . GLN B 1 352 ? 31.710 24.952 77.369 1.00 38.69 351 GLN B C 1
ATOM 5703 O O . GLN B 1 352 ? 32.457 24.803 76.396 1.00 37.22 351 GLN B O 1
ATOM 5709 N N . VAL B 1 353 ? 32.155 25.223 78.596 1.00 39.22 352 VAL B N 1
ATOM 5710 C CA . VAL B 1 353 ? 33.620 25.290 78.907 1.00 37.90 352 VAL B CA 1
ATOM 5711 C C . VAL B 1 353 ? 34.273 23.959 78.495 1.00 36.73 352 VAL B C 1
ATOM 5712 O O . VAL B 1 353 ? 35.305 23.983 77.808 1.00 35.87 352 VAL B O 1
ATOM 5716 N N . LYS B 1 354 ? 33.692 22.852 78.931 1.00 35.78 353 LYS B N 1
ATOM 5717 C CA . LYS B 1 354 ? 34.162 21.471 78.654 1.00 35.78 353 LYS B CA 1
ATOM 5718 C C . LYS B 1 354 ? 34.224 21.234 77.130 1.00 35.28 353 LYS B C 1
ATOM 5719 O O . LYS B 1 354 ? 35.267 20.765 76.610 1.00 31.60 353 LYS B O 1
ATOM 5725 N N . TYR B 1 355 ? 33.148 21.557 76.403 1.00 36.78 354 TYR B N 1
ATOM 5726 C CA . TYR B 1 355 ? 33.098 21.376 74.926 1.00 37.82 354 TYR B CA 1
ATOM 5727 C C . TYR B 1 355 ? 34.135 22.290 74.261 1.00 36.88 354 TYR B C 1
ATOM 5728 O O . TYR B 1 355 ? 34.594 21.963 73.171 1.00 39.25 354 TYR B O 1
ATOM 5737 N N . TYR B 1 356 ? 34.573 23.366 74.912 1.00 35.39 355 TYR B N 1
ATOM 5738 C CA . TYR B 1 356 ? 35.586 24.255 74.296 1.00 35.82 355 TYR B CA 1
ATOM 5739 C C . TYR B 1 356 ? 37.011 23.767 74.568 1.00 36.06 355 TYR B C 1
ATOM 5740 O O . TYR B 1 356 ? 37.846 23.761 73.640 1.00 35.96 355 TYR B O 1
ATOM 5749 N N . PHE B 1 357 ? 37.300 23.414 75.825 1.00 34.43 356 PHE B N 1
ATOM 5750 C CA . PHE B 1 357 ? 38.683 23.125 76.258 1.00 32.85 356 PHE B CA 1
ATOM 5751 C C . PHE B 1 357 ? 39.006 21.627 76.142 1.00 31.91 356 PHE B C 1
ATOM 5752 O O . PHE B 1 357 ? 40.169 21.283 76.364 1.00 30.48 356 PHE B O 1
ATOM 5760 N N . ASN B 1 358 ? 38.052 20.774 75.767 1.00 32.74 357 ASN B N 1
ATOM 5761 C CA . ASN B 1 358 ? 38.343 19.327 75.604 1.00 33.33 357 ASN B CA 1
ATOM 5762 C C . ASN B 1 358 ? 39.438 19.097 74.547 1.00 35.45 357 ASN B C 1
ATOM 5763 O O . ASN B 1 358 ? 40.107 18.063 74.657 1.00 37.11 357 ASN B O 1
ATOM 5768 N N . LYS B 1 359 ? 39.646 20.012 73.585 1.00 34.06 358 LYS B N 1
ATOM 5769 C CA . LYS B 1 359 ? 40.712 19.873 72.561 1.00 33.86 358 LYS B CA 1
ATOM 5770 C C . LYS B 1 359 ? 41.998 20.608 72.949 1.00 33.72 358 LYS B C 1
ATOM 5771 O O . LYS B 1 359 ? 42.912 20.617 72.166 1.00 35.98 358 LYS B O 1
ATOM 5777 N N . PHE B 1 360 ? 42.126 21.182 74.135 1.00 33.06 359 PHE B N 1
ATOM 5778 C CA . PHE B 1 360 ? 43.294 22.045 74.462 1.00 33.51 359 PHE B CA 1
ATOM 5779 C C . PHE B 1 360 ? 44.408 21.265 75.154 1.00 34.01 359 PHE B C 1
ATOM 5780 O O . PHE B 1 360 ? 45.493 21.793 75.206 1.00 33.72 359 PHE B O 1
ATOM 5788 N N . GLY B 1 361 ? 44.125 20.090 75.725 1.00 33.65 360 GLY B N 1
ATOM 5789 C CA . GLY B 1 361 ? 45.088 19.341 76.540 1.00 35.02 360 GLY B CA 1
ATOM 5790 C C . GLY B 1 361 ? 45.749 20.232 77.573 1.00 35.18 360 GLY B C 1
ATOM 5791 O O . GLY B 1 361 ? 45.026 20.906 78.289 1.00 33.99 360 GLY B O 1
ATOM 5792 N N . LYS B 1 362 ? 47.082 20.241 77.610 1.00 36.56 361 LYS B N 1
ATOM 5793 C CA . LYS B 1 362 ? 47.865 20.965 78.627 1.00 39.20 361 LYS B CA 1
ATOM 5794 C C . LYS B 1 362 ? 47.720 22.486 78.486 1.00 40.61 361 LYS B C 1
ATOM 5795 O O . LYS B 1 362 ? 48.118 23.170 79.433 1.00 44.87 361 LYS B O 1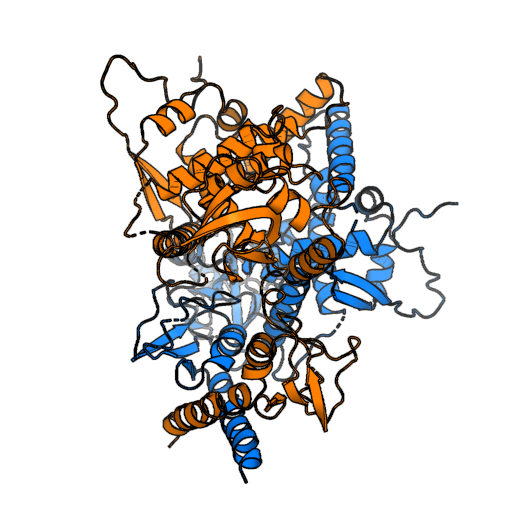
ATOM 5800 N N . ASP B 1 363 ? 47.244 23.014 77.355 1.00 39.63 362 ASP B N 1
ATOM 5801 C CA . ASP B 1 363 ? 47.189 24.484 77.084 1.00 39.71 362 ASP B CA 1
ATOM 5802 C C . ASP B 1 363 ? 45.879 25.079 77.627 1.00 38.74 362 ASP B C 1
ATOM 5803 O O . ASP B 1 363 ? 45.758 26.303 77.675 1.00 40.47 362 ASP B O 1
ATOM 5808 N N . GLY B 1 364 ? 44.935 24.228 78.020 1.00 36.26 363 GLY B N 1
ATOM 5809 C CA . GLY B 1 364 ? 43.635 24.614 78.584 1.00 35.10 363 GLY B CA 1
ATOM 5810 C C . GLY B 1 364 ? 43.149 23.536 79.520 1.00 33.57 363 GLY B C 1
ATOM 5811 O O . GLY B 1 364 ? 42.383 22.677 79.075 1.00 33.74 363 GLY B O 1
ATOM 5812 N N . VAL B 1 365 ? 43.647 23.523 80.755 1.00 33.95 364 VAL B N 1
ATOM 5813 C CA . VAL B 1 365 ? 43.384 22.431 81.732 1.00 32.98 364 VAL B CA 1
ATOM 5814 C C . VAL B 1 365 ? 42.209 22.869 82.589 1.00 33.56 364 VAL B C 1
ATOM 5815 O O . VAL B 1 365 ? 42.372 23.822 83.342 1.00 35.42 364 VAL B O 1
ATOM 5819 N N . ILE B 1 366 ? 41.076 22.187 82.486 1.00 33.00 365 ILE B N 1
ATOM 5820 C CA . ILE B 1 366 ? 39.883 22.508 83.312 1.00 34.01 365 ILE B CA 1
ATOM 5821 C C . ILE B 1 366 ? 40.085 21.904 84.705 1.00 34.50 365 ILE B C 1
ATOM 5822 O O . ILE B 1 366 ? 40.070 20.669 84.823 1.00 32.29 365 ILE B O 1
ATOM 5827 N N . LEU B 1 367 ? 40.272 22.773 85.701 1.00 35.92 366 LEU B N 1
ATOM 5828 C CA . LEU B 1 367 ? 40.594 22.415 87.107 1.00 38.78 366 LEU B CA 1
ATOM 5829 C C . LEU B 1 367 ? 39.311 22.204 87.902 1.00 38.66 366 LEU B C 1
ATOM 5830 O O . LEU B 1 367 ? 39.350 21.429 88.844 1.00 41.66 366 LEU B O 1
ATOM 5835 N N . SER B 1 368 ? 38.228 22.878 87.542 1.00 39.31 367 SER B N 1
ATOM 5836 C CA . SER B 1 368 ? 36.920 22.760 88.245 1.00 41.32 367 SER B CA 1
ATOM 5837 C C . SER B 1 368 ? 35.819 23.243 87.318 1.00 39.17 367 SER B C 1
ATOM 5838 O O . SER B 1 368 ? 36.085 23.966 86.373 1.00 40.24 367 SER B O 1
ATOM 5841 N N . PRO B 1 369 ? 34.559 22.813 87.511 1.00 39.91 368 PRO B N 1
ATOM 5842 C CA . PRO B 1 369 ? 34.175 21.985 88.657 1.00 41.54 368 PRO B CA 1
ATOM 5843 C C . PRO B 1 369 ? 34.738 20.542 88.588 1.00 39.94 368 PRO B C 1
ATOM 5844 O O . PRO B 1 369 ? 35.277 20.157 87.577 1.00 37.89 368 PRO B O 1
ATOM 5848 N N . SER B 1 370 ? 34.566 19.754 89.653 1.00 41.45 369 SER B N 1
ATOM 5849 C CA . SER B 1 370 ? 35.223 18.431 89.812 1.00 41.72 369 SER B CA 1
ATOM 5850 C C . SER B 1 370 ? 34.798 17.498 88.660 1.00 40.07 369 SER B C 1
ATOM 5851 O O . SER B 1 370 ? 35.614 16.791 88.148 1.00 38.54 369 SER B O 1
ATOM 5854 N N . ASP B 1 371 ? 33.531 17.507 88.289 1.00 41.49 370 ASP B N 1
ATOM 5855 C CA . ASP B 1 371 ? 32.945 16.851 87.098 1.00 42.83 370 ASP B CA 1
ATOM 5856 C C . ASP B 1 371 ? 33.766 17.017 85.823 1.00 41.03 370 ASP B C 1
ATOM 5857 O O . ASP B 1 371 ? 34.065 15.989 85.121 1.00 40.33 370 ASP B O 1
ATOM 5862 N N . SER B 1 372 ? 34.009 18.272 85.466 1.00 37.97 371 SER B N 1
ATOM 5863 C CA . SER B 1 372 ? 34.772 18.658 84.253 1.00 36.02 371 SER B CA 1
ATOM 5864 C C . SER B 1 372 ? 36.214 18.163 84.397 1.00 34.29 371 SER B C 1
ATOM 5865 O O . SER B 1 372 ? 36.727 17.508 83.495 1.00 33.94 371 SER B O 1
ATOM 5868 N N . PHE B 1 373 ? 36.837 18.377 85.543 1.00 35.53 372 PHE B N 1
ATOM 5869 C CA . PHE B 1 373 ? 38.203 17.858 85.782 1.00 35.76 372 PHE B CA 1
ATOM 5870 C C . PHE B 1 373 ? 38.243 16.338 85.546 1.00 36.50 372 PHE B C 1
ATOM 5871 O O . PHE B 1 373 ? 39.110 15.875 84.797 1.00 34.70 372 PHE B O 1
ATOM 5879 N N . GLU B 1 374 ? 37.300 15.603 86.129 1.00 35.96 373 GLU B N 1
ATOM 5880 C CA . GLU B 1 374 ? 37.287 14.121 86.124 1.00 37.50 373 GLU B CA 1
ATOM 5881 C C . GLU B 1 374 ? 37.002 13.594 84.695 1.00 37.61 373 GLU B C 1
ATOM 5882 O O . GLU B 1 374 ? 37.661 12.622 84.280 1.00 33.43 373 GLU B O 1
ATOM 5888 N N . GLU B 1 375 ? 36.094 14.236 83.949 1.00 39.90 374 GLU B N 1
ATOM 5889 C CA . GLU B 1 375 ? 35.797 13.845 82.540 1.00 41.60 374 GLU B CA 1
ATOM 5890 C C . GLU B 1 375 ? 37.027 14.112 81.669 1.00 36.70 374 GLU B C 1
ATOM 5891 O O . GLU B 1 375 ? 37.362 13.252 80.880 1.00 35.96 374 GLU B O 1
ATOM 5905 N N . ARG B 1 377 ? 40.184 14.334 82.623 1.00 33.28 376 ARG B N 1
ATOM 5906 C CA . ARG B 1 377 ? 41.271 13.414 83.027 1.00 32.99 376 ARG B CA 1
ATOM 5907 C C . ARG B 1 377 ? 41.039 12.042 82.360 1.00 32.22 376 ARG B C 1
ATOM 5908 O O . ARG B 1 377 ? 42.004 11.492 81.809 1.00 32.40 376 ARG B O 1
ATOM 5916 N N . THR B 1 378 ? 39.818 11.514 82.430 1.00 32.11 377 THR B N 1
ATOM 5917 C CA . THR B 1 378 ? 39.409 10.237 81.793 1.00 34.84 377 THR B CA 1
ATOM 5918 C C . THR B 1 378 ? 39.644 10.320 80.271 1.00 33.76 377 THR B C 1
ATOM 5919 O O . THR B 1 378 ? 40.334 9.436 79.736 1.00 32.88 377 THR B O 1
ATOM 5923 N N . LEU B 1 379 ? 39.109 11.353 79.601 1.00 31.18 378 LEU B N 1
ATOM 5924 C CA . LEU B 1 379 ? 39.258 11.492 78.129 1.00 32.34 378 LEU B CA 1
ATOM 5925 C C . LEU B 1 379 ? 40.745 11.416 77.768 1.00 31.72 378 LEU B C 1
ATOM 5926 O O . LEU B 1 379 ? 41.117 10.608 76.877 1.00 31.51 378 LEU B O 1
ATOM 5931 N N . TYR B 1 380 ? 41.572 12.190 78.464 1.00 30.81 379 TYR B N 1
ATOM 5932 C CA . TYR B 1 380 ? 43.006 12.338 78.120 1.00 30.76 379 TYR B CA 1
ATOM 5933 C C . TYR B 1 380 ? 43.759 11.075 78.514 1.00 32.18 379 TYR B C 1
ATOM 5934 O O . TYR B 1 380 ? 44.590 10.653 77.698 1.00 35.12 379 TYR B O 1
ATOM 5943 N N . VAL B 1 381 ? 43.517 10.490 79.700 1.00 31.85 380 VAL B N 1
ATOM 5944 C CA . VAL B 1 381 ? 44.346 9.334 80.135 1.00 33.28 380 VAL B CA 1
ATOM 5945 C C . VAL B 1 381 ? 44.002 8.168 79.195 1.00 33.83 380 VAL B C 1
ATOM 5946 O O . VAL B 1 381 ? 44.923 7.521 78.739 1.00 33.71 380 VAL B O 1
ATOM 5950 N N . GLU B 1 382 ? 42.714 7.938 78.894 1.00 33.44 381 GLU B N 1
ATOM 5951 C CA . GLU B 1 382 ? 42.293 6.797 78.042 1.00 35.46 381 GLU B CA 1
ATOM 5952 C C . GLU B 1 382 ? 42.724 7.062 76.588 1.00 35.39 381 GLU B C 1
ATOM 5953 O O . GLU B 1 382 ? 43.090 6.096 75.901 1.00 34.84 381 GLU B O 1
ATOM 5959 N N . GLY B 1 383 ? 42.688 8.333 76.149 1.00 35.15 382 GLY B N 1
ATOM 5960 C CA . GLY B 1 383 ? 43.109 8.758 74.801 1.00 34.07 382 GLY B CA 1
ATOM 5961 C C . GLY B 1 383 ? 44.590 8.520 74.601 1.00 36.05 382 GLY B C 1
ATOM 5962 O O . GLY B 1 383 ? 44.965 7.875 73.578 1.00 37.27 382 GLY B O 1
ATOM 5963 N N . ALA B 1 384 ? 45.390 8.937 75.594 1.00 35.90 383 ALA B N 1
ATOM 5964 C CA . ALA B 1 384 ? 46.858 8.775 75.606 1.00 38.87 383 ALA B CA 1
ATOM 5965 C C . ALA B 1 384 ? 47.189 7.283 75.471 1.00 41.40 383 ALA B C 1
ATOM 5966 O O . ALA B 1 384 ? 48.087 6.897 74.677 1.00 41.52 383 ALA B O 1
ATOM 5968 N N . ASP B 1 385 ? 46.480 6.460 76.234 1.00 41.28 384 ASP B N 1
ATOM 5969 C CA . ASP B 1 385 ? 46.750 5.004 76.260 1.00 43.97 384 ASP B CA 1
ATOM 5970 C C . ASP B 1 385 ? 46.423 4.449 74.864 1.00 43.37 384 ASP B C 1
ATOM 5971 O O . ASP B 1 385 ? 47.174 3.600 74.380 1.00 45.68 384 ASP B O 1
ATOM 5976 N N . ALA B 1 386 ? 45.367 4.940 74.205 1.00 41.57 385 ALA B N 1
ATOM 5977 C CA . ALA B 1 386 ? 44.976 4.486 72.845 1.00 42.04 385 ALA B CA 1
ATOM 5978 C C . ALA B 1 386 ? 46.082 4.855 71.844 1.00 42.11 385 ALA B C 1
ATOM 5979 O O . ALA B 1 386 ? 46.522 3.984 71.089 1.00 44.58 385 ALA B O 1
ATOM 5981 N N . TYR B 1 387 ? 46.566 6.097 71.865 1.00 41.51 386 TYR B N 1
ATOM 5982 C CA . TYR B 1 387 ? 47.616 6.548 70.919 1.00 43.77 386 TYR B CA 1
ATOM 5983 C C . TYR B 1 387 ? 48.929 5.804 71.197 1.00 47.62 386 TYR B C 1
ATOM 5984 O O . TYR B 1 387 ? 49.563 5.335 70.204 1.00 49.83 386 TYR B O 1
ATOM 5993 N N . ASN B 1 388 ? 49.315 5.659 72.474 1.00 49.10 387 ASN B N 1
ATOM 5994 C CA . ASN B 1 388 ? 50.548 4.918 72.872 1.00 52.71 387 ASN B CA 1
ATOM 5995 C C . ASN B 1 388 ? 50.442 3.465 72.420 1.00 56.03 387 ASN B C 1
ATOM 5996 O O . ASN B 1 388 ? 51.446 2.954 71.952 1.00 60.54 387 ASN B O 1
ATOM 6001 N N . ARG B 1 389 ? 49.280 2.834 72.535 1.00 58.66 388 ARG B N 1
ATOM 6002 C CA . ARG B 1 389 ? 49.064 1.409 72.146 1.00 64.30 388 ARG B CA 1
ATOM 6003 C C . ARG B 1 389 ? 49.517 1.205 70.692 1.00 66.35 388 ARG B C 1
ATOM 6004 O O . ARG B 1 389 ? 50.089 0.171 70.426 1.00 66.25 388 ARG B O 1
ATOM 6012 N N . GLU B 1 390 ? 49.281 2.168 69.794 1.00 68.16 389 GLU B N 1
ATOM 6013 C CA . GLU B 1 390 ? 49.615 2.053 68.345 1.00 72.68 389 GLU B CA 1
ATOM 6014 C C . GLU B 1 390 ? 51.137 2.083 68.118 1.00 78.48 389 GLU B C 1
ATOM 6015 O O . GLU B 1 390 ? 51.559 1.678 67.019 1.00 82.96 389 GLU B O 1
ATOM 6021 N N . VAL B 1 391 ? 51.935 2.551 69.083 1.00 81.86 390 VAL B N 1
ATOM 6022 C CA . VAL B 1 391 ? 53.410 2.739 68.918 1.00 88.70 390 VAL B CA 1
ATOM 6023 C C . VAL B 1 391 ? 54.165 1.486 69.393 1.00 94.95 390 VAL B C 1
ATOM 6024 O O . VAL B 1 391 ? 55.166 1.148 68.733 1.00 100.92 390 VAL B O 1
ATOM 6028 N N . GLU B 1 392 ? 53.784 0.908 70.541 1.00 98.29 391 GLU B N 1
ATOM 6029 C CA . GLU B 1 392 ? 54.642 -0.005 71.360 1.00 103.99 391 GLU B CA 1
ATOM 6030 C C . GLU B 1 392 ? 54.757 -1.376 70.684 1.00 106.14 391 GLU B C 1
ATOM 6031 O O . GLU B 1 392 ? 53.751 -1.936 70.256 1.00 107.17 391 GLU B O 1
#

Radius of gyration: 28.82 Å; Cα contacts (8 Å, |Δi|>4): 1269; chains: 2; bounding box: 73×69×81 Å

Solvent-accessible surface area: 36778 Å² total